Protein AF-A0A0F9YHE7-F1 (afdb_monomer)

Organism: NCBI:txid1618586

Solvent-accessible surface area (backbone atoms only — not comparable to full-atom values): 37163 Å² total; per-residue (Å²): 130,85,81,81,78,46,34,36,32,28,53,46,34,81,38,73,64,44,36,37,53,52,54,50,39,39,77,72,70,36,46,71,50,63,26,25,89,93,40,92,40,83,47,52,73,75,52,64,91,47,57,34,38,31,31,54,75,64,45,77,79,75,44,74,86,36,52,40,60,47,50,28,53,78,68,72,27,63,43,38,50,52,46,45,41,32,68,60,72,45,54,98,41,51,29,37,33,21,25,41,69,56,66,24,51,62,37,36,50,51,46,46,44,41,36,45,77,68,72,45,33,36,25,29,43,35,82,48,46,28,71,91,68,74,31,29,36,43,89,41,86,37,57,38,34,38,32,44,33,49,67,69,90,57,44,36,64,43,41,67,23,38,32,40,36,42,63,44,89,62,81,64,60,68,91,74,32,89,46,58,64,58,48,49,55,51,51,53,56,38,61,67,35,41,35,90,88,50,43,76,45,35,66,85,67,42,80,81,62,86,72,77,49,69,51,75,30,72,72,47,44,52,40,49,24,42,47,45,48,49,32,55,74,70,69,48,56,66,68,60,46,50,53,34,53,38,64,39,83,63,44,63,45,58,75,28,75,77,47,70,41,72,61,26,39,31,24,23,24,45,38,56,50,42,71,46,39,29,52,50,38,47,26,53,34,71,78,35,78,90,50,50,31,36,38,35,35,26,45,56,22,36,62,48,46,62,75,47,38,78,51,36,38,64,33,55,73,62,41,68,33,38,37,26,30,47,63,36,49,82,87,54,91,57,51,88,87,66,44,28,49,56,54,19,59,49,27,73,48,97,52,40,42,38,38,84,41,68,68,57,53,48,54,55,44,74,71,69,67,52,74,55,29,35,40,40,25,22,11,69,65,65,29,62,56,49,36,53,51,49,51,58,64,40,63,48,75,50,33,38,27,79,51,26,26,38,31,27,25,18,42,28,53,34,77,44,78,26,64,48,72,69,54,43,54,52,51,52,50,51,29,60,77,67,73,36,54,67,43,73,45,68,53,25,52,40,46,47,36,34,58,48,61,34,83,26,37,38,39,28,58,54,25,56,57,75,47,80,55,92,47,31,41,40,32,20,16,29,23,47,33,36,61,52,28,50,52,32,40,78,67,41,32,42,87,36,41,64,53,38,74,47,86,38,18,46,38,45,38,63,40,35,29,44,65,34,92,92,45,48,44,75,82,28,47,53,35,33,36,26,37,32,67,87,77,74,40,79,46,76,37,43,53,78,72,38,52,69,49,92,69,26,18,50,50,60,38,83,96,31,46,74,37,60,50,48,50,33,41,30,35,47,44,42,77,61,79,69,87,87,61,57,61,62,57,55,26,52,50,42,42,50,59,44,60,71,43,48,79,55,39,94,78,38,18,19,37,51,62,38,50,41,57,40,76,40,47,68,69,61,50,56,57,46,47,74,77,35,83,84,70,65,75,40,84,45,91,95,32,31,34,34,58,42,32,56,49,35,38,75,62,64,41,48,51,40,69,55,90,52,24,29,25,29,78,70,32,38,36,27,48,30,15,69,80,50,71,28,46,42,66,49,52,49,49,53,53,50,52,52,32,50,48,30,23,74,74,68,75,42,73,66,47,70,56,38,43,79,41,86,95

pLDDT: mean 92.62, std 6.16, range [44.0, 98.62]

Foldseek 3Di:
DPDDQAEEEEEQCVDLQNVQLQVQVVVVRHRYHYAYCVGPHADCVSCVVHQAYEYAPVCVPPPCPGHVNVNRVVVVRYDYSLLCCAPPVCPQAQEEEEEEDDDLLVLLLLLCLLCVLVPQFEWGADSFQAPVCNGRIGDGPGRYYGYYQYPPPLSLLSHQHQEYEYEYQDDDDVVGDVDSVSSVVSVVSNQVSYDDPSHYFYLVQFPQDDAQALAFFPSLVSSLRSSLVVCVVVVHDSVSSRVSRNPRNTTPQCQDFPDAFLQETFGGHADQQLVSLLRSLVRVCVVPVPAAEEEEEAHEALVRCVVCLLSLAPSCVSHPAYEQEHHHNHPDPDNVPDFQQSSQVSNVDPHGHYDYDLVVVLVVCLPDPHNNHYYYFYHNPCSVVSSVVSNVSSQQSDFLLNQALQSAGATERAEDEDQDDVSVLVVLVVQVVVVFDEAEGWSNFLAAEANDYGRHYYYYYQHFDWDDDPQKIKGWFNHFLQVVLVVCLVQQWDQCLQVHPDGITPQCCLAQQDDGDPGTQLVFFAKWWKQFSVVRDIDIGGSVNQVDDHRHTPCNPPVNPRGIRITMTMTGTDHHDDPPDRSVVSNVVSVVVCVQQWDDSVQWRWNTQFWDFFKAAPVLVVVVCVVDVPWDWDDDPRITTGPLQVLLVVLVQQQDDDPQKGQHVRTRRIITRRVSPDYSVSSVVSVVVSQVSSCVVRVTGIDTSRHYHYD

Mean predicted aligned error: 12.77 Å

InterPro domains:
  IPR000713 Mur ligase, N-terminal catalytic domain [PF01225] (7-87)
  IPR003170 UDP-N-acetylenolpyruvoylglucosamine reductase [MF_00037] (388-711)
  IPR003170 UDP-N-acetylenolpyruvoylglucosamine reductase [TIGR00179] (401-709)
  IPR004101 Mur ligase, C-terminal [PF02875] (253-381)
  IPR006094 FAD linked oxidase, N-terminal [PF01565] (415-530)
  IPR011601 UDP-N-acetylenolpyruvoylglucosamine reductase, C-terminal [PF02873] (586-709)
  IPR013221 Mur ligase, central [PF08245] (98-205)
  IPR016166 FAD-binding domain, PCMH-type [PS51387] (407-576)
  IPR016167 FAD-binding, type PCMH, subdomain 1 [G3DSA:3.30.43.10] (401-461)
  IPR016169 FAD-binding, type PCMH, subdomain 2 [G3DSA:3.30.465.10] (466-598)
  IPR036318 FAD-binding, type PCMH-like superfamily [SSF56176] (400-579)
  IPR036565 Mur-like, catalytic domain superfamily [G3DSA:3.40.1190.10] (82-205)
  IPR036565 Mur-like, catalytic domain superfamily [G3DSA:3.40.1190.10] (206-249)
  IPR036565 Mur-like, catalytic domain superfamily [SSF53623] (80-249)
  IPR036615 Mur ligase, C-terminal domain superfamily [G3DSA:3.90.190.20] (250-400)
  IPR036615 Mur ligase, C-terminal domain superfamily [SSF53244] (250-393)
  IPR036635 UDP-N-acetylenolpyruvoylglucosamine reductase, C-terminal domain superfamily [G3DSA:3.90.78.10] (600-711)
  IPR036635 UDP-N-acetylenolpyruvoylglucosamine reductase, C-terminal domain superfamily [SSF56194] (583-710)
  IPR050061 Peptidoglycan biosynthesis MurCDEF [PTHR43445] (5-206)

Secondary structure (DSSP, 8-state):
------EEEEETTTSHHHHHHHHHHHHTT-EEEEEBTTBB---GGGGTT-SEEEE-TTHHHH-TT-HHHHHHHHTT-EEEHHHHIIIIISTTSEEEEEESSSSHHHHHHHHHHHHHHTT---EEEEEEEETTTTEEEE--SSSEEEEE---GGGGGGG---SEEEE-------TTT-SSHHHHHHHHHHHHHT--TT-EEEEGGG--------SS-SHHHHHHHHHHHHHHHHTT--HHHHHHHHHH----TTSSEEEEEETTEEEEEE---SHHHHHHHHHHHHHH-TTS-EEEEEE-B-HHHHHHTGGGGTTTTTT-SEEEE---B-TT-S--TT--HHHHHHHTT-TTEEE-SSHHHHHHHHHHH--TT-EEEEEESSTHHHHHHHHHHHTTT-EEHHHHSTT----EEEEEEEE-SHHHHHHHHHHHHHTT--EEE-SSS-SEEE-SS-EEEEEEEE----EEEETTEEEEETTSBHHHHHHHHHHTTEESSGGGTT--SBTTTHHHHT-EETTEEGGGTEEEEEEEETTTTEEEEEETGGGT-BTTB-TTTSTTTTTTEEEEEEEEE-EE---SSS-HHHHHHHHHHHHHHHS--TTTS-EEEE-BPPPEE-HHHHHHHHHH-TT---EEETTEEE--HHHHHHHTT-TT-EETTEEE-SS-TTEEE-TTS---HHHHHHHHHHHHHHHHHHHS----BSSEEE--

Sequence (711 aa):
MKKIIKKIHFMGISGSGVSGVASLASKMGYKVTGCDLQKEGHSKDHLKDIDLLIVTPAVFYQSLNNPELIEGRKRGIVITWQEFLGKYLMKDKFVIAIAGTHGKSTTTAMVGKLLEDNGFDPIVILGANIPEWKANYRFGKGKYFVVEADEFNDNFLNYYPKIAIINNIEFDHPDYFKDVKQLRESFDKFINNLTGDKVLITQKDSFNKKFNLKVLGEHNQKNANMVFCLGKKLNISEENIINSLENFKGIKRRLELIGEENRIKVYDDYAHHPTAITATLEALKNANSKTKIWAIVEPHGFNRTNALFKLYNSCFEKADKVIIGPIFKARDNKTFGITPKIVAKETNHKDAIGVNSIDEIIGIIKKDIKPGDIILVMGAGNSNLWAKEILESLKGNISFKDLTTMKVGGKIKYYKEVNNKEELVKQIKFAKKNSLPIFIIGGGSDILVSDNDFNGLVIKYVGDSIKVDGSKIIAEAGVIWDKLVETSVSKNLQGLECLSGIPGTVGASPIQNIGAYGQELKDILFKLTAYDIKNDKFIVFKKDDCRFGYRESIFKKKDNSQKFIITNVTLKLQKYVDTDLKLQNIRNEILRVRSEKLENPDIIPNAGSFFKNPIVNLSKKNELVKMYKDIKFYSFENSFKIPAGYLIEKAGWKGKRLGNVKVSDKHALILTNPEGKGNFNDIKKLADEITNDVYNKFKIKLEPEVQYINI

Nearest PDB structures (foldseek):
  5jzx-assembly1_C  TM=9.005E-01  e=8.123E-29  Mycobacterium tuberculosis H37Rv
  5jzx-assembly1_A  TM=9.191E-01  e=8.344E-28  Mycobacterium tuberculosis H37Rv
  5jzx-assembly2_D  TM=8.890E-01  e=2.531E-28  Mycobacterium tuberculosis H37Rv
  5jzx-assembly2_B  TM=8.480E-01  e=1.016E-26  Mycobacterium tuberculosis H37Rv
  5jzx-assembly3_E  TM=8.686E-01  e=3.975E-26  Mycobacterium tuberculosis H37Rv

Structure (mmCIF, N/CA/C/O backbone):
data_AF-A0A0F9YHE7-F1
#
_entry.id   AF-A0A0F9YHE7-F1
#
loop_
_atom_site.group_PDB
_atom_site.id
_atom_site.type_symbol
_atom_site.label_atom_id
_atom_site.label_alt_id
_atom_site.label_comp_id
_atom_site.label_asym_id
_atom_site.label_entity_id
_atom_site.label_seq_id
_atom_site.pdbx_PDB_ins_code
_atom_site.Cartn_x
_atom_site.Cartn_y
_atom_site.Cartn_z
_atom_site.occupancy
_atom_site.B_iso_or_equiv
_atom_site.auth_seq_id
_atom_site.auth_comp_id
_atom_site.auth_asym_id
_atom_site.auth_atom_id
_atom_site.pdbx_PDB_model_num
ATOM 1 N N . MET A 1 1 ? 31.980 -12.023 -52.919 1.00 44.00 1 MET A N 1
ATOM 2 C CA . MET A 1 1 ? 30.765 -12.301 -52.115 1.00 44.00 1 MET A CA 1
ATOM 3 C C . MET A 1 1 ? 30.913 -11.622 -50.759 1.00 44.00 1 MET A C 1
ATOM 5 O O . MET A 1 1 ? 31.953 -11.805 -50.139 1.00 44.00 1 MET A O 1
ATOM 9 N N . LYS A 1 2 ? 29.945 -10.808 -50.305 1.00 53.88 2 LYS A N 1
ATOM 10 C CA . LYS A 1 2 ? 29.982 -10.255 -48.934 1.00 53.88 2 LYS A CA 1
ATOM 11 C C . LYS A 1 2 ? 29.908 -11.419 -47.936 1.00 53.88 2 LYS A C 1
ATOM 13 O O . LYS A 1 2 ? 29.043 -12.279 -48.084 1.00 53.88 2 LYS A O 1
ATOM 18 N N . LYS A 1 3 ? 30.823 -11.461 -46.961 1.00 70.44 3 LYS A N 1
ATOM 19 C CA . LYS A 1 3 ? 30.857 -12.485 -45.905 1.00 70.44 3 LYS A CA 1
ATOM 20 C C . LYS A 1 3 ? 29.510 -12.502 -45.171 1.00 70.44 3 LYS A C 1
ATOM 22 O O . LYS A 1 3 ? 29.038 -11.452 -44.741 1.00 70.44 3 LYS A O 1
ATOM 27 N N . ILE A 1 4 ? 28.890 -13.676 -45.042 1.00 80.56 4 ILE A N 1
ATOM 28 C CA . ILE A 1 4 ? 27.657 -13.837 -44.262 1.00 80.56 4 ILE A CA 1
ATOM 29 C C . ILE A 1 4 ? 28.034 -13.753 -42.783 1.00 80.56 4 ILE A C 1
ATOM 31 O O . ILE A 1 4 ? 28.727 -14.631 -42.274 1.00 80.56 4 ILE A O 1
ATOM 35 N N . ILE A 1 5 ? 27.585 -12.699 -42.105 1.00 88.00 5 ILE A N 1
ATOM 36 C CA . ILE A 1 5 ? 27.760 -12.536 -40.660 1.00 88.00 5 ILE A CA 1
ATOM 37 C C . ILE A 1 5 ? 26.859 -13.550 -39.952 1.00 88.00 5 ILE A C 1
ATOM 39 O O . ILE A 1 5 ? 25.640 -13.504 -40.113 1.00 88.00 5 ILE A O 1
ATOM 43 N N . LYS A 1 6 ? 27.442 -14.471 -39.177 1.00 90.06 6 LYS A N 1
ATOM 44 C CA . LYS A 1 6 ? 26.685 -15.520 -38.475 1.00 90.06 6 LYS A CA 1
ATOM 45 C C . LYS A 1 6 ? 27.114 -15.707 -37.023 1.00 90.06 6 LYS A C 1
ATOM 47 O O . LYS A 1 6 ? 26.269 -16.054 -36.202 1.00 90.06 6 LYS A O 1
ATOM 52 N N . LYS A 1 7 ? 28.391 -15.499 -36.697 1.00 95.75 7 LYS A N 1
ATOM 53 C CA . LYS A 1 7 ? 28.941 -15.628 -35.341 1.00 95.75 7 LYS A CA 1
ATOM 54 C C . LYS A 1 7 ? 29.230 -14.248 -34.761 1.00 95.75 7 LYS A C 1
ATOM 56 O O . LYS A 1 7 ? 30.063 -13.522 -35.292 1.00 95.75 7 LYS A O 1
ATOM 61 N N . ILE A 1 8 ? 28.560 -13.894 -33.673 1.00 96.44 8 ILE A N 1
ATOM 62 C CA . ILE A 1 8 ? 28.690 -12.582 -33.032 1.00 96.44 8 ILE A CA 1
ATOM 63 C C . ILE A 1 8 ? 29.082 -12.746 -31.564 1.00 96.44 8 ILE A C 1
ATOM 65 O O . ILE A 1 8 ? 28.674 -13.710 -30.907 1.00 96.44 8 ILE A O 1
ATOM 69 N N . HIS A 1 9 ? 29.878 -11.807 -31.060 1.00 95.06 9 HIS A N 1
ATOM 70 C CA . HIS A 1 9 ? 30.322 -11.777 -29.670 1.00 95.06 9 HIS A CA 1
ATOM 71 C C . HIS A 1 9 ? 29.901 -10.467 -29.010 1.00 95.06 9 HIS A C 1
ATOM 73 O O . HIS A 1 9 ? 30.147 -9.406 -29.574 1.00 95.06 9 HIS A O 1
ATOM 79 N N . PHE A 1 10 ? 29.279 -10.527 -27.834 1.00 93.38 10 PHE A N 1
ATOM 80 C CA . PHE A 1 10 ? 28.913 -9.349 -27.048 1.00 93.38 10 PHE A CA 1
ATOM 81 C C . PHE A 1 10 ? 29.892 -9.125 -25.897 1.00 93.38 10 PHE A C 1
ATOM 83 O O . PHE A 1 10 ? 30.000 -9.965 -25.008 1.00 93.38 10 PHE A O 1
ATOM 90 N N . MET A 1 11 ? 30.524 -7.956 -25.864 1.00 90.06 11 MET A N 1
ATOM 91 C CA . MET A 1 11 ? 31.325 -7.506 -24.728 1.00 90.06 11 MET A CA 1
ATOM 92 C C . MET A 1 11 ? 30.432 -6.742 -23.739 1.00 90.06 11 MET A C 1
ATOM 94 O O . MET A 1 11 ? 29.897 -5.679 -24.071 1.00 90.06 11 MET A O 1
ATOM 98 N N . GLY A 1 12 ? 30.264 -7.277 -22.526 1.00 84.81 12 GLY A N 1
ATOM 99 C CA . GLY A 1 12 ? 29.317 -6.763 -21.527 1.00 84.81 12 GLY A CA 1
ATOM 100 C C . GLY A 1 12 ? 27.894 -7.294 -21.734 1.00 84.81 12 GLY A C 1
ATOM 101 O O . GLY A 1 12 ? 26.922 -6.535 -21.682 1.00 84.81 12 GLY A O 1
ATOM 102 N N . ILE A 1 13 ? 27.768 -8.593 -22.033 1.00 86.25 13 ILE A N 1
ATOM 103 C CA . ILE A 1 13 ? 26.501 -9.234 -22.425 1.00 86.25 13 ILE A CA 1
ATOM 104 C C . ILE A 1 13 ? 25.405 -9.152 -21.346 1.00 86.25 13 ILE A C 1
ATOM 106 O O . ILE A 1 13 ? 24.222 -9.261 -21.672 1.00 86.25 13 ILE A O 1
ATOM 110 N N . SER A 1 14 ? 25.761 -8.925 -20.078 1.00 80.31 14 SER A N 1
ATOM 111 C CA . SER A 1 14 ? 24.804 -8.858 -18.962 1.00 80.31 14 SER A CA 1
ATOM 112 C C . SER A 1 14 ? 24.171 -7.474 -18.791 1.00 80.31 14 SER A C 1
ATOM 114 O O . SER A 1 14 ? 23.271 -7.309 -17.968 1.00 80.31 14 SER A O 1
ATOM 116 N N . GLY A 1 15 ? 24.602 -6.471 -19.565 1.00 77.62 15 GLY A N 1
ATOM 117 C CA . GLY A 1 15 ? 24.012 -5.133 -19.541 1.00 77.62 15 GLY A CA 1
ATOM 118 C C . GLY A 1 15 ? 22.522 -5.142 -19.907 1.00 77.62 15 GLY A C 1
ATOM 119 O O . GLY A 1 15 ? 22.078 -5.920 -20.755 1.00 77.62 15 GLY A O 1
ATOM 120 N N . SER A 1 16 ? 21.736 -4.247 -19.302 1.00 71.88 16 SER A N 1
ATOM 121 C CA . SER A 1 16 ? 20.275 -4.208 -19.476 1.00 71.88 16 SER A CA 1
ATOM 122 C C . SER A 1 16 ? 19.857 -4.078 -20.945 1.00 71.88 16 SER A C 1
ATOM 124 O O . SER A 1 16 ? 19.079 -4.895 -21.418 1.00 71.88 16 SER A O 1
ATOM 126 N N . GLY A 1 17 ? 20.422 -3.136 -21.706 1.00 77.06 17 GLY A N 1
ATOM 127 C CA . GLY A 1 17 ? 20.148 -3.020 -23.148 1.00 77.06 17 GLY A CA 1
ATOM 128 C C . GLY A 1 17 ? 20.713 -4.185 -23.972 1.00 77.06 17 GLY A C 1
ATOM 129 O O . GLY A 1 17 ? 20.032 -4.745 -24.827 1.00 77.06 17 GLY A O 1
ATOM 130 N N . VAL A 1 18 ? 21.947 -4.599 -23.673 1.00 87.06 18 VAL A N 1
ATOM 131 C CA . VAL A 1 18 ? 22.699 -5.587 -24.464 1.00 87.06 18 VAL A CA 1
ATOM 132 C C . VAL A 1 18 ? 22.089 -6.989 -24.378 1.00 87.06 18 VAL A C 1
ATOM 134 O O . VAL A 1 18 ? 21.954 -7.668 -25.395 1.00 87.06 18 VAL A O 1
ATOM 137 N N . SER A 1 19 ? 21.671 -7.412 -23.185 1.00 87.56 19 SER A N 1
ATOM 138 C CA . SER A 1 19 ? 21.113 -8.749 -22.937 1.00 87.56 19 SER A CA 1
ATOM 139 C C . SER A 1 19 ? 19.848 -9.033 -23.757 1.00 87.56 19 SER A C 1
ATOM 141 O O . SER A 1 19 ? 19.671 -10.146 -24.268 1.00 87.56 19 SER A O 1
ATOM 143 N N . GLY A 1 20 ? 18.996 -8.020 -23.948 1.00 89.88 20 GLY A N 1
ATOM 144 C CA . GLY A 1 20 ? 17.807 -8.106 -24.797 1.00 89.88 20 GLY A CA 1
ATOM 145 C C . GLY A 1 20 ? 18.166 -8.298 -26.272 1.00 89.88 20 GLY A C 1
ATOM 146 O O . GLY A 1 20 ? 17.635 -9.195 -26.928 1.00 89.88 20 GLY A O 1
ATOM 147 N N . VAL A 1 21 ? 19.134 -7.524 -26.774 1.00 93.12 21 VAL A N 1
ATOM 148 C CA . VAL A 1 21 ? 19.632 -7.630 -28.159 1.00 93.12 21 VAL A CA 1
ATOM 149 C C . VAL A 1 21 ? 20.288 -8.986 -28.409 1.00 93.12 21 VAL A C 1
ATOM 151 O O . VAL A 1 21 ? 20.008 -9.624 -29.421 1.00 93.12 21 VAL A O 1
ATOM 154 N N . ALA A 1 22 ? 21.128 -9.456 -27.484 1.00 92.94 22 ALA A N 1
ATOM 155 C CA . ALA A 1 22 ? 21.803 -10.746 -27.585 1.00 92.94 22 ALA A CA 1
ATOM 156 C C . ALA A 1 22 ? 20.801 -11.909 -27.625 1.00 92.94 22 ALA A C 1
ATOM 158 O O . ALA A 1 22 ? 20.897 -12.803 -28.471 1.00 92.94 22 ALA A O 1
ATOM 159 N N . SER A 1 23 ? 19.787 -11.861 -26.757 1.00 92.56 23 SER A N 1
ATOM 160 C CA . SER A 1 23 ? 18.715 -12.858 -26.730 1.00 92.56 23 SER A CA 1
ATOM 161 C C . SER A 1 23 ? 17.897 -12.854 -28.023 1.00 92.56 23 SER A C 1
ATOM 163 O O . SER A 1 23 ? 17.583 -13.915 -28.568 1.00 92.56 23 SER A O 1
ATOM 165 N N . LEU A 1 24 ? 17.582 -11.665 -28.544 1.00 93.62 24 LEU A N 1
ATOM 166 C CA . LEU A 1 24 ? 16.861 -11.507 -29.801 1.00 93.62 24 LEU A CA 1
ATOM 167 C C . LEU A 1 24 ? 17.673 -12.037 -30.990 1.00 93.62 24 LEU A C 1
ATOM 169 O O . LEU A 1 24 ? 17.144 -12.797 -31.798 1.00 93.62 24 LEU A O 1
ATOM 173 N N . ALA A 1 25 ? 18.962 -11.703 -31.066 1.00 94.94 25 ALA A N 1
ATOM 174 C CA . ALA A 1 25 ? 19.853 -12.175 -32.121 1.00 94.94 25 ALA A CA 1
ATOM 175 C C . ALA A 1 25 ? 19.948 -13.709 -32.142 1.00 94.94 25 ALA A C 1
ATOM 177 O O . ALA A 1 25 ? 19.850 -14.318 -33.206 1.00 94.94 25 ALA A O 1
ATOM 178 N N . SER A 1 26 ? 20.047 -14.343 -30.970 1.00 94.69 26 SER A N 1
ATOM 179 C CA . SER A 1 26 ? 20.021 -15.806 -30.853 1.00 94.69 26 SER A CA 1
ATOM 180 C C . SER A 1 26 ? 18.728 -16.398 -31.432 1.00 94.69 26 SER A C 1
ATOM 182 O O . SER A 1 26 ? 18.772 -17.290 -32.280 1.00 94.69 26 SER A O 1
ATOM 184 N N . LYS A 1 27 ? 17.562 -15.827 -31.085 1.00 94.19 27 LYS A N 1
ATOM 185 C CA . LYS A 1 27 ? 16.261 -16.245 -31.648 1.00 94.19 27 LYS A CA 1
ATOM 186 C C . LYS A 1 27 ? 16.121 -15.978 -33.151 1.00 94.19 27 LYS A C 1
ATOM 188 O O . LYS A 1 27 ? 15.365 -16.676 -33.820 1.00 94.19 27 LYS A O 1
ATOM 193 N N . MET A 1 28 ? 16.856 -15.004 -33.685 1.00 93.38 28 MET A N 1
ATOM 194 C CA . MET A 1 28 ? 16.925 -14.689 -35.117 1.00 93.38 28 MET A CA 1
ATOM 195 C C . MET A 1 28 ? 17.983 -15.513 -35.876 1.00 93.38 28 MET A C 1
ATOM 197 O O . MET A 1 28 ? 18.195 -15.283 -37.064 1.00 93.38 28 MET A O 1
ATOM 201 N N . GLY A 1 29 ? 18.626 -16.491 -35.223 1.00 93.38 29 GLY A N 1
ATOM 202 C CA . GLY A 1 29 ? 19.511 -17.468 -35.866 1.00 93.38 29 GLY A CA 1
ATOM 203 C C . GLY A 1 29 ? 21.003 -17.119 -35.860 1.00 93.38 29 GLY A C 1
ATOM 204 O O . GLY A 1 29 ? 21.794 -17.837 -36.481 1.00 93.38 29 GLY A O 1
ATOM 205 N N . TYR A 1 30 ? 21.415 -16.058 -35.159 1.00 96.12 30 TYR A N 1
ATOM 206 C CA . TYR A 1 30 ? 22.832 -15.760 -34.945 1.00 96.12 30 TYR A CA 1
ATOM 207 C C . TYR A 1 30 ? 23.439 -16.720 -33.912 1.00 96.12 30 TYR A C 1
ATOM 209 O O . TYR A 1 30 ? 22.809 -17.075 -32.916 1.00 96.12 30 TYR A O 1
ATOM 217 N N . LYS A 1 31 ? 24.700 -17.113 -34.112 1.00 95.94 31 LYS A N 1
ATOM 218 C CA . LYS A 1 31 ? 25.495 -17.806 -33.091 1.00 95.94 31 LYS A CA 1
ATOM 219 C C . LYS A 1 31 ? 26.062 -16.758 -32.138 1.00 95.94 31 LYS A C 1
ATOM 221 O O . LYS A 1 31 ? 26.997 -16.048 -32.502 1.00 95.94 31 LYS A O 1
ATOM 226 N N . VAL A 1 32 ? 25.465 -16.654 -30.955 1.00 95.62 32 VAL A N 1
ATOM 227 C CA . VAL A 1 32 ? 25.777 -15.616 -29.967 1.00 95.62 32 VAL A CA 1
ATOM 228 C C . VAL A 1 32 ? 26.723 -16.153 -28.901 1.00 95.62 32 VAL A C 1
ATOM 230 O O . VAL A 1 32 ? 26.452 -17.175 -28.277 1.00 95.62 32 VAL A O 1
ATOM 233 N N . THR A 1 33 ? 27.809 -15.427 -28.677 1.00 93.94 33 THR A N 1
ATOM 234 C CA . THR A 1 33 ? 28.706 -15.578 -27.524 1.00 93.94 33 THR A CA 1
ATOM 235 C C . THR A 1 33 ? 28.813 -14.231 -26.814 1.00 93.94 33 THR A C 1
ATOM 237 O O . THR A 1 33 ? 28.399 -13.208 -27.364 1.00 93.94 33 THR A O 1
ATOM 240 N N . GLY A 1 34 ? 29.329 -14.197 -25.591 1.00 90.50 34 GLY A N 1
ATOM 241 C CA . GLY A 1 34 ? 29.584 -12.926 -24.930 1.00 90.50 34 GLY A CA 1
ATOM 242 C C . GLY A 1 34 ? 30.149 -13.074 -23.533 1.00 90.50 34 GLY A C 1
ATOM 243 O O . GLY A 1 34 ? 29.880 -14.063 -22.852 1.00 90.50 34 GLY A O 1
ATOM 244 N N . CYS A 1 35 ? 30.890 -12.056 -23.131 1.00 86.12 35 CYS A N 1
ATOM 245 C CA . CYS A 1 35 ? 31.615 -11.985 -21.877 1.00 86.12 35 CYS A CA 1
ATOM 246 C C . CYS A 1 35 ? 31.105 -10.832 -21.001 1.00 86.12 35 CYS A C 1
ATOM 248 O O . CYS A 1 35 ? 30.399 -9.924 -21.457 1.00 86.12 35 CYS A O 1
ATOM 250 N N . ASP A 1 36 ? 31.462 -10.869 -19.723 1.00 83.62 36 ASP A N 1
ATOM 251 C CA . ASP A 1 36 ? 31.243 -9.795 -18.759 1.00 83.62 36 ASP A CA 1
ATOM 252 C C . ASP A 1 36 ? 32.316 -9.844 -17.659 1.00 83.62 36 ASP A C 1
ATOM 254 O O . ASP A 1 36 ? 32.995 -10.856 -17.491 1.00 83.62 36 ASP A O 1
ATOM 258 N N . LEU A 1 37 ? 32.447 -8.795 -16.844 1.00 74.62 37 LEU A N 1
ATOM 259 C CA . LEU A 1 37 ? 33.442 -8.766 -15.760 1.00 74.62 37 LEU A CA 1
ATOM 260 C C . LEU A 1 37 ? 33.272 -9.932 -14.776 1.00 74.62 37 LEU A C 1
ATOM 262 O O . LEU A 1 37 ? 34.250 -10.471 -14.270 1.00 74.62 37 LEU A O 1
ATOM 266 N N . GLN A 1 38 ? 32.025 -10.333 -14.528 1.00 67.19 38 GLN A N 1
ATOM 267 C CA . GLN A 1 38 ? 31.685 -11.467 -13.663 1.00 67.19 38 GLN A CA 1
ATOM 268 C C . GLN A 1 38 ? 31.534 -12.789 -14.432 1.00 67.19 38 GLN A C 1
ATOM 270 O O . GLN A 1 38 ? 31.283 -13.826 -13.822 1.00 67.19 38 GLN A O 1
ATOM 275 N N . LYS A 1 39 ? 31.652 -12.769 -15.767 1.00 65.69 39 LYS A N 1
ATOM 276 C CA . LYS A 1 39 ? 31.394 -13.918 -16.638 1.00 65.69 39 LYS A CA 1
ATOM 277 C C . LYS A 1 39 ? 32.478 -14.048 -17.706 1.00 65.69 39 LYS A C 1
ATOM 279 O O . LYS A 1 39 ? 32.456 -13.335 -18.701 1.00 65.69 39 LYS A O 1
ATOM 284 N N . GLU A 1 40 ? 33.387 -14.999 -17.501 1.00 71.06 40 GLU A N 1
ATOM 285 C CA . GLU A 1 40 ? 34.489 -15.358 -18.419 1.00 71.06 40 GLU A CA 1
ATOM 286 C C . GLU A 1 40 ? 35.586 -14.284 -18.594 1.00 71.06 40 GLU A C 1
ATOM 288 O O . GLU A 1 40 ? 36.627 -14.572 -19.179 1.00 71.06 40 GLU A O 1
ATOM 293 N N . GLY A 1 41 ? 35.433 -13.085 -18.011 1.00 76.75 41 GLY A N 1
ATOM 294 C CA . GLY A 1 41 ? 36.434 -12.017 -18.095 1.00 76.75 41 GLY A CA 1
ATOM 295 C C . GLY A 1 41 ? 36.608 -11.500 -19.526 1.00 76.75 41 GLY A C 1
ATOM 296 O O . GLY A 1 41 ? 35.774 -11.754 -20.385 1.00 76.75 41 GLY A O 1
ATOM 297 N N . HIS A 1 42 ? 37.684 -10.760 -19.805 1.00 82.62 42 HIS A N 1
ATOM 298 C CA . HIS A 1 42 ? 37.952 -10.247 -21.154 1.00 82.62 42 HIS A CA 1
ATOM 299 C C . HIS A 1 42 ? 39.224 -10.855 -21.739 1.00 82.62 42 HIS A C 1
ATOM 301 O O . HIS A 1 42 ? 40.301 -10.704 -21.162 1.00 82.62 42 HIS A O 1
ATOM 307 N N . SER A 1 43 ? 39.114 -11.498 -22.904 1.00 86.38 43 SER A N 1
ATOM 308 C CA . SER A 1 43 ? 40.243 -12.128 -23.596 1.00 86.38 43 SER A CA 1
ATOM 309 C C . SER A 1 43 ? 40.132 -11.973 -25.107 1.00 86.38 43 SER A C 1
ATOM 311 O O . SER A 1 43 ? 39.081 -12.206 -25.697 1.00 86.38 43 SER A O 1
ATOM 313 N N . LYS A 1 44 ? 41.255 -11.668 -25.768 1.00 88.00 44 LYS A N 1
ATOM 314 C CA . LYS A 1 44 ? 41.332 -11.627 -27.239 1.00 88.00 44 LYS A CA 1
ATOM 315 C C . LYS A 1 44 ? 40.908 -12.951 -27.892 1.00 88.00 44 LYS A C 1
ATOM 317 O O . LYS A 1 44 ? 40.397 -12.944 -29.012 1.00 88.00 44 LYS A O 1
ATOM 322 N N . ASP A 1 45 ? 41.086 -14.07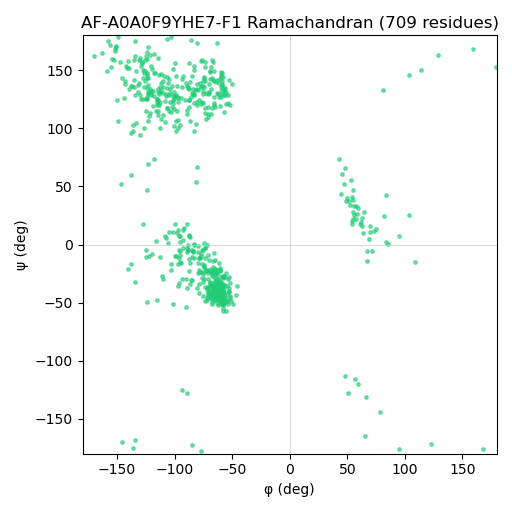2 -27.190 1.00 90.44 45 ASP A N 1
ATOM 323 C CA . ASP A 1 45 ? 40.781 -15.410 -27.703 1.00 90.44 45 ASP A CA 1
ATOM 324 C C . ASP A 1 45 ? 39.272 -15.628 -27.879 1.00 90.44 45 ASP A C 1
ATOM 326 O O . ASP A 1 45 ? 38.863 -16.426 -28.725 1.00 90.44 45 ASP A O 1
ATOM 330 N N . HIS A 1 46 ? 38.436 -14.846 -27.182 1.00 90.62 46 HIS A N 1
ATOM 331 C CA . HIS A 1 46 ? 36.984 -14.833 -27.377 1.00 90.62 46 HIS A CA 1
ATOM 332 C C . HIS A 1 46 ? 36.580 -14.432 -28.799 1.00 90.62 46 HIS A C 1
ATOM 334 O O . HIS A 1 46 ? 35.492 -14.776 -29.258 1.00 90.62 46 HIS A O 1
ATOM 340 N N . LEU A 1 47 ? 37.457 -13.729 -29.525 1.00 90.94 47 LEU A N 1
ATOM 341 C CA . LEU A 1 47 ? 37.184 -13.274 -30.884 1.00 90.94 47 LEU A CA 1
ATOM 342 C C . LEU A 1 47 ? 37.583 -14.297 -31.955 1.00 90.94 47 LEU A C 1
ATOM 344 O O . LEU A 1 47 ? 37.394 -14.028 -33.148 1.00 90.94 47 LEU A O 1
ATOM 348 N N . LYS A 1 48 ? 38.125 -15.463 -31.584 1.00 90.81 48 LYS A N 1
ATOM 349 C CA . LYS A 1 48 ? 38.463 -16.519 -32.546 1.00 90.81 48 LYS A CA 1
ATOM 350 C C . LYS A 1 48 ? 37.203 -16.957 -33.304 1.00 90.81 48 LYS A C 1
ATOM 352 O O . LYS A 1 48 ? 36.177 -17.267 -32.711 1.00 90.81 48 LYS A O 1
ATOM 357 N N . ASP A 1 49 ? 37.271 -16.940 -34.634 1.00 90.19 49 ASP A N 1
ATOM 358 C CA . ASP A 1 49 ? 36.149 -17.249 -35.535 1.00 90.19 49 ASP A CA 1
ATOM 359 C C . ASP A 1 49 ? 34.884 -16.381 -35.357 1.00 90.19 49 ASP A C 1
ATOM 361 O O . ASP A 1 49 ? 33.797 -16.796 -35.762 1.00 90.19 49 ASP A O 1
ATOM 365 N N . ILE A 1 50 ? 35.003 -15.180 -34.780 1.00 95.44 50 ILE A N 1
ATOM 366 C CA . ILE A 1 50 ? 33.899 -14.216 -34.641 1.00 95.44 50 ILE A CA 1
ATOM 367 C C . ILE A 1 50 ? 33.832 -13.271 -35.845 1.00 95.44 50 ILE A C 1
ATOM 369 O O . ILE A 1 50 ? 34.858 -12.793 -36.331 1.00 95.44 50 ILE A O 1
ATOM 373 N N . ASP A 1 51 ? 32.620 -12.982 -36.321 1.00 95.06 51 ASP A N 1
ATOM 374 C CA . ASP A 1 51 ? 32.368 -12.075 -37.443 1.00 95.06 51 ASP A CA 1
ATOM 375 C C . ASP A 1 51 ? 32.187 -10.618 -37.003 1.00 95.06 51 ASP A C 1
ATOM 377 O O . ASP A 1 51 ? 32.654 -9.725 -37.703 1.00 95.06 51 ASP A O 1
ATOM 381 N N . LEU A 1 52 ? 31.530 -10.381 -35.860 1.00 96.19 52 LEU A N 1
ATOM 382 C CA . LEU A 1 52 ? 31.343 -9.053 -35.262 1.00 96.19 52 LEU A CA 1
ATOM 383 C C . LEU A 1 52 ? 31.544 -9.085 -33.748 1.00 96.19 52 LEU A C 1
ATOM 385 O O . LEU A 1 52 ? 31.009 -9.961 -33.064 1.00 96.19 52 LEU A O 1
ATOM 389 N N . LEU A 1 53 ? 32.254 -8.079 -33.242 1.00 94.81 53 LEU A N 1
ATOM 390 C CA . LEU A 1 53 ? 32.328 -7.743 -31.827 1.00 94.81 53 LEU A CA 1
ATOM 391 C C . LEU A 1 53 ? 31.342 -6.609 -31.535 1.00 94.81 53 LEU A C 1
ATOM 393 O O . LEU A 1 53 ? 31.504 -5.491 -32.018 1.00 94.81 53 LEU A O 1
ATOM 397 N N . ILE A 1 54 ? 30.330 -6.903 -30.731 1.00 94.75 54 ILE A N 1
ATOM 398 C CA . ILE A 1 54 ? 29.274 -5.976 -30.351 1.00 94.75 54 ILE A CA 1
ATOM 399 C C . ILE A 1 54 ? 29.561 -5.459 -28.946 1.00 94.75 54 ILE A C 1
ATOM 401 O O . ILE A 1 54 ? 29.700 -6.240 -28.007 1.00 94.75 54 ILE A O 1
ATOM 405 N N . VAL A 1 55 ? 29.634 -4.141 -28.789 1.00 91.19 55 VAL A N 1
ATOM 406 C CA . VAL A 1 55 ? 30.021 -3.504 -27.523 1.00 91.19 55 VAL A CA 1
ATOM 407 C C . VAL A 1 55 ? 28.962 -2.519 -27.031 1.00 91.19 55 VAL A C 1
ATOM 409 O O . VAL A 1 55 ? 28.134 -2.012 -27.793 1.00 91.19 55 VAL A O 1
ATOM 412 N N . THR A 1 56 ? 28.996 -2.209 -25.736 1.00 83.12 56 THR A N 1
ATOM 413 C CA . THR A 1 56 ? 28.275 -1.050 -25.190 1.00 83.12 56 THR A CA 1
ATOM 414 C C . THR A 1 56 ? 29.006 0.253 -25.532 1.00 83.12 56 THR A C 1
ATOM 416 O O . THR A 1 56 ? 30.235 0.286 -25.433 1.00 83.12 56 THR A O 1
ATOM 419 N N . PRO A 1 57 ? 28.304 1.357 -25.867 1.00 77.62 57 PRO A N 1
ATOM 420 C CA . PRO A 1 57 ? 28.951 2.645 -26.134 1.00 77.62 57 PRO A CA 1
ATOM 421 C C . PRO A 1 57 ? 29.882 3.121 -25.010 1.00 77.62 57 PRO A C 1
ATOM 423 O O . PRO A 1 57 ? 30.878 3.789 -25.267 1.00 77.62 57 PRO A O 1
ATOM 426 N N . ALA A 1 58 ? 29.599 2.742 -23.757 1.00 69.94 58 ALA A N 1
ATOM 427 C CA . ALA A 1 58 ? 30.419 3.111 -22.602 1.00 69.94 58 ALA A CA 1
ATOM 428 C C . ALA A 1 58 ? 31.871 2.595 -22.690 1.00 69.94 58 ALA A C 1
ATOM 430 O O . ALA A 1 58 ? 32.789 3.258 -22.202 1.00 69.94 58 ALA A O 1
ATOM 431 N N . VAL A 1 59 ? 32.100 1.454 -23.352 1.00 74.25 59 VAL A N 1
ATOM 432 C CA . VAL A 1 59 ? 33.430 0.830 -23.471 1.00 74.25 59 VAL A CA 1
ATOM 433 C C . VAL A 1 59 ? 34.407 1.715 -24.252 1.00 74.25 59 VAL A C 1
ATOM 435 O O . VAL A 1 59 ? 35.598 1.722 -23.936 1.00 74.25 59 VAL A O 1
ATOM 438 N N . PHE A 1 60 ? 33.922 2.531 -25.194 1.00 71.12 60 PHE A N 1
ATOM 439 C CA . PHE A 1 60 ? 34.774 3.447 -25.961 1.00 71.12 60 PHE A CA 1
ATOM 440 C C . PHE A 1 60 ? 35.390 4.569 -25.126 1.00 71.12 60 PHE A C 1
ATOM 442 O O . PHE A 1 60 ? 36.391 5.139 -25.547 1.00 71.12 60 PHE A O 1
ATOM 449 N N . TYR A 1 61 ? 34.828 4.861 -23.954 1.00 67.00 61 TYR A N 1
ATOM 450 C CA . TYR A 1 61 ? 35.292 5.946 -23.089 1.00 67.00 61 TYR A CA 1
ATOM 451 C C . TYR A 1 61 ? 35.937 5.431 -21.799 1.00 67.00 61 TYR A C 1
ATOM 453 O O . TYR A 1 61 ? 36.794 6.100 -21.234 1.00 67.00 61 TYR A O 1
ATOM 461 N N . GLN A 1 62 ? 35.545 4.243 -21.332 1.00 67.56 62 GLN A N 1
ATOM 462 C CA . GLN A 1 62 ? 35.945 3.726 -20.019 1.00 67.56 62 GLN A CA 1
ATOM 463 C C . GLN A 1 62 ? 37.045 2.661 -20.072 1.00 67.56 62 GLN A C 1
ATOM 465 O O . GLN A 1 62 ? 37.703 2.415 -19.064 1.00 67.56 62 GLN A O 1
ATOM 470 N N . SER A 1 63 ? 37.241 1.976 -21.202 1.00 68.88 63 SER A N 1
ATOM 471 C CA . SER A 1 63 ? 38.105 0.785 -21.249 1.00 68.88 63 SER A CA 1
ATOM 472 C C . SER A 1 63 ? 38.826 0.636 -22.588 1.00 68.88 63 SER A C 1
ATOM 474 O O . SER A 1 63 ? 38.802 -0.422 -23.214 1.00 68.88 63 SER A O 1
ATOM 476 N N . LEU A 1 64 ? 39.509 1.704 -23.014 1.00 71.19 64 LEU A N 1
ATOM 477 C CA . LEU A 1 64 ? 40.256 1.750 -24.279 1.00 71.19 64 LEU A CA 1
ATOM 478 C C . LEU A 1 64 ? 41.343 0.666 -24.399 1.00 71.19 64 LEU A C 1
ATOM 480 O O . LEU A 1 64 ? 41.624 0.226 -25.511 1.00 71.19 64 LEU A O 1
ATOM 484 N N . ASN A 1 65 ? 41.894 0.210 -23.269 1.00 78.81 65 ASN A N 1
ATOM 485 C CA . ASN A 1 65 ? 42.953 -0.804 -23.207 1.00 78.81 65 ASN A CA 1
ATOM 486 C C . ASN A 1 65 ? 42.428 -2.247 -23.071 1.00 78.81 65 ASN A C 1
ATOM 488 O O . ASN A 1 65 ? 43.186 -3.149 -22.719 1.00 78.81 65 ASN A O 1
ATOM 492 N N . ASN A 1 66 ? 41.134 -2.488 -23.303 1.00 84.69 66 ASN A N 1
ATOM 493 C CA . ASN A 1 66 ? 40.574 -3.832 -23.201 1.00 84.69 66 ASN A CA 1
ATOM 494 C C . ASN A 1 66 ? 41.081 -4.740 -24.349 1.00 84.69 66 ASN A C 1
ATOM 496 O O . ASN A 1 66 ? 40.999 -4.335 -25.514 1.00 84.69 66 ASN A O 1
ATOM 500 N N . PRO A 1 67 ? 41.564 -5.966 -24.060 1.00 87.00 67 PRO A N 1
ATOM 501 C CA . PRO A 1 67 ? 42.166 -6.846 -25.064 1.00 87.00 67 PRO A CA 1
ATOM 502 C C . PRO A 1 67 ? 41.206 -7.246 -26.198 1.00 87.00 67 PRO A C 1
ATOM 504 O O . PRO A 1 67 ? 41.643 -7.345 -27.344 1.00 87.00 67 PRO A O 1
ATOM 507 N N . GLU A 1 68 ? 39.909 -7.422 -25.922 1.00 89.38 68 GLU A N 1
ATOM 508 C CA . GLU A 1 68 ? 38.905 -7.695 -26.963 1.00 89.38 68 GLU A CA 1
ATOM 509 C C . GLU A 1 68 ? 38.667 -6.469 -27.840 1.00 89.38 68 GLU A C 1
ATOM 511 O O . GLU A 1 68 ? 38.617 -6.573 -29.064 1.00 89.38 68 GLU A O 1
ATOM 516 N N . LEU A 1 69 ? 38.562 -5.285 -27.231 1.00 89.56 69 LEU A N 1
ATOM 517 C CA . LEU A 1 69 ? 38.330 -4.050 -27.975 1.00 89.56 69 LEU A CA 1
ATOM 518 C C . LEU A 1 69 ? 39.501 -3.733 -28.915 1.00 89.56 69 LEU A C 1
ATOM 520 O O . LEU A 1 69 ? 39.276 -3.334 -30.059 1.00 89.56 69 LEU A O 1
ATOM 524 N N . ILE A 1 70 ? 40.740 -3.922 -28.450 1.00 90.19 70 ILE A N 1
ATOM 525 C CA . ILE A 1 70 ? 41.953 -3.713 -29.252 1.00 90.19 70 ILE A CA 1
ATOM 526 C C . ILE A 1 70 ? 41.972 -4.669 -30.449 1.00 90.19 70 ILE A C 1
ATOM 528 O O . ILE A 1 70 ? 42.119 -4.226 -31.590 1.00 90.19 70 ILE A O 1
ATOM 532 N N . GLU A 1 71 ? 41.784 -5.969 -30.212 1.00 93.25 71 GLU A N 1
ATOM 533 C CA . GLU A 1 71 ? 41.819 -6.977 -31.275 1.00 93.25 71 GLU A CA 1
ATOM 534 C C . GLU A 1 71 ? 40.649 -6.809 -32.258 1.00 93.25 71 GLU A C 1
ATOM 536 O O . GLU A 1 71 ? 40.830 -6.858 -33.476 1.00 93.25 71 GLU A O 1
ATOM 541 N N . GLY A 1 72 ? 39.448 -6.522 -31.753 1.00 92.25 72 GLY A N 1
ATOM 542 C CA . GLY A 1 72 ? 38.287 -6.226 -32.584 1.00 92.25 72 GLY A CA 1
ATOM 543 C C . GLY A 1 72 ? 38.512 -5.010 -33.485 1.00 92.25 72 GLY A C 1
ATOM 544 O O . GLY A 1 72 ? 38.152 -5.052 -34.665 1.00 92.25 72 GLY A O 1
ATOM 545 N N . ARG A 1 73 ? 39.131 -3.937 -32.960 1.00 91.56 73 ARG A N 1
ATOM 546 C CA . ARG A 1 73 ? 39.472 -2.728 -33.734 1.00 91.56 73 ARG A CA 1
ATOM 547 C C . ARG A 1 73 ? 40.505 -3.030 -34.809 1.00 91.56 73 ARG A C 1
ATOM 549 O O . ARG A 1 73 ? 40.299 -2.640 -35.954 1.00 91.56 73 ARG A O 1
ATOM 556 N N . LYS A 1 74 ? 41.561 -3.777 -34.468 1.00 93.00 74 LYS A N 1
ATOM 557 C CA . LYS A 1 74 ? 42.584 -4.237 -35.423 1.00 93.00 74 LYS A CA 1
ATOM 558 C C . LYS A 1 74 ? 41.963 -5.002 -36.598 1.00 93.00 74 LYS A C 1
ATOM 560 O O . LYS A 1 74 ? 42.427 -4.883 -37.727 1.00 93.00 74 LYS A O 1
ATOM 565 N N . ARG A 1 75 ? 40.898 -5.762 -36.335 1.00 93.56 75 ARG A N 1
ATOM 566 C CA . ARG A 1 75 ? 40.163 -6.551 -37.333 1.00 93.56 75 ARG A CA 1
ATOM 567 C C . ARG A 1 75 ? 39.024 -5.802 -38.031 1.00 93.56 75 ARG A C 1
ATOM 569 O O . ARG A 1 75 ? 38.425 -6.365 -38.942 1.00 93.56 75 ARG A O 1
ATOM 576 N N . GLY A 1 76 ? 38.697 -4.579 -37.611 1.00 93.50 76 GLY A N 1
ATOM 577 C CA . GLY A 1 76 ? 37.595 -3.795 -38.177 1.00 93.50 76 GLY A CA 1
ATOM 578 C C . GLY A 1 76 ? 36.205 -4.404 -37.953 1.00 93.50 76 GLY A C 1
ATOM 579 O O . GLY A 1 76 ? 35.316 -4.201 -38.774 1.00 93.50 76 GLY A O 1
ATOM 580 N N . ILE A 1 77 ? 36.014 -5.172 -36.872 1.00 94.31 77 ILE A N 1
ATOM 581 C CA . ILE A 1 77 ? 34.761 -5.905 -36.593 1.00 94.31 77 ILE A CA 1
ATOM 582 C C . ILE A 1 77 ? 33.944 -5.324 -35.429 1.00 94.31 77 ILE A C 1
ATOM 584 O O . ILE A 1 77 ? 32.984 -5.957 -34.992 1.00 94.31 77 ILE A O 1
ATOM 588 N N . VAL A 1 78 ? 34.334 -4.166 -34.886 1.00 93.69 78 VAL A N 1
ATOM 589 C CA . VAL A 1 78 ? 33.673 -3.557 -33.717 1.00 93.69 78 VAL A CA 1
ATOM 590 C C . VAL A 1 78 ? 32.472 -2.730 -34.139 1.00 93.69 78 VAL A C 1
ATOM 592 O O . VAL A 1 78 ? 32.589 -1.858 -34.995 1.00 93.69 78 VAL A O 1
ATOM 595 N N . ILE A 1 79 ? 31.344 -2.969 -33.483 1.00 94.12 79 ILE A N 1
ATOM 596 C CA . ILE A 1 79 ? 30.090 -2.249 -33.680 1.00 94.12 79 ILE A CA 1
ATOM 597 C C . ILE A 1 79 ? 29.387 -2.044 -32.332 1.00 94.12 79 ILE A C 1
ATOM 599 O O . ILE A 1 79 ? 29.568 -2.838 -31.406 1.00 94.12 79 ILE A O 1
ATOM 603 N N . THR A 1 80 ? 28.581 -0.991 -32.182 1.00 92.56 80 THR A N 1
ATOM 604 C CA . THR A 1 80 ? 27.751 -0.836 -30.972 1.00 92.56 80 THR A CA 1
ATOM 605 C C . THR A 1 80 ? 26.537 -1.759 -31.033 1.00 92.56 80 THR A C 1
ATOM 607 O O . THR A 1 80 ? 26.104 -2.168 -32.113 1.00 92.56 80 THR A O 1
ATOM 610 N N . TRP A 1 81 ? 25.940 -2.097 -29.889 1.00 92.06 81 TRP A N 1
ATOM 611 C CA . TRP A 1 81 ? 24.710 -2.896 -29.912 1.00 92.06 81 TRP A CA 1
ATOM 612 C C . TRP A 1 81 ? 23.550 -2.172 -30.608 1.00 92.06 81 TRP A C 1
ATOM 614 O O . TRP A 1 81 ? 22.738 -2.839 -31.244 1.00 92.06 81 TRP A O 1
ATOM 624 N N . GLN A 1 82 ? 23.488 -0.837 -30.548 1.00 93.12 82 GLN A N 1
ATOM 625 C CA . GLN A 1 82 ? 22.482 -0.028 -31.243 1.00 93.12 82 GLN A CA 1
ATOM 626 C C . GLN A 1 82 ? 22.680 -0.079 -32.756 1.00 93.12 82 GLN A C 1
ATOM 628 O O . GLN A 1 82 ? 21.733 -0.294 -33.510 1.00 93.12 82 GLN A O 1
ATOM 633 N N . GLU A 1 83 ? 23.923 0.054 -33.211 1.00 94.12 83 GLU A N 1
ATOM 634 C CA . GLU A 1 83 ? 24.254 -0.037 -34.627 1.00 94.12 83 GLU A CA 1
ATOM 635 C C . GLU A 1 83 ? 24.015 -1.463 -35.153 1.00 94.12 83 GLU A C 1
ATOM 637 O O . GLU A 1 83 ? 23.469 -1.635 -36.243 1.00 94.12 83 GLU A O 1
ATOM 642 N N . PHE A 1 84 ? 24.317 -2.498 -34.360 1.00 95.56 84 PHE A N 1
ATOM 643 C CA . PHE A 1 84 ? 23.977 -3.881 -34.698 1.00 95.56 84 PHE A CA 1
ATOM 644 C C . PHE A 1 84 ? 22.457 -4.095 -34.798 1.00 95.56 84 PHE A C 1
ATOM 646 O O . PHE A 1 84 ? 21.968 -4.663 -35.778 1.00 95.56 84 PHE A O 1
ATOM 653 N N . LEU A 1 85 ? 21.702 -3.604 -33.813 1.00 95.06 85 LEU A N 1
ATOM 654 C CA . LEU A 1 85 ? 20.243 -3.668 -33.785 1.00 95.06 85 LEU A CA 1
ATOM 655 C C . LEU A 1 85 ? 19.638 -3.025 -35.045 1.00 95.06 85 LEU A C 1
ATOM 657 O O . LEU A 1 85 ? 18.836 -3.666 -35.726 1.00 95.06 85 LEU A O 1
ATOM 661 N N . GLY A 1 86 ? 20.078 -1.812 -35.394 1.00 95.31 86 GLY A N 1
ATOM 662 C CA . GLY A 1 86 ? 19.612 -1.071 -36.568 1.00 95.31 86 GLY A CA 1
ATOM 663 C C . GLY A 1 86 ? 20.016 -1.703 -37.902 1.00 95.31 86 GLY A C 1
ATOM 664 O O . GLY A 1 86 ? 19.171 -1.911 -38.771 1.00 95.31 86 GLY A O 1
ATOM 665 N N . LYS A 1 87 ? 21.297 -2.056 -38.076 1.00 94.25 87 LYS A N 1
ATOM 666 C CA . LYS A 1 87 ? 21.812 -2.571 -39.359 1.00 94.25 87 LYS A CA 1
ATOM 667 C C . LYS A 1 87 ? 21.413 -4.018 -39.649 1.00 94.25 87 LYS A C 1
ATOM 669 O O . LYS A 1 87 ? 21.272 -4.375 -40.818 1.00 94.25 87 LYS A O 1
ATOM 674 N N . TYR A 1 88 ? 21.268 -4.855 -38.619 1.00 95.19 88 TYR A N 1
ATOM 675 C CA . TYR A 1 88 ? 21.119 -6.304 -38.791 1.00 95.19 88 TYR A CA 1
ATOM 676 C C . TYR A 1 88 ? 19.765 -6.840 -38.329 1.00 95.19 88 TYR A C 1
ATOM 678 O O . TYR A 1 88 ? 19.146 -7.601 -39.069 1.00 95.19 88 TYR A O 1
ATOM 686 N N . LEU A 1 89 ? 19.286 -6.473 -37.136 1.00 95.25 89 LEU A N 1
ATOM 687 C CA . LEU A 1 89 ? 18.054 -7.062 -36.586 1.00 95.25 89 LEU A CA 1
ATOM 688 C C . LEU A 1 89 ? 16.779 -6.367 -37.085 1.00 95.25 89 LEU A C 1
ATOM 690 O O . LEU A 1 89 ? 15.742 -7.010 -37.233 1.00 95.25 89 LEU A O 1
ATOM 694 N N . MET A 1 90 ? 16.855 -5.069 -37.372 1.00 96.06 90 MET A N 1
ATOM 695 C CA . MET A 1 90 ? 15.755 -4.295 -37.959 1.00 96.06 90 MET A CA 1
ATOM 696 C C . MET A 1 90 ? 15.681 -4.404 -39.484 1.00 96.06 90 MET A C 1
ATOM 698 O O . MET A 1 90 ? 14.738 -3.895 -40.094 1.00 96.06 90 MET A O 1
ATOM 702 N N . LYS A 1 91 ? 16.663 -5.059 -40.113 1.00 92.19 91 LYS A N 1
ATOM 703 C CA . LYS A 1 91 ? 16.711 -5.204 -41.564 1.00 92.19 91 LYS A CA 1
ATOM 704 C C . LYS A 1 91 ? 15.428 -5.876 -42.071 1.00 92.19 91 LYS A C 1
ATOM 706 O O . LYS A 1 91 ? 14.983 -6.878 -41.516 1.00 92.19 91 LYS A O 1
ATOM 711 N N . ASP A 1 92 ? 14.838 -5.294 -43.113 1.00 91.12 92 ASP A N 1
ATOM 712 C CA . ASP A 1 92 ? 13.600 -5.754 -43.760 1.00 91.12 92 ASP A CA 1
ATOM 713 C C . ASP A 1 92 ? 12.349 -5.741 -42.848 1.00 91.12 92 ASP A C 1
ATOM 715 O O . ASP A 1 92 ? 11.317 -6.330 -43.178 1.00 91.12 92 ASP A O 1
ATOM 719 N N . LYS A 1 93 ? 12.400 -5.042 -41.704 1.00 96.38 93 LYS A N 1
ATOM 720 C CA . LYS A 1 93 ? 11.264 -4.874 -40.787 1.00 96.38 93 LYS A CA 1
ATOM 721 C C . LYS A 1 93 ? 10.563 -3.528 -40.959 1.00 96.38 93 LYS A C 1
ATOM 723 O O . LYS A 1 93 ? 11.135 -2.533 -41.399 1.00 96.38 93 LYS A O 1
ATOM 728 N N . PHE A 1 94 ? 9.293 -3.485 -40.564 1.00 97.56 94 PHE A N 1
ATOM 729 C CA . PHE A 1 94 ? 8.548 -2.245 -40.378 1.00 97.56 94 PHE A CA 1
ATOM 730 C C . PHE A 1 94 ? 8.867 -1.695 -38.985 1.00 97.56 94 PHE A C 1
ATOM 732 O O . PHE A 1 94 ? 8.300 -2.149 -37.989 1.00 97.56 94 PHE A O 1
ATOM 739 N N . VAL A 1 95 ? 9.804 -0.751 -38.912 1.00 98.19 95 VAL A N 1
ATOM 740 C CA . VAL A 1 95 ? 10.302 -0.224 -37.637 1.00 98.19 95 VAL A CA 1
ATOM 741 C C . VAL A 1 95 ? 9.408 0.909 -37.120 1.00 98.19 95 VAL A C 1
ATOM 743 O O . VAL A 1 95 ? 9.155 1.885 -37.832 1.00 98.19 95 VAL A O 1
ATOM 746 N N . ILE A 1 96 ? 8.963 0.772 -35.870 1.00 98.62 96 ILE A N 1
ATOM 747 C CA . ILE A 1 96 ? 8.263 1.787 -35.077 1.00 98.62 96 ILE A CA 1
ATOM 748 C C . ILE A 1 96 ? 9.175 2.151 -33.906 1.00 98.62 96 ILE A C 1
ATOM 750 O O . ILE A 1 96 ? 9.461 1.306 -33.057 1.00 98.62 96 ILE A O 1
ATOM 754 N N . ALA A 1 97 ? 9.647 3.392 -33.868 1.00 98.38 97 ALA A N 1
ATOM 755 C CA . ALA A 1 97 ? 10.583 3.859 -32.852 1.00 98.38 97 ALA A CA 1
ATOM 756 C C . ALA A 1 97 ? 9.915 4.856 -31.901 1.00 98.38 97 ALA A C 1
ATOM 758 O O . ALA A 1 97 ? 9.192 5.748 -32.339 1.00 98.38 97 ALA A O 1
ATOM 759 N N . ILE A 1 98 ? 10.155 4.702 -30.602 1.00 98.50 98 ILE A N 1
ATOM 760 C CA . ILE A 1 98 ? 9.594 5.551 -29.550 1.00 98.50 98 ILE A CA 1
ATOM 761 C C . ILE A 1 98 ? 10.745 6.285 -28.862 1.00 98.50 98 ILE A C 1
ATOM 763 O O . ILE A 1 98 ? 11.566 5.647 -28.208 1.00 98.50 98 ILE A O 1
ATOM 767 N N . ALA A 1 99 ? 10.788 7.608 -28.988 1.00 97.44 99 ALA A N 1
ATOM 768 C CA . ALA A 1 99 ? 11.831 8.474 -28.444 1.00 97.44 99 ALA A CA 1
ATOM 769 C C . ALA A 1 99 ? 11.249 9.562 -27.521 1.00 97.44 99 ALA A C 1
ATOM 771 O O . ALA A 1 99 ? 10.037 9.780 -27.460 1.00 97.44 99 ALA A O 1
ATOM 772 N N . GLY A 1 100 ? 12.125 10.274 -26.814 1.00 94.25 100 GLY A N 1
ATOM 773 C CA . GLY A 1 100 ? 11.771 11.404 -25.948 1.00 94.25 100 GLY A CA 1
ATOM 774 C C . GLY A 1 100 ? 12.358 11.280 -24.547 1.00 94.25 100 GLY A C 1
ATOM 775 O O . GLY A 1 100 ? 12.744 10.195 -24.139 1.00 94.25 100 GLY A O 1
ATOM 776 N N . THR A 1 101 ? 12.411 12.358 -23.773 1.00 91.12 101 THR A N 1
ATOM 777 C CA . THR A 1 101 ? 13.103 12.338 -22.469 1.00 91.12 101 THR A CA 1
ATOM 778 C C . THR A 1 101 ? 12.417 11.385 -21.478 1.00 91.12 101 THR A C 1
ATOM 780 O O . THR A 1 101 ? 13.051 10.493 -20.914 1.00 91.12 101 THR A O 1
ATOM 783 N N . HIS A 1 102 ? 11.087 11.468 -21.355 1.00 90.75 102 HIS A N 1
ATOM 784 C CA . HIS A 1 102 ? 10.282 10.672 -20.416 1.00 90.75 102 HIS A CA 1
ATOM 785 C C . HIS A 1 102 ? 9.237 9.798 -21.122 1.00 90.75 102 HIS A C 1
ATOM 787 O O . HIS A 1 102 ? 8.694 10.169 -22.159 1.00 90.75 102 HIS A O 1
ATOM 793 N N . GLY A 1 103 ? 8.877 8.658 -20.520 1.00 91.38 103 GLY A N 1
ATOM 794 C CA . GLY A 1 103 ? 7.738 7.831 -20.958 1.00 91.38 103 GLY A CA 1
ATOM 795 C C . GLY A 1 103 ? 8.012 6.854 -22.111 1.00 91.38 103 GLY A C 1
ATOM 796 O O . GLY A 1 103 ? 7.096 6.121 -22.499 1.00 91.38 103 GLY A O 1
ATOM 797 N N . LYS A 1 104 ? 9.256 6.786 -22.612 1.00 94.25 104 LYS A N 1
ATOM 798 C CA . LYS A 1 104 ? 9.660 5.907 -23.724 1.00 94.25 104 LYS A CA 1
ATOM 799 C C . LYS A 1 104 ? 9.328 4.437 -23.476 1.00 94.25 104 LYS A C 1
ATOM 801 O O . LYS A 1 104 ? 8.586 3.839 -24.253 1.00 94.25 104 LYS A O 1
ATOM 806 N N . SER A 1 105 ? 9.821 3.856 -22.379 1.00 93.25 105 SER A N 1
ATOM 807 C CA . SER A 1 105 ? 9.638 2.427 -22.086 1.00 93.25 105 SER A CA 1
ATOM 808 C C . SER A 1 105 ? 8.161 2.052 -21.943 1.00 93.25 105 SER A C 1
ATOM 810 O O . SER A 1 105 ? 7.721 1.051 -22.502 1.00 93.25 105 SER A O 1
ATOM 812 N N . THR A 1 106 ? 7.369 2.880 -21.249 1.00 94.69 106 THR A N 1
ATOM 813 C CA . THR A 1 106 ? 5.926 2.648 -21.074 1.00 94.69 106 THR A CA 1
ATOM 814 C C . THR A 1 106 ? 5.187 2.710 -22.407 1.00 94.69 106 THR A C 1
ATOM 816 O O . THR A 1 106 ? 4.376 1.838 -22.703 1.00 94.69 106 THR A O 1
ATOM 819 N N . THR A 1 107 ? 5.505 3.696 -23.246 1.00 97.50 107 THR A N 1
ATOM 820 C CA . THR A 1 107 ? 4.873 3.857 -24.564 1.00 97.50 107 THR A CA 1
ATOM 821 C C . THR A 1 107 ? 5.274 2.725 -25.508 1.00 97.50 107 THR A C 1
ATOM 823 O O . THR A 1 107 ? 4.417 2.139 -26.159 1.00 97.50 107 THR A O 1
ATOM 826 N N . THR A 1 108 ? 6.550 2.332 -25.510 1.00 97.81 108 THR A N 1
ATOM 827 C CA . THR A 1 108 ? 7.067 1.179 -26.270 1.00 97.81 108 THR A CA 1
ATOM 828 C C . THR A 1 108 ? 6.342 -0.110 -25.882 1.00 97.81 108 THR A C 1
ATOM 830 O O . THR A 1 108 ? 5.923 -0.879 -26.747 1.00 97.81 108 THR A O 1
ATOM 833 N N . ALA A 1 109 ? 6.136 -0.325 -24.580 1.00 97.00 109 ALA A N 1
ATOM 834 C CA . ALA A 1 109 ? 5.394 -1.463 -24.052 1.00 97.00 109 ALA A CA 1
ATOM 835 C C . ALA A 1 109 ? 3.914 -1.450 -24.475 1.00 97.00 109 ALA A C 1
ATOM 837 O O . ALA A 1 109 ? 3.402 -2.478 -24.914 1.00 97.00 109 ALA A O 1
ATOM 838 N N . MET A 1 110 ? 3.244 -0.294 -24.404 1.00 98.06 110 MET A N 1
ATOM 839 C CA . MET A 1 110 ? 1.859 -0.137 -24.865 1.00 98.06 110 MET A CA 1
ATOM 840 C C . MET A 1 110 ? 1.720 -0.396 -26.372 1.00 98.06 110 MET A C 1
ATOM 842 O O . MET A 1 110 ? 0.795 -1.093 -26.779 1.00 98.06 110 MET A O 1
ATOM 846 N N . VAL A 1 111 ? 2.655 0.092 -27.201 1.00 98.62 111 VAL A N 1
ATOM 847 C CA . VAL A 1 111 ? 2.693 -0.219 -28.643 1.00 98.62 111 VAL A CA 1
ATOM 848 C C . VAL A 1 111 ? 2.883 -1.719 -28.870 1.00 98.62 111 VAL A C 1
ATOM 850 O O . VAL A 1 111 ? 2.173 -2.318 -29.676 1.00 98.62 111 VAL A O 1
ATOM 853 N N . GLY A 1 112 ? 3.819 -2.342 -28.149 1.00 97.81 112 GLY A N 1
ATOM 854 C CA . GLY A 1 112 ? 4.048 -3.782 -28.223 1.00 97.81 112 GLY A CA 1
ATOM 855 C C . GLY A 1 112 ? 2.794 -4.590 -27.889 1.00 97.81 112 GLY A C 1
ATOM 856 O O . GLY A 1 112 ? 2.440 -5.489 -28.648 1.00 97.81 112 GLY A O 1
ATOM 857 N N . LYS A 1 113 ? 2.092 -4.222 -26.807 1.00 97.12 113 LYS A N 1
ATOM 858 C CA . LYS A 1 113 ? 0.841 -4.862 -26.375 1.00 97.12 113 LYS A CA 1
ATOM 859 C C . LYS A 1 113 ? -0.285 -4.672 -27.389 1.00 97.12 113 LYS A C 1
ATOM 861 O O . LYS A 1 113 ? -0.932 -5.646 -27.747 1.00 97.12 113 LYS A O 1
ATOM 866 N N . LEU A 1 114 ? -0.466 -3.452 -27.903 1.00 98.56 114 LEU A N 1
ATOM 867 C CA . LEU A 1 114 ? -1.445 -3.152 -28.952 1.00 98.56 114 LEU A CA 1
ATOM 868 C C . LEU A 1 114 ? -1.254 -4.059 -30.171 1.00 98.56 114 LEU A C 1
ATOM 870 O O . LEU A 1 114 ? -2.212 -4.622 -30.693 1.00 98.56 114 LEU A O 1
ATOM 874 N N . LEU A 1 115 ? -0.013 -4.198 -30.635 1.00 98.56 115 LEU A N 1
ATOM 875 C CA . LEU A 1 115 ? 0.291 -5.017 -31.802 1.00 98.56 115 LEU A CA 1
ATOM 876 C C . LEU A 1 115 ? 0.154 -6.519 -31.515 1.00 98.56 115 LEU A C 1
ATOM 878 O O . LEU A 1 115 ? -0.317 -7.263 -32.373 1.00 98.56 115 LEU A O 1
ATOM 882 N N . GLU A 1 116 ? 0.556 -6.963 -30.325 1.00 97.38 116 GLU A N 1
ATOM 883 C CA . GLU A 1 116 ? 0.390 -8.344 -29.864 1.00 97.38 116 GLU A CA 1
ATOM 884 C C . GLU A 1 116 ? -1.088 -8.751 -29.800 1.00 97.38 116 GLU A C 1
ATOM 886 O O . GLU A 1 116 ? -1.462 -9.754 -30.407 1.00 97.38 116 GLU A O 1
ATOM 891 N N . ASP A 1 117 ? -1.931 -7.941 -29.157 1.00 97.50 117 ASP A N 1
ATOM 892 C CA . ASP A 1 117 ? -3.366 -8.211 -2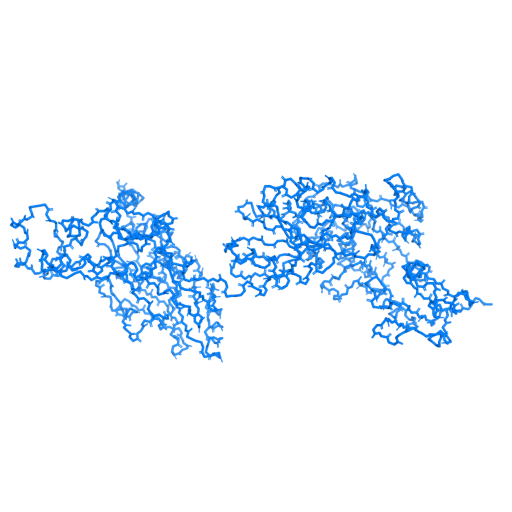8.979 1.00 97.50 117 ASP A CA 1
ATOM 893 C C . ASP A 1 117 ? -4.136 -8.244 -30.300 1.00 97.50 117 ASP A C 1
ATOM 895 O O . ASP A 1 117 ? -5.169 -8.899 -30.410 1.00 97.50 117 ASP A O 1
ATOM 899 N N . ASN A 1 118 ? -3.612 -7.565 -31.321 1.00 98.00 118 ASN A N 1
ATOM 900 C CA . ASN A 1 118 ? -4.202 -7.500 -32.654 1.00 98.00 118 ASN A CA 1
ATOM 901 C C . ASN A 1 118 ? -3.533 -8.455 -33.657 1.00 98.00 118 ASN A C 1
ATOM 903 O O . ASN A 1 118 ? -3.681 -8.290 -34.866 1.00 98.00 118 ASN A O 1
ATOM 907 N N . GLY A 1 119 ? -2.789 -9.457 -33.174 1.00 97.19 119 GLY A N 1
ATOM 908 C CA . GLY A 1 119 ? -2.282 -10.557 -33.998 1.00 97.19 119 GLY A CA 1
ATOM 909 C C . GLY A 1 119 ? -1.125 -10.193 -34.933 1.00 97.19 119 GLY A C 1
ATOM 910 O O . GLY A 1 119 ? -0.761 -10.989 -35.796 1.00 97.19 119 GLY A O 1
ATOM 911 N N . PHE A 1 120 ? -0.508 -9.019 -34.771 1.00 97.94 120 PHE A N 1
ATOM 912 C CA . PHE A 1 120 ? 0.614 -8.596 -35.615 1.00 97.94 120 PHE A CA 1
ATOM 913 C C . PHE A 1 120 ? 1.953 -9.246 -35.243 1.00 97.94 120 PHE A C 1
ATOM 915 O O . PHE A 1 120 ? 2.916 -9.119 -36.002 1.00 97.94 120 PHE A O 1
ATOM 922 N N . ASP A 1 121 ? 2.013 -9.905 -34.082 1.00 97.31 121 ASP A N 1
ATOM 923 C CA . ASP A 1 121 ? 3.163 -10.644 -33.550 1.00 97.31 121 ASP A CA 1
ATOM 924 C C . ASP A 1 121 ? 4.510 -9.888 -33.674 1.00 97.31 121 ASP A C 1
ATOM 926 O O . ASP A 1 121 ? 5.432 -10.345 -34.361 1.00 97.31 121 ASP A O 1
ATOM 930 N N . PRO A 1 122 ? 4.642 -8.702 -33.047 1.00 98.06 122 PRO A N 1
ATOM 931 C CA . PRO A 1 122 ? 5.795 -7.822 -33.229 1.00 98.06 122 PRO A CA 1
ATOM 932 C C . PRO A 1 122 ? 7.058 -8.345 -32.534 1.00 98.06 122 PRO A C 1
ATOM 934 O O . PRO A 1 122 ? 7.004 -8.977 -31.475 1.00 98.06 122 PRO A O 1
ATOM 937 N N . ILE A 1 123 ? 8.222 -7.973 -33.061 1.00 98.25 123 ILE A N 1
ATOM 938 C CA . ILE A 1 123 ? 9.446 -7.935 -32.255 1.00 98.25 123 ILE A CA 1
ATOM 939 C C . ILE A 1 123 ? 9.427 -6.634 -31.452 1.00 98.25 123 ILE A C 1
ATOM 941 O O . ILE A 1 123 ? 9.134 -5.582 -32.015 1.00 98.25 123 ILE A O 1
ATOM 945 N N . VAL A 1 124 ? 9.732 -6.688 -30.156 1.00 97.38 124 VAL A N 1
ATOM 946 C CA . VAL A 1 124 ? 9.781 -5.502 -29.286 1.00 97.38 124 VAL A CA 1
ATOM 947 C C . VAL A 1 124 ? 11.077 -5.504 -28.491 1.00 97.38 124 VAL A C 1
ATOM 949 O O . VAL A 1 124 ? 11.479 -6.552 -27.990 1.00 97.38 124 VAL A O 1
ATOM 952 N N . ILE A 1 125 ? 11.718 -4.348 -28.337 1.00 95.00 125 ILE A N 1
ATOM 953 C CA . ILE A 1 125 ? 12.883 -4.177 -27.463 1.00 95.00 125 ILE A CA 1
ATOM 954 C C . ILE A 1 125 ? 12.808 -2.847 -26.708 1.00 95.00 125 ILE A C 1
ATOM 956 O O . ILE A 1 125 ? 12.499 -1.810 -27.295 1.00 95.00 125 ILE A O 1
ATOM 960 N N . LEU A 1 126 ? 13.064 -2.886 -25.399 1.00 92.25 126 LEU A N 1
ATOM 961 C CA . LEU A 1 126 ? 13.003 -1.717 -24.524 1.00 92.25 126 LEU A CA 1
ATOM 962 C C . LEU A 1 126 ? 13.957 -1.824 -23.323 1.00 92.25 126 LEU A C 1
ATOM 964 O O . LEU A 1 126 ? 14.534 -2.876 -23.053 1.00 92.25 126 LEU A O 1
ATOM 968 N N . GLY A 1 127 ? 14.117 -0.726 -22.583 1.00 84.62 127 GLY A N 1
ATOM 969 C CA . GLY A 1 127 ? 15.032 -0.626 -21.441 1.00 84.62 127 GLY A CA 1
ATOM 970 C C . GLY A 1 127 ? 14.516 -1.235 -20.131 1.00 84.62 127 GLY A C 1
ATOM 971 O O . GLY A 1 127 ? 15.269 -1.321 -19.162 1.00 84.62 127 GLY A O 1
ATOM 972 N N . ALA A 1 128 ? 13.254 -1.674 -20.080 1.00 85.12 128 ALA A N 1
ATOM 973 C CA . ALA A 1 128 ? 12.603 -2.170 -18.867 1.00 85.12 128 ALA A CA 1
ATOM 974 C C . ALA A 1 128 ? 12.048 -3.591 -19.037 1.00 85.12 128 ALA A C 1
ATOM 976 O O . ALA A 1 128 ? 11.601 -3.981 -20.113 1.00 85.12 128 ALA A O 1
ATOM 977 N N . ASN A 1 129 ? 12.047 -4.369 -17.953 1.00 86.00 129 ASN A N 1
ATOM 978 C CA . ASN A 1 129 ? 11.464 -5.709 -17.944 1.00 86.00 129 ASN A CA 1
ATOM 979 C C . ASN A 1 129 ? 9.932 -5.627 -17.896 1.00 86.00 129 ASN A C 1
ATOM 981 O O . ASN A 1 129 ? 9.363 -4.959 -17.026 1.00 86.00 129 ASN A O 1
ATOM 985 N N . ILE A 1 130 ? 9.274 -6.345 -18.803 1.00 88.81 130 ILE A N 1
ATOM 986 C CA . ILE A 1 130 ? 7.819 -6.464 -18.835 1.00 88.81 130 ILE A CA 1
ATOM 987 C C . ILE A 1 130 ? 7.419 -7.765 -18.133 1.00 88.81 130 ILE A C 1
ATOM 989 O O . ILE A 1 130 ? 7.852 -8.834 -18.571 1.00 88.81 130 ILE A O 1
ATOM 993 N N . PRO A 1 131 ? 6.580 -7.718 -17.079 1.00 85.81 131 PRO A N 1
ATOM 994 C CA . PRO A 1 131 ? 6.172 -8.914 -16.342 1.00 85.81 131 PRO A CA 1
ATOM 995 C C . PRO A 1 131 ? 5.575 -10.021 -17.222 1.00 85.81 131 PRO A C 1
ATOM 997 O O . PRO A 1 131 ? 5.900 -11.191 -17.028 1.00 85.81 131 PRO A O 1
ATOM 1000 N N . GLU A 1 132 ? 4.749 -9.658 -18.208 1.00 86.81 132 GLU A N 1
ATOM 1001 C CA . GLU A 1 132 ? 4.091 -10.612 -19.115 1.00 86.81 132 GLU A CA 1
ATOM 1002 C C . GLU A 1 132 ? 5.090 -11.344 -20.019 1.00 86.81 132 GLU A C 1
ATOM 1004 O O . GLU A 1 132 ? 4.980 -12.553 -20.214 1.00 86.81 132 GLU A O 1
ATOM 1009 N N . TRP A 1 133 ? 6.118 -10.644 -20.505 1.00 89.94 133 TRP A N 1
ATOM 1010 C CA . TRP A 1 133 ? 7.156 -11.233 -21.358 1.00 89.94 133 TRP A CA 1
ATOM 1011 C C . TRP A 1 133 ? 8.305 -11.855 -20.558 1.00 89.94 133 TRP A C 1
ATOM 1013 O O . TRP A 1 133 ? 9.132 -12.573 -21.118 1.00 89.94 133 TRP A O 1
ATOM 1023 N N . LYS A 1 134 ? 8.376 -11.571 -19.248 1.00 89.38 134 LYS A N 1
ATOM 1024 C CA . LYS A 1 134 ? 9.477 -11.935 -18.336 1.00 89.38 134 LYS A CA 1
ATOM 1025 C C . LYS A 1 134 ? 10.852 -11.466 -18.827 1.00 89.38 134 LYS A C 1
ATOM 1027 O O . LYS A 1 134 ? 11.882 -11.964 -18.379 1.00 89.38 134 LYS A O 1
ATOM 1032 N N . ALA A 1 135 ? 10.877 -10.483 -19.717 1.00 89.44 135 ALA A N 1
ATOM 1033 C CA . ALA A 1 135 ? 12.062 -9.984 -20.392 1.00 89.44 135 ALA A CA 1
ATOM 1034 C C . ALA A 1 135 ? 11.876 -8.507 -20.754 1.00 89.44 135 ALA A C 1
ATOM 1036 O O . ALA A 1 135 ? 10.779 -7.959 -20.666 1.00 89.44 135 ALA A O 1
ATOM 1037 N N . ASN A 1 136 ? 12.961 -7.861 -21.163 1.00 89.12 136 ASN A N 1
ATOM 1038 C CA . ASN A 1 136 ? 12.954 -6.518 -21.746 1.00 89.12 136 ASN A CA 1
ATOM 1039 C C . ASN A 1 136 ? 12.856 -6.532 -23.284 1.00 89.12 136 ASN A C 1
ATOM 1041 O O . ASN A 1 136 ? 13.072 -5.522 -23.951 1.00 89.12 136 ASN A O 1
ATOM 1045 N N . TYR A 1 137 ? 12.535 -7.694 -23.849 1.00 93.81 137 TYR A N 1
ATOM 1046 C CA . TYR A 1 137 ? 12.273 -7.878 -25.265 1.00 93.81 137 TYR A CA 1
ATOM 1047 C C . TYR A 1 137 ? 11.109 -8.854 -25.458 1.00 93.81 137 TYR A C 1
ATOM 1049 O O . TYR A 1 137 ? 10.833 -9.698 -24.601 1.00 93.81 137 TYR A O 1
ATOM 1057 N N . ARG A 1 138 ? 10.470 -8.774 -26.622 1.00 95.50 138 ARG A N 1
ATOM 1058 C CA . ARG A 1 138 ? 9.517 -9.752 -27.143 1.00 95.50 138 ARG A CA 1
ATOM 1059 C C . ARG A 1 138 ? 10.026 -10.227 -28.493 1.00 95.50 138 ARG A C 1
ATOM 1061 O O . ARG A 1 138 ? 10.368 -9.414 -29.348 1.00 95.50 138 ARG A O 1
ATOM 1068 N N . PHE A 1 139 ? 10.068 -11.538 -28.697 1.00 96.00 139 PHE A N 1
ATOM 1069 C CA . PHE A 1 139 ? 10.322 -12.097 -30.020 1.00 96.00 139 PHE A CA 1
ATOM 1070 C C . PHE A 1 139 ? 8.996 -12.448 -30.681 1.00 96.00 139 PHE A C 1
ATOM 1072 O O . PHE A 1 139 ? 8.206 -13.183 -30.095 1.00 96.00 139 PHE A O 1
ATOM 1079 N N . GLY A 1 140 ? 8.801 -11.948 -31.895 1.00 95.81 140 GLY A N 1
ATOM 1080 C CA . GLY A 1 140 ? 7.684 -12.281 -32.766 1.00 95.81 140 GLY A CA 1
ATOM 1081 C C . GLY A 1 140 ? 8.177 -12.547 -34.186 1.00 95.81 140 GLY A C 1
ATOM 1082 O O . GLY A 1 140 ? 9.302 -12.195 -34.551 1.00 95.81 140 GLY A O 1
ATOM 1083 N N . LYS A 1 141 ? 7.345 -13.201 -34.990 1.00 95.44 141 LYS A N 1
ATOM 1084 C CA . LYS A 1 141 ? 7.621 -13.531 -36.395 1.00 95.44 141 LYS A CA 1
ATOM 1085 C C . LYS A 1 141 ? 7.048 -12.498 -37.365 1.00 95.44 141 LYS A C 1
ATOM 1087 O O . LYS A 1 141 ? 7.366 -12.545 -38.553 1.00 95.44 141 LYS A O 1
ATOM 1092 N N . GLY A 1 142 ? 6.241 -11.561 -36.873 1.00 96.50 142 GLY A N 1
ATOM 1093 C CA . GLY A 1 142 ? 5.612 -10.517 -37.664 1.00 96.50 142 GLY A CA 1
ATOM 1094 C C . GLY A 1 142 ? 6.593 -9.546 -38.326 1.00 96.50 142 GLY A C 1
ATOM 1095 O O . GLY A 1 142 ? 7.815 -9.557 -38.118 1.00 96.50 142 GLY A O 1
ATOM 1096 N N . LYS A 1 143 ? 6.031 -8.665 -39.160 1.00 96.94 143 LYS A N 1
ATOM 1097 C CA . LYS A 1 143 ? 6.800 -7.645 -39.890 1.00 96.94 143 LYS A CA 1
ATOM 1098 C C . LYS A 1 143 ? 7.216 -6.460 -39.017 1.00 96.94 143 LYS A C 1
ATOM 1100 O O . LYS A 1 143 ? 8.169 -5.774 -39.372 1.00 96.94 143 LYS A O 1
ATOM 1105 N N . TYR A 1 144 ? 6.505 -6.199 -37.919 1.00 98.38 144 TYR A N 1
ATOM 1106 C CA . TYR A 1 144 ? 6.739 -5.027 -37.078 1.00 98.38 144 TYR A CA 1
ATOM 1107 C C . TYR A 1 144 ? 7.907 -5.235 -36.119 1.00 98.38 144 TYR A C 1
ATOM 1109 O O . TYR A 1 144 ? 8.039 -6.291 -35.496 1.00 98.38 144 TYR A O 1
ATOM 1117 N N . PHE A 1 145 ? 8.718 -4.192 -35.982 1.00 98.44 145 PHE A N 1
ATOM 1118 C CA . PHE A 1 145 ? 9.785 -4.093 -35.000 1.00 98.44 145 PHE A CA 1
ATOM 1119 C C . PHE A 1 145 ? 9.580 -2.814 -34.192 1.00 98.44 145 PHE A C 1
ATOM 1121 O O . PHE A 1 145 ? 9.648 -1.718 -34.739 1.00 98.44 145 PHE A O 1
ATOM 1128 N N . VAL A 1 146 ? 9.314 -2.948 -32.900 1.00 98.50 146 VAL A N 1
ATOM 1129 C CA . VAL A 1 146 ? 9.055 -1.837 -31.984 1.00 98.50 146 VAL A CA 1
ATOM 1130 C C . VAL A 1 146 ? 10.283 -1.631 -31.104 1.00 98.50 146 VAL A C 1
ATOM 1132 O O . VAL A 1 146 ? 10.776 -2.584 -30.500 1.00 98.50 146 VAL A O 1
ATOM 1135 N N . VAL A 1 147 ? 10.790 -0.403 -31.028 1.00 97.56 147 VAL A N 1
ATOM 1136 C CA . VAL A 1 147 ? 12.022 -0.095 -30.289 1.00 97.56 147 VAL A CA 1
ATOM 1137 C C . VAL A 1 147 ? 11.886 1.155 -29.429 1.00 97.56 147 VAL A C 1
ATOM 1139 O O . VAL A 1 147 ? 11.401 2.189 -29.887 1.00 97.56 147 VAL A O 1
ATOM 1142 N N . GLU A 1 148 ? 12.376 1.065 -28.194 1.00 96.50 148 GLU A N 1
ATOM 1143 C CA . GLU A 1 148 ? 12.730 2.236 -27.393 1.00 96.50 148 GLU A CA 1
ATOM 1144 C C . GLU A 1 148 ? 13.999 2.881 -27.971 1.00 96.50 148 GLU A C 1
ATOM 1146 O O . GLU A 1 148 ? 15.084 2.294 -27.950 1.00 96.50 148 GLU A O 1
ATOM 1151 N N . ALA A 1 149 ? 13.852 4.083 -28.517 1.00 95.25 149 ALA A N 1
ATOM 1152 C CA . ALA A 1 149 ? 14.913 4.854 -29.140 1.00 95.25 149 ALA A CA 1
ATOM 1153 C C . ALA A 1 149 ? 15.516 5.836 -28.126 1.00 95.25 149 ALA A C 1
ATOM 1155 O O . ALA A 1 149 ? 14.924 6.863 -27.803 1.00 95.25 149 ALA A O 1
ATOM 1156 N N . ASP A 1 150 ? 16.694 5.474 -27.621 1.00 91.12 150 ASP A N 1
ATOM 1157 C CA . ASP A 1 150 ? 17.470 6.247 -26.651 1.00 91.12 150 ASP A CA 1
ATOM 1158 C C . ASP A 1 150 ? 18.252 7.379 -27.336 1.00 91.12 150 ASP A C 1
ATOM 1160 O O . ASP A 1 150 ? 19.047 7.137 -28.246 1.00 91.12 150 ASP A O 1
ATOM 1164 N N . GLU A 1 151 ? 18.016 8.610 -26.896 1.00 90.81 151 GLU A N 1
ATOM 1165 C CA . GLU A 1 151 ? 18.674 9.825 -27.376 1.00 90.81 151 GLU A CA 1
ATOM 1166 C C . GLU A 1 151 ? 20.115 9.968 -26.873 1.00 90.81 151 GLU A C 1
ATOM 1168 O O . GLU A 1 151 ? 20.925 10.653 -27.498 1.00 90.81 151 GLU A O 1
ATOM 1173 N N . PHE A 1 152 ? 20.467 9.328 -25.754 1.00 86.38 152 PHE A N 1
ATOM 1174 C CA . PHE A 1 152 ? 21.796 9.459 -25.169 1.00 86.38 152 PHE A CA 1
ATOM 1175 C C . PHE A 1 152 ? 22.887 9.005 -26.153 1.00 86.38 152 PHE A C 1
ATOM 1177 O O . PHE A 1 152 ? 22.761 7.955 -26.781 1.00 86.38 152 PHE A O 1
ATOM 1184 N N . ASN A 1 153 ? 23.982 9.767 -26.278 1.00 87.38 153 ASN A N 1
ATOM 1185 C CA . ASN A 1 153 ? 25.064 9.518 -27.245 1.00 87.38 153 ASN A CA 1
ATOM 1186 C C . ASN A 1 153 ? 24.606 9.409 -28.713 1.00 87.38 153 ASN A C 1
ATOM 1188 O O . ASN A 1 153 ? 25.239 8.698 -29.495 1.00 87.38 153 ASN A O 1
ATOM 1192 N N . ASP A 1 154 ? 23.500 10.062 -29.088 1.00 91.50 154 ASP A N 1
ATOM 1193 C CA . ASP A 1 154 ? 22.919 9.980 -30.434 1.00 91.50 154 ASP A CA 1
ATOM 1194 C C . ASP A 1 154 ? 22.604 8.523 -30.859 1.00 91.50 154 ASP A C 1
ATOM 1196 O O . ASP A 1 154 ? 22.541 8.185 -32.044 1.00 91.50 154 ASP A O 1
ATOM 1200 N N . ASN A 1 155 ? 22.380 7.627 -29.889 1.00 90.88 155 ASN A N 1
ATOM 1201 C CA . ASN A 1 155 ? 22.217 6.187 -30.106 1.00 90.88 155 ASN A CA 1
ATOM 1202 C C . ASN A 1 155 ? 21.083 5.854 -31.086 1.00 90.88 155 ASN A C 1
ATOM 1204 O O . ASN A 1 155 ? 21.236 4.987 -31.951 1.00 90.88 155 ASN A O 1
ATOM 1208 N N . PHE A 1 156 ? 19.958 6.555 -30.975 1.00 94.69 156 PHE A N 1
ATOM 1209 C CA . PHE A 1 156 ? 18.813 6.431 -31.872 1.00 94.69 156 PHE A CA 1
ATOM 1210 C C . PHE A 1 156 ? 19.081 6.785 -33.350 1.00 94.69 156 PHE A C 1
ATOM 1212 O O . PHE A 1 156 ? 18.308 6.360 -34.208 1.00 94.69 156 PHE A O 1
ATOM 1219 N N . LEU A 1 157 ? 20.185 7.470 -33.693 1.00 95.94 157 LEU A N 1
ATOM 1220 C CA . LEU A 1 157 ? 20.531 7.817 -35.079 1.00 95.94 157 LEU A CA 1
ATOM 1221 C C . LEU A 1 157 ? 20.965 6.586 -35.884 1.00 95.94 157 LEU A C 1
ATOM 1223 O O . LEU A 1 157 ? 21.083 6.646 -37.105 1.00 95.94 157 LEU A O 1
ATOM 1227 N N . ASN A 1 158 ? 21.154 5.450 -35.212 1.00 95.19 158 ASN A N 1
ATOM 1228 C CA . ASN A 1 158 ? 21.375 4.154 -35.842 1.00 95.19 158 ASN A CA 1
ATOM 1229 C C . ASN A 1 158 ? 20.090 3.517 -36.396 1.00 95.19 158 ASN A C 1
ATOM 1231 O O . ASN A 1 158 ? 20.162 2.481 -37.062 1.00 95.19 158 ASN A O 1
ATOM 1235 N N . TYR A 1 159 ? 18.918 4.091 -36.109 1.00 96.38 159 TYR A N 1
ATOM 1236 C CA . TYR A 1 159 ? 17.624 3.543 -36.500 1.00 96.38 159 TYR A CA 1
ATOM 1237 C C . TYR A 1 159 ? 17.003 4.343 -37.648 1.00 96.38 159 TYR A C 1
ATOM 1239 O O . TYR A 1 159 ? 17.092 5.568 -37.690 1.00 96.38 159 TYR A O 1
ATOM 1247 N N . TYR A 1 160 ? 16.318 3.628 -38.546 1.00 96.69 160 TYR A N 1
ATOM 1248 C CA . TYR A 1 160 ? 15.646 4.179 -39.730 1.00 96.69 160 TYR A CA 1
ATOM 1249 C C . TYR A 1 160 ? 14.151 3.814 -39.716 1.00 96.69 160 TYR A C 1
ATOM 1251 O O . TYR A 1 160 ? 13.708 2.951 -40.481 1.00 96.69 160 TYR A O 1
ATOM 1259 N N . PRO A 1 161 ? 13.364 4.383 -38.783 1.00 97.62 161 PRO A N 1
ATOM 1260 C CA . PRO A 1 161 ? 11.964 4.020 -38.599 1.00 97.62 161 PRO A CA 1
ATOM 1261 C C . PRO A 1 161 ? 11.073 4.406 -39.784 1.00 97.62 161 PRO A C 1
ATOM 1263 O O . PRO A 1 161 ? 11.376 5.330 -40.532 1.00 97.62 161 PRO A O 1
ATOM 1266 N N . LYS A 1 162 ? 9.927 3.732 -39.929 1.00 97.75 162 LYS A N 1
ATOM 1267 C CA . LYS A 1 162 ? 8.817 4.214 -40.778 1.00 97.75 162 LYS A CA 1
ATOM 1268 C C . LYS A 1 162 ? 7.843 5.096 -39.997 1.00 97.75 162 LYS A C 1
ATOM 1270 O O . LYS A 1 162 ? 7.206 5.979 -40.568 1.00 97.75 162 LYS A O 1
ATOM 1275 N N . ILE A 1 163 ? 7.731 4.834 -38.693 1.00 98.38 163 ILE A N 1
ATOM 1276 C CA . ILE A 1 163 ? 6.931 5.613 -37.749 1.00 98.38 163 ILE A CA 1
ATOM 1277 C C . ILE A 1 163 ? 7.796 5.959 -36.538 1.00 98.38 163 ILE A C 1
ATOM 1279 O O . ILE A 1 163 ? 8.389 5.062 -35.935 1.00 98.38 163 ILE A O 1
ATOM 1283 N N . ALA A 1 164 ? 7.832 7.234 -36.163 1.00 98.31 164 ALA A N 1
ATOM 1284 C CA . ALA A 1 164 ? 8.406 7.697 -34.905 1.00 98.31 164 ALA A CA 1
ATOM 1285 C C . ALA A 1 164 ? 7.307 8.244 -33.987 1.00 98.31 164 ALA A C 1
ATOM 1287 O O . ALA A 1 164 ? 6.447 9.006 -34.427 1.00 98.31 164 ALA A O 1
ATOM 1288 N N . ILE A 1 165 ? 7.354 7.876 -32.708 1.00 98.56 165 ILE A N 1
ATOM 1289 C CA . ILE A 1 165 ? 6.586 8.514 -31.635 1.00 98.56 165 ILE A CA 1
ATOM 1290 C C . ILE A 1 165 ? 7.570 9.315 -30.786 1.00 98.56 165 ILE A C 1
ATOM 1292 O O . ILE A 1 165 ? 8.530 8.741 -30.276 1.00 98.56 165 ILE A O 1
ATOM 1296 N N . ILE A 1 166 ? 7.342 10.619 -30.631 1.00 97.81 166 ILE A N 1
ATOM 1297 C CA . ILE A 1 166 ? 8.149 11.477 -29.754 1.00 97.81 166 ILE A CA 1
ATOM 1298 C C . ILE A 1 166 ? 7.293 11.924 -28.574 1.00 97.81 166 ILE A C 1
ATOM 1300 O O . ILE A 1 166 ? 6.396 12.759 -28.713 1.00 97.81 166 ILE A O 1
ATOM 1304 N N . ASN A 1 167 ? 7.592 11.376 -27.396 1.00 95.75 167 ASN A N 1
ATOM 1305 C CA . ASN A 1 167 ? 6.826 11.634 -26.183 1.00 95.75 167 ASN A CA 1
ATOM 1306 C C . ASN A 1 167 ? 6.967 13.078 -25.696 1.00 95.75 167 ASN A C 1
ATOM 1308 O O . ASN A 1 167 ? 5.970 13.717 -25.374 1.00 95.75 167 ASN A O 1
ATOM 1312 N N . ASN A 1 168 ? 8.196 13.569 -25.560 1.00 94.00 168 ASN A N 1
ATOM 1313 C CA . ASN A 1 168 ? 8.550 14.907 -25.074 1.00 94.00 168 ASN A CA 1
ATOM 1314 C C . ASN A 1 168 ? 10.050 15.146 -25.309 1.00 94.00 168 ASN A C 1
ATOM 1316 O O . ASN A 1 168 ? 10.795 14.193 -25.529 1.00 94.00 168 ASN A O 1
ATOM 1320 N N . ILE A 1 169 ? 10.481 16.409 -25.267 1.00 93.69 169 ILE A N 1
ATOM 1321 C CA . ILE A 1 169 ? 11.892 16.802 -25.379 1.00 93.69 169 ILE A CA 1
ATOM 1322 C C . ILE A 1 169 ? 12.184 17.823 -24.277 1.00 93.69 169 ILE A C 1
ATOM 1324 O O . ILE A 1 169 ? 11.792 18.987 -24.371 1.00 93.69 169 ILE A O 1
ATOM 1328 N N . GLU A 1 170 ? 12.870 17.366 -23.239 1.00 91.00 170 GLU A N 1
ATOM 1329 C CA . GLU A 1 170 ? 13.331 18.137 -22.084 1.00 91.00 170 GLU A CA 1
ATOM 1330 C C . GLU A 1 170 ? 14.829 17.911 -21.877 1.00 91.00 170 GLU A C 1
ATOM 1332 O O . GLU A 1 170 ? 15.348 16.845 -22.210 1.00 91.00 170 GLU A O 1
ATOM 1337 N N . PHE A 1 171 ? 15.523 18.914 -21.335 1.00 88.62 171 PHE A N 1
ATOM 1338 C CA . PHE A 1 171 ? 16.960 18.828 -21.100 1.00 88.62 171 PHE A CA 1
ATOM 1339 C C . PHE A 1 171 ? 17.290 17.750 -20.060 1.00 88.62 171 PHE A C 1
ATOM 1341 O O . PHE A 1 171 ? 16.897 17.856 -18.903 1.00 88.62 171 PHE A O 1
ATOM 1348 N N . ASP A 1 172 ? 18.043 16.741 -20.485 1.00 86.69 172 ASP A N 1
ATOM 1349 C CA . ASP A 1 172 ? 18.610 15.679 -19.657 1.00 86.69 172 ASP A CA 1
ATOM 1350 C C . ASP A 1 172 ? 19.942 15.238 -20.291 1.00 86.69 172 ASP A C 1
ATOM 1352 O O . ASP A 1 172 ? 20.347 15.751 -21.336 1.00 86.69 172 ASP A O 1
ATOM 1356 N N . HIS A 1 173 ? 20.631 14.296 -19.653 1.00 84.31 173 HIS A N 1
ATOM 1357 C CA . HIS A 1 173 ? 21.949 13.804 -20.035 1.00 84.31 173 HIS A CA 1
ATOM 1358 C C . HIS A 1 173 ? 22.980 14.935 -20.208 1.00 84.31 173 HIS A C 1
ATOM 1360 O O . HIS A 1 173 ? 23.614 15.037 -21.262 1.00 84.31 173 HIS A O 1
ATOM 1366 N N . PRO A 1 174 ? 23.185 15.786 -19.177 1.00 84.19 174 PRO A N 1
ATOM 1367 C CA . PRO A 1 174 ? 24.148 16.892 -19.227 1.00 84.19 174 PRO A CA 1
ATOM 1368 C C . PRO A 1 174 ? 25.609 16.420 -19.331 1.00 84.19 174 PRO A C 1
ATOM 1370 O O . PRO A 1 174 ? 26.529 17.220 -19.469 1.00 84.19 174 PRO A O 1
ATOM 1373 N N . ASP A 1 175 ? 25.841 15.114 -19.219 1.00 80.94 175 ASP A N 1
ATOM 1374 C CA . ASP A 1 175 ? 27.104 14.443 -19.499 1.00 80.94 175 ASP A CA 1
ATOM 1375 C C . ASP A 1 175 ? 27.393 14.285 -21.004 1.00 80.94 175 ASP A C 1
ATOM 1377 O O . ASP A 1 175 ? 28.545 14.059 -21.370 1.00 80.94 175 ASP A O 1
ATOM 1381 N N . TYR A 1 176 ? 26.383 14.442 -21.866 1.00 85.81 176 TYR A N 1
ATOM 1382 C CA . TYR A 1 176 ? 26.520 14.395 -23.324 1.00 85.81 176 TYR A CA 1
ATOM 1383 C C . TYR A 1 176 ? 25.987 15.657 -24.015 1.00 85.81 176 TYR A C 1
ATOM 1385 O O . TYR A 1 176 ? 26.694 16.259 -24.826 1.00 85.81 176 TYR A O 1
ATOM 1393 N N . PHE A 1 177 ? 24.765 16.083 -23.684 1.00 89.75 177 PHE A N 1
ATOM 1394 C CA . PHE A 1 177 ? 24.167 17.288 -24.250 1.00 89.75 177 PHE A CA 1
ATOM 1395 C C . PHE A 1 177 ? 24.560 18.515 -23.432 1.00 89.75 177 PHE A C 1
ATOM 1397 O O . PHE A 1 177 ? 24.304 18.599 -22.233 1.00 89.75 177 PHE A O 1
ATOM 1404 N N . LYS A 1 178 ? 25.143 19.508 -24.099 1.00 88.69 178 LYS A N 1
ATOM 1405 C CA . LYS A 1 178 ? 25.517 20.792 -23.504 1.00 88.69 178 LYS A CA 1
ATOM 1406 C C . LYS A 1 178 ? 24.294 21.583 -23.042 1.00 88.69 178 LYS A C 1
ATOM 1408 O O . LYS A 1 178 ? 24.325 22.217 -21.992 1.00 88.69 178 LYS A O 1
ATOM 1413 N N . ASP A 1 179 ? 23.248 21.585 -23.860 1.00 88.94 179 ASP A N 1
ATOM 1414 C CA . ASP A 1 179 ? 22.020 22.338 -23.642 1.00 88.94 179 ASP A CA 1
ATOM 1415 C C . ASP A 1 179 ? 20.847 21.722 -24.428 1.00 88.94 179 ASP A C 1
ATOM 1417 O O . ASP A 1 179 ? 20.996 20.781 -25.214 1.00 88.94 179 ASP A O 1
ATOM 1421 N N . VAL A 1 180 ? 19.648 22.271 -24.220 1.00 89.88 180 VAL A N 1
ATOM 1422 C CA . VAL A 1 180 ? 18.425 21.828 -24.908 1.00 89.88 180 VAL A CA 1
ATOM 1423 C C . VAL A 1 180 ? 18.476 22.040 -26.428 1.00 89.88 180 VAL A C 1
ATOM 1425 O O . VAL A 1 180 ? 17.735 21.381 -27.155 1.00 89.88 180 VAL A O 1
ATOM 1428 N N . LYS A 1 181 ? 19.322 22.950 -26.934 1.00 93.31 181 LYS A N 1
ATOM 1429 C CA . LYS A 1 181 ? 19.447 23.198 -28.374 1.00 93.31 181 LYS A CA 1
ATOM 1430 C C . LYS A 1 181 ? 20.164 22.025 -29.037 1.00 93.31 181 LYS A C 1
ATOM 1432 O O . LYS A 1 181 ? 19.631 21.484 -29.999 1.00 93.31 181 LYS A O 1
ATOM 1437 N N . GLN A 1 182 ? 21.286 21.574 -28.473 1.00 94.06 182 GLN A N 1
ATOM 1438 C CA . GLN A 1 182 ? 21.992 20.390 -28.976 1.00 94.06 182 GLN A CA 1
ATOM 1439 C C . GLN A 1 182 ? 21.113 19.131 -28.911 1.00 94.06 182 GLN A C 1
ATOM 1441 O O . GLN A 1 182 ? 21.106 18.333 -29.848 1.00 94.06 182 GLN A O 1
ATOM 1446 N N . LEU A 1 183 ? 20.329 18.971 -27.836 1.00 94.19 183 LEU A N 1
ATOM 1447 C CA . LEU A 1 183 ? 19.359 17.879 -27.734 1.00 94.19 183 LEU A CA 1
ATOM 1448 C C . LEU A 1 183 ? 18.347 17.924 -28.891 1.00 94.19 183 LEU A C 1
ATOM 1450 O O . LEU A 1 183 ? 18.128 16.917 -29.558 1.00 94.19 183 LEU A O 1
ATOM 1454 N N . ARG A 1 184 ? 17.759 19.093 -29.173 1.00 94.81 184 ARG A N 1
ATOM 1455 C CA . ARG A 1 184 ? 16.810 19.267 -30.288 1.00 94.81 184 ARG A CA 1
ATOM 1456 C C . ARG A 1 184 ? 17.434 18.966 -31.647 1.00 94.81 184 ARG A C 1
ATOM 1458 O O . ARG A 1 184 ? 16.828 18.235 -32.418 1.00 94.81 184 ARG A O 1
ATOM 1465 N N . GLU A 1 185 ? 18.651 19.442 -31.902 1.00 95.75 185 GLU A N 1
ATOM 1466 C CA . GLU A 1 185 ? 19.380 19.145 -33.144 1.00 95.75 185 GLU A CA 1
ATOM 1467 C C . GLU A 1 185 ? 19.581 17.632 -33.347 1.00 95.75 185 GLU A C 1
ATOM 1469 O O . GLU A 1 185 ? 19.539 17.135 -34.473 1.00 95.75 185 GLU A O 1
ATOM 1474 N N . SER A 1 186 ? 19.774 16.877 -32.262 1.00 96.69 186 SER A N 1
ATOM 1475 C CA . SER A 1 186 ? 19.846 15.415 -32.308 1.00 96.69 186 SER A CA 1
ATOM 1476 C C . SER A 1 186 ? 18.497 14.780 -32.684 1.00 96.69 186 SER A C 1
ATOM 1478 O O . SER A 1 186 ? 18.434 13.925 -33.572 1.00 96.69 186 SER A O 1
ATOM 1480 N N . PHE A 1 187 ? 17.390 15.256 -32.101 1.00 97.31 187 PHE A N 1
ATOM 1481 C CA . PHE A 1 187 ? 16.041 14.825 -32.493 1.00 97.31 187 PHE A CA 1
ATOM 1482 C C . PHE A 1 187 ? 15.706 15.176 -33.951 1.00 97.31 187 PHE A C 1
ATOM 1484 O O . PHE A 1 187 ? 15.092 14.357 -34.634 1.00 97.31 187 PHE A O 1
ATOM 1491 N N . ASP A 1 188 ? 16.142 16.332 -34.456 1.00 97.00 188 ASP A N 1
ATOM 1492 C CA . ASP A 1 188 ? 15.947 16.717 -35.860 1.00 97.00 188 ASP A CA 1
ATOM 1493 C C . ASP A 1 188 ? 16.642 15.725 -36.806 1.00 97.00 188 ASP A C 1
ATOM 1495 O O . ASP A 1 188 ? 16.052 15.267 -37.788 1.00 97.00 188 ASP A O 1
ATOM 1499 N N . LYS A 1 189 ? 17.877 15.314 -36.485 1.00 97.56 189 LYS A N 1
ATOM 1500 C CA . LYS A 1 189 ? 18.588 14.260 -37.231 1.00 97.56 189 LYS A CA 1
ATOM 1501 C C . LYS A 1 189 ? 17.832 12.932 -37.187 1.00 97.56 189 LYS A C 1
ATOM 1503 O O . LYS A 1 189 ? 17.698 12.278 -38.218 1.00 97.56 189 LYS A O 1
ATOM 1508 N N . PHE A 1 190 ? 17.302 12.548 -36.027 1.00 97.81 190 PHE A N 1
ATOM 1509 C CA . PHE A 1 190 ? 16.522 11.319 -35.882 1.00 97.81 190 PHE A CA 1
ATOM 1510 C C . PHE A 1 190 ? 15.228 11.347 -36.711 1.00 97.81 190 PHE A C 1
ATOM 1512 O O . PHE A 1 190 ? 14.911 10.373 -37.391 1.00 97.81 190 PHE A O 1
ATOM 1519 N N . ILE A 1 191 ? 14.502 12.467 -36.718 1.00 96.88 191 ILE A N 1
ATOM 1520 C CA . ILE A 1 191 ? 13.302 12.644 -37.550 1.00 96.88 191 ILE A CA 1
ATOM 1521 C C . ILE A 1 191 ? 13.661 12.535 -39.038 1.00 96.88 191 ILE A C 1
ATOM 1523 O O . ILE A 1 191 ? 12.941 11.893 -39.803 1.00 96.88 191 ILE A O 1
ATOM 1527 N N . ASN A 1 192 ? 14.804 13.089 -39.449 1.00 96.75 192 ASN A N 1
ATOM 1528 C CA . ASN A 1 192 ? 15.285 12.984 -40.827 1.00 96.75 192 ASN A CA 1
ATOM 1529 C C . ASN A 1 192 ? 15.640 11.545 -41.250 1.00 96.75 192 ASN A C 1
ATOM 1531 O O . ASN A 1 192 ? 15.603 11.251 -42.446 1.00 96.75 192 ASN A O 1
ATOM 1535 N N . ASN A 1 193 ? 15.898 10.634 -40.301 1.00 95.94 193 ASN A N 1
ATOM 1536 C CA . ASN A 1 193 ? 16.097 9.206 -40.574 1.00 95.94 193 ASN A CA 1
ATOM 1537 C C . ASN A 1 193 ? 14.793 8.440 -40.861 1.00 95.94 193 ASN A C 1
ATOM 1539 O O . ASN A 1 193 ? 14.853 7.249 -41.182 1.00 95.94 193 ASN A O 1
ATOM 1543 N N . LEU A 1 194 ? 13.616 9.072 -40.752 1.00 97.06 194 LEU A N 1
ATOM 1544 C CA . LEU A 1 194 ? 12.358 8.435 -41.137 1.00 97.06 194 LEU A CA 1
ATOM 1545 C C . LEU A 1 194 ? 12.386 8.015 -42.614 1.00 97.06 194 LEU A C 1
ATOM 1547 O O . LEU A 1 194 ? 12.796 8.769 -43.499 1.00 97.06 194 LEU A O 1
ATOM 1551 N N . THR A 1 195 ? 11.883 6.815 -42.893 1.00 94.81 195 THR A N 1
ATOM 1552 C CA . THR A 1 195 ? 11.833 6.219 -44.235 1.00 94.81 195 THR A CA 1
ATOM 1553 C C . THR A 1 195 ? 10.401 5.884 -44.658 1.00 94.81 195 THR A C 1
ATOM 1555 O O . THR A 1 195 ? 9.485 5.811 -43.837 1.00 94.81 195 THR A O 1
ATOM 1558 N N . GLY A 1 196 ? 10.184 5.669 -45.960 1.00 91.00 196 GLY A N 1
ATOM 1559 C CA . GLY A 1 196 ? 8.854 5.375 -46.508 1.00 91.00 196 GLY A CA 1
ATOM 1560 C C . GLY A 1 196 ? 7.895 6.560 -46.364 1.00 91.00 196 GLY A C 1
ATOM 1561 O O . GLY A 1 196 ? 8.272 7.681 -46.683 1.00 91.00 196 GLY A O 1
ATOM 1562 N N . ASP A 1 197 ? 6.688 6.313 -45.849 1.00 87.38 197 ASP A N 1
ATOM 1563 C CA . ASP A 1 197 ? 5.625 7.324 -45.692 1.00 87.38 197 ASP A CA 1
ATOM 1564 C C . ASP A 1 197 ? 5.888 8.351 -44.572 1.00 87.38 197 ASP A C 1
ATOM 1566 O O . ASP A 1 197 ? 5.058 9.228 -44.347 1.00 87.38 197 ASP A O 1
ATOM 1570 N N . LYS A 1 198 ? 7.018 8.230 -43.854 1.00 92.88 198 LYS A N 1
ATOM 1571 C CA . LYS A 1 198 ? 7.513 9.158 -42.819 1.00 92.88 198 LYS A CA 1
ATOM 1572 C C . LYS A 1 198 ? 6.428 9.665 -41.861 1.00 92.88 198 LYS A C 1
ATOM 1574 O O . LYS A 1 198 ? 6.035 10.828 -41.896 1.00 92.88 198 LYS A O 1
ATOM 1579 N N . VAL A 1 199 ? 5.968 8.801 -40.960 1.00 96.88 199 VAL A N 1
ATOM 1580 C CA . VAL A 1 199 ? 4.951 9.185 -39.969 1.00 96.88 199 VAL A CA 1
ATOM 1581 C C . VAL A 1 199 ? 5.618 9.624 -38.668 1.00 96.88 199 VAL A C 1
ATOM 1583 O O . VAL A 1 199 ? 6.375 8.863 -38.067 1.00 96.88 199 VAL A O 1
ATOM 1586 N N . LEU A 1 200 ? 5.280 10.823 -38.200 1.00 97.75 200 LEU A N 1
ATOM 1587 C CA . LEU A 1 200 ? 5.641 11.323 -36.878 1.00 97.75 200 LEU A CA 1
ATOM 1588 C C . LEU A 1 200 ? 4.371 11.477 -36.033 1.00 97.75 200 LEU A C 1
ATOM 1590 O O . LEU A 1 200 ? 3.406 12.081 -36.490 1.00 97.75 200 LEU A O 1
ATOM 1594 N N . ILE A 1 201 ? 4.378 10.924 -34.821 1.00 98.38 201 ILE A N 1
ATOM 1595 C CA . ILE A 1 201 ? 3.305 11.060 -33.829 1.00 98.38 201 ILE A CA 1
ATOM 1596 C C . ILE A 1 201 ? 3.878 11.750 -32.594 1.00 98.38 201 ILE A C 1
ATOM 1598 O O . ILE A 1 201 ? 4.919 11.362 -32.063 1.00 98.38 201 ILE A O 1
ATOM 1602 N N . THR A 1 202 ? 3.174 12.760 -32.110 1.00 97.31 202 THR A N 1
ATOM 1603 C CA . THR A 1 202 ? 3.522 13.553 -30.934 1.00 97.31 202 THR A CA 1
ATOM 1604 C C . THR A 1 202 ? 2.298 13.733 -30.039 1.00 97.31 202 THR A C 1
ATOM 1606 O O . THR A 1 202 ? 1.175 13.382 -30.403 1.00 97.31 202 THR A O 1
ATOM 1609 N N . GLN A 1 203 ? 2.473 14.353 -28.870 1.00 93.19 203 GLN A N 1
ATOM 1610 C CA . GLN A 1 203 ? 1.330 14.711 -28.021 1.00 93.19 203 GLN A CA 1
ATOM 1611 C C . GLN A 1 203 ? 0.333 15.669 -28.701 1.00 93.19 203 GLN A C 1
ATOM 1613 O O . GLN A 1 203 ? -0.824 15.709 -28.290 1.00 93.19 203 GLN A O 1
ATOM 1618 N N . LYS A 1 204 ? 0.743 16.430 -29.729 1.00 95.00 204 LYS A N 1
ATOM 1619 C CA . LYS A 1 204 ? -0.160 17.342 -30.456 1.00 95.00 204 LYS A CA 1
ATOM 1620 C C . LYS A 1 204 ? -1.201 16.600 -31.292 1.00 95.00 204 LYS A C 1
ATOM 1622 O O . LYS A 1 204 ? -2.259 17.156 -31.557 1.00 95.00 204 LYS A O 1
ATOM 1627 N N . ASP A 1 205 ? -0.920 15.352 -31.651 1.00 95.50 205 ASP A N 1
ATOM 1628 C CA . ASP A 1 205 ? -1.816 14.501 -32.436 1.00 95.50 205 ASP A CA 1
ATOM 1629 C C . ASP A 1 205 ? -2.884 13.817 -31.565 1.00 95.50 205 ASP A C 1
ATOM 1631 O O . ASP A 1 205 ? -3.699 13.048 -32.068 1.00 95.50 205 ASP A O 1
ATOM 1635 N N . SER A 1 206 ? -2.860 14.059 -30.249 1.00 92.81 206 SER A N 1
ATOM 1636 C CA . SER A 1 206 ? -3.761 13.460 -29.265 1.00 92.81 206 SER A CA 1
ATOM 1637 C C . SER A 1 206 ? -5.236 13.700 -29.598 1.00 92.81 206 SER A C 1
ATOM 1639 O O . SER A 1 206 ? -5.668 14.828 -29.828 1.00 92.81 206 SER A O 1
ATOM 1641 N N . PHE A 1 207 ? -6.043 12.644 -29.483 1.00 91.31 207 PHE A N 1
ATOM 1642 C CA . PHE A 1 207 ? -7.507 12.732 -29.525 1.00 91.31 207 PHE A CA 1
ATOM 1643 C C . PHE A 1 207 ? -8.122 13.188 -28.193 1.00 91.31 207 PHE A C 1
ATOM 1645 O O . PHE A 1 207 ? -9.342 13.289 -28.086 1.00 91.31 207 PHE A O 1
ATOM 1652 N N . ASN A 1 208 ? -7.298 13.422 -27.165 1.00 92.19 208 ASN A N 1
ATOM 1653 C CA . ASN A 1 208 ? -7.715 13.764 -25.803 1.00 92.19 208 ASN A CA 1
ATOM 1654 C C . ASN A 1 208 ? -8.743 12.777 -25.227 1.00 92.19 208 ASN A C 1
ATOM 1656 O O . ASN A 1 208 ? -9.624 13.149 -24.448 1.00 92.19 208 ASN A O 1
ATOM 1660 N N . LYS A 1 209 ? -8.622 11.499 -25.605 1.00 93.75 209 LYS A N 1
ATOM 1661 C CA . LYS A 1 209 ? -9.440 10.427 -25.047 1.00 93.75 209 LYS A CA 1
ATOM 1662 C C . LYS A 1 209 ? -8.982 10.099 -23.638 1.00 93.75 209 LYS A C 1
ATOM 1664 O O . LYS A 1 209 ? -7.788 10.120 -23.338 1.00 93.75 209 LYS A O 1
ATOM 1669 N N . LYS A 1 210 ? -9.953 9.774 -22.788 1.00 94.94 210 LYS A N 1
ATOM 1670 C CA . LYS A 1 210 ? -9.713 9.219 -21.459 1.00 94.94 210 LYS A CA 1
ATOM 1671 C C . LYS A 1 210 ? -9.905 7.713 -21.515 1.00 94.94 210 LYS A C 1
ATOM 1673 O O . LYS A 1 210 ? -10.945 7.252 -21.975 1.00 94.94 210 LYS A O 1
ATOM 1678 N N . PHE A 1 211 ? -8.912 6.984 -21.032 1.00 95.94 211 PHE A N 1
ATOM 1679 C CA . PHE A 1 211 ? -8.919 5.526 -20.959 1.00 95.94 211 PHE A CA 1
ATOM 1680 C C . PHE A 1 211 ? -8.985 5.078 -19.499 1.00 95.94 211 PHE A C 1
ATOM 1682 O O . PHE A 1 211 ? -8.384 5.712 -18.626 1.00 95.94 211 PHE A O 1
ATOM 1689 N N . ASN A 1 212 ? -9.648 3.959 -19.223 1.00 95.38 212 ASN A N 1
ATOM 1690 C CA . ASN A 1 212 ? -9.628 3.316 -17.911 1.00 95.38 212 ASN A CA 1
ATOM 1691 C C . ASN A 1 212 ? -8.343 2.483 -17.728 1.00 95.38 212 ASN A C 1
ATOM 1693 O O . ASN A 1 212 ? -8.359 1.252 -17.709 1.00 95.38 212 ASN A O 1
ATOM 1697 N N . LEU A 1 213 ? -7.194 3.163 -17.664 1.00 94.56 213 LEU A N 1
ATOM 1698 C CA . LEU A 1 213 ? -5.882 2.517 -17.564 1.00 94.56 213 LEU A CA 1
ATOM 1699 C C . LEU A 1 213 ? -5.648 1.924 -16.169 1.00 94.56 213 LEU A C 1
ATOM 1701 O O . LEU A 1 213 ? -5.921 2.561 -15.154 1.00 94.56 213 LEU A O 1
ATOM 1705 N N . LYS A 1 214 ? -5.023 0.741 -16.118 1.00 91.38 214 LYS A N 1
ATOM 1706 C CA . LYS A 1 214 ? -4.526 0.140 -14.862 1.00 91.38 214 LYS A CA 1
ATOM 1707 C C . LYS A 1 214 ? -3.276 0.843 -14.322 1.00 91.38 214 LYS A C 1
ATOM 1709 O O . LYS A 1 214 ? -2.978 0.735 -13.136 1.00 91.38 214 LYS A O 1
ATOM 1714 N N . VAL A 1 215 ? -2.540 1.544 -15.187 1.00 91.06 215 VAL A N 1
ATOM 1715 C CA . VAL A 1 215 ? -1.396 2.387 -14.813 1.00 91.06 215 VAL A CA 1
ATOM 1716 C C . VAL A 1 215 ? -1.864 3.807 -14.485 1.00 91.06 215 VAL A C 1
ATOM 1718 O O . VAL A 1 215 ? -2.675 4.384 -15.207 1.00 91.06 215 VAL A O 1
ATOM 1721 N N . LEU A 1 216 ? -1.350 4.377 -13.395 1.00 89.81 216 LEU A N 1
ATOM 1722 C CA . LEU A 1 216 ? -1.809 5.664 -12.863 1.00 89.81 216 LEU A CA 1
ATOM 1723 C C . LEU A 1 216 ? -1.158 6.866 -13.565 1.00 89.81 216 LEU A C 1
ATOM 1725 O O . LEU A 1 216 ? -0.021 6.788 -14.025 1.00 89.81 216 LEU A O 1
ATOM 1729 N N . GLY A 1 217 ? -1.854 8.005 -13.563 1.00 89.00 217 GLY A N 1
ATOM 1730 C CA . GLY A 1 217 ? -1.295 9.317 -13.905 1.00 89.00 217 GLY A CA 1
ATOM 1731 C C . GLY A 1 217 ? -1.658 9.859 -15.289 1.00 89.00 217 GLY A C 1
ATOM 1732 O O . GLY A 1 217 ? -1.736 9.131 -16.278 1.00 89.00 217 GLY A O 1
ATOM 1733 N N . GLU A 1 218 ? -1.808 11.182 -15.370 1.00 89.88 218 GLU A N 1
ATOM 1734 C CA . GLU A 1 218 ? -2.121 11.912 -16.611 1.00 89.88 218 GLU A CA 1
ATOM 1735 C C . GLU A 1 218 ? -1.049 11.729 -17.695 1.00 89.88 218 GLU A C 1
ATOM 1737 O O . GLU A 1 218 ? -1.344 11.668 -18.887 1.00 89.88 218 GLU A O 1
ATOM 1742 N N . HIS A 1 219 ? 0.215 11.567 -17.301 1.00 90.50 219 HIS A N 1
ATOM 1743 C CA . HIS A 1 219 ? 1.290 11.263 -18.245 1.00 90.50 219 HIS A CA 1
ATOM 1744 C C . HIS A 1 219 ? 1.058 9.925 -18.973 1.00 90.50 219 HIS A C 1
ATOM 1746 O O . HIS A 1 219 ? 1.376 9.811 -20.156 1.00 90.50 219 HIS A O 1
ATOM 1752 N N . ASN A 1 220 ? 0.441 8.933 -18.320 1.00 94.31 220 ASN A N 1
ATOM 1753 C CA . ASN A 1 220 ? 0.086 7.670 -18.964 1.00 94.31 220 ASN A CA 1
ATOM 1754 C C . ASN A 1 220 ? -1.143 7.797 -19.871 1.00 94.31 220 ASN A C 1
ATOM 1756 O O . ASN A 1 220 ? -1.186 7.123 -20.897 1.00 94.31 220 ASN A O 1
ATOM 1760 N N . GLN A 1 221 ? -2.074 8.714 -19.584 1.00 95.62 221 GLN A N 1
ATOM 1761 C CA . GLN A 1 221 ? -3.143 9.077 -20.527 1.00 95.62 221 GLN A CA 1
ATOM 1762 C C . GLN A 1 221 ? -2.569 9.706 -21.804 1.00 95.62 221 GLN A C 1
ATOM 1764 O O . GLN A 1 221 ? -2.983 9.358 -22.911 1.00 95.62 221 GLN A O 1
ATOM 1769 N N . LYS A 1 222 ? -1.566 10.585 -21.676 1.00 95.62 222 LYS A N 1
ATOM 1770 C CA . LYS A 1 222 ? -0.850 11.173 -22.824 1.00 95.62 222 LYS A CA 1
ATOM 1771 C C . LYS A 1 222 ? -0.126 10.105 -23.649 1.00 95.62 222 LYS A C 1
ATOM 1773 O O . LYS A 1 222 ? -0.260 10.086 -24.871 1.00 95.62 222 LYS A O 1
ATOM 1778 N N . ASN A 1 223 ? 0.578 9.183 -22.988 1.00 96.62 223 ASN A N 1
ATOM 1779 C CA . ASN A 1 223 ? 1.223 8.041 -23.645 1.00 96.62 223 ASN A CA 1
ATOM 1780 C C . ASN A 1 223 ? 0.196 7.183 -24.405 1.00 96.62 223 ASN A C 1
ATOM 1782 O O . ASN A 1 223 ? 0.383 6.903 -25.588 1.00 96.62 223 ASN A O 1
ATOM 1786 N N . ALA A 1 224 ? -0.921 6.837 -23.759 1.00 97.94 224 ALA A N 1
ATOM 1787 C CA . ALA A 1 224 ? -1.994 6.048 -24.357 1.00 97.94 224 ALA A CA 1
ATOM 1788 C C . ALA A 1 224 ? -2.637 6.741 -25.569 1.00 97.94 224 ALA A C 1
ATOM 1790 O O . ALA A 1 224 ? -2.926 6.077 -26.560 1.00 97.94 224 ALA A O 1
ATOM 1791 N N . ASN A 1 225 ? -2.797 8.069 -25.548 1.00 98.06 225 ASN A N 1
ATOM 1792 C CA . ASN A 1 225 ? -3.314 8.817 -26.699 1.00 98.06 225 ASN A CA 1
ATOM 1793 C C . ASN A 1 225 ? -2.376 8.739 -27.913 1.00 98.06 225 ASN A C 1
ATOM 1795 O O . ASN A 1 225 ? -2.853 8.523 -29.022 1.00 98.06 225 ASN A O 1
ATOM 1799 N N . MET A 1 226 ? -1.054 8.826 -27.733 1.00 98.44 226 MET A N 1
ATOM 1800 C CA . MET A 1 226 ? -0.114 8.644 -28.853 1.00 98.44 226 MET A CA 1
ATOM 1801 C C . MET A 1 226 ? -0.181 7.220 -29.431 1.00 98.44 226 MET A C 1
ATOM 1803 O O . MET A 1 226 ? -0.150 7.033 -30.648 1.00 98.44 226 MET A O 1
ATOM 1807 N N . VAL A 1 227 ? -0.337 6.208 -28.571 1.00 98.50 227 VAL A N 1
ATOM 1808 C CA . VAL A 1 227 ? -0.534 4.808 -28.992 1.00 98.50 227 VAL A CA 1
ATOM 1809 C C . VAL A 1 227 ? -1.882 4.630 -29.697 1.00 98.50 227 VAL A C 1
ATOM 1811 O O . VAL A 1 227 ? -1.981 3.877 -30.665 1.00 98.50 227 VAL A O 1
ATOM 1814 N N . PHE A 1 228 ? -2.908 5.367 -29.274 1.00 98.62 228 PHE A N 1
ATOM 1815 C CA . PHE A 1 228 ? -4.198 5.399 -29.950 1.00 98.62 228 PHE A CA 1
ATOM 1816 C C . PHE A 1 228 ? -4.072 5.958 -31.372 1.00 98.62 228 PHE A C 1
ATOM 1818 O O . PHE A 1 228 ? -4.573 5.345 -32.316 1.00 98.62 228 PHE A O 1
ATOM 1825 N N . CYS A 1 229 ? -3.340 7.063 -31.555 1.00 98.31 229 CYS A N 1
ATOM 1826 C CA . CYS A 1 229 ? -3.054 7.623 -32.879 1.00 98.31 229 CYS A CA 1
ATOM 1827 C C . CYS A 1 229 ? -2.327 6.615 -33.776 1.00 98.31 229 CYS A C 1
ATOM 1829 O O . CYS A 1 229 ? -2.692 6.454 -34.944 1.00 98.31 229 CYS A O 1
ATOM 1831 N N . LEU A 1 230 ? -1.356 5.879 -33.221 1.00 98.38 230 LEU A N 1
ATOM 1832 C CA . LEU A 1 230 ? -0.685 4.794 -33.936 1.00 98.38 230 LEU A CA 1
ATOM 1833 C C . LEU A 1 230 ? -1.685 3.715 -34.371 1.00 98.38 230 LEU A C 1
ATOM 1835 O O . LEU A 1 230 ? -1.687 3.326 -35.536 1.00 98.38 230 LEU A O 1
ATOM 1839 N N . GLY A 1 231 ? -2.546 3.249 -33.464 1.00 98.25 231 GLY A N 1
ATOM 1840 C CA . GLY A 1 231 ? -3.548 2.230 -33.772 1.00 98.25 231 GLY A CA 1
ATOM 1841 C C . GLY A 1 231 ? -4.479 2.644 -34.913 1.00 98.25 231 GLY A C 1
ATOM 1842 O O . GLY A 1 231 ? -4.692 1.863 -35.839 1.00 98.25 231 GLY A O 1
ATOM 1843 N N . LYS A 1 232 ? -4.952 3.900 -34.912 1.00 98.00 232 LYS A N 1
ATOM 1844 C CA . LYS A 1 232 ? -5.766 4.446 -36.013 1.00 98.00 232 LYS A CA 1
ATOM 1845 C C . LYS A 1 232 ? -4.976 4.492 -37.321 1.00 98.00 232 LYS A C 1
ATOM 1847 O O . LYS A 1 232 ? -5.506 4.096 -38.353 1.00 98.00 232 LYS A O 1
ATOM 1852 N N . LYS A 1 233 ? -3.701 4.901 -37.290 1.00 96.75 233 LYS A N 1
ATOM 1853 C CA . LYS A 1 233 ? -2.833 4.917 -38.481 1.00 96.75 233 LYS A CA 1
ATOM 1854 C C . LYS A 1 233 ? -2.586 3.518 -39.056 1.00 96.75 233 LYS A C 1
ATOM 1856 O O . LYS A 1 233 ? -2.408 3.382 -40.263 1.00 96.75 233 LYS A O 1
ATOM 1861 N N . LEU A 1 234 ? -2.587 2.491 -38.207 1.00 97.06 234 LEU A N 1
ATOM 1862 C CA . LEU A 1 234 ? -2.450 1.086 -38.596 1.00 97.06 234 LEU A CA 1
ATOM 1863 C C . LEU A 1 234 ? -3.789 0.412 -38.945 1.00 97.06 234 LEU A C 1
ATOM 1865 O O . LEU A 1 234 ? -3.807 -0.798 -39.165 1.00 97.06 234 LEU A O 1
ATOM 1869 N N . ASN A 1 235 ? -4.888 1.174 -39.023 1.00 97.50 235 ASN A N 1
ATOM 1870 C CA . ASN A 1 235 ? -6.244 0.686 -39.300 1.00 97.50 235 ASN A CA 1
ATOM 1871 C C . ASN A 1 235 ? -6.739 -0.382 -38.307 1.00 97.50 235 ASN A C 1
ATOM 1873 O O . ASN A 1 235 ? -7.502 -1.274 -38.672 1.00 97.50 235 ASN A O 1
ATOM 1877 N N . ILE A 1 236 ? -6.316 -0.296 -37.044 1.00 98.44 236 ILE A N 1
ATOM 1878 C CA . ILE A 1 236 ? -6.852 -1.130 -35.963 1.00 98.44 236 ILE A CA 1
ATOM 1879 C C . ILE A 1 236 ? -8.208 -0.556 -35.534 1.00 98.44 236 ILE A C 1
ATOM 1881 O O . ILE A 1 236 ? -8.371 0.667 -35.449 1.00 98.44 236 ILE A O 1
ATOM 1885 N N . SER A 1 237 ? -9.188 -1.426 -35.268 1.00 98.19 237 SER A N 1
ATOM 1886 C CA . SER A 1 237 ? -10.499 -0.991 -34.782 1.00 98.19 237 SER A CA 1
ATOM 1887 C C . SER A 1 237 ? -10.357 -0.242 -33.456 1.00 98.19 237 SER A C 1
ATOM 1889 O O . SER A 1 237 ? -9.522 -0.562 -32.611 1.00 98.19 237 SER A O 1
ATOM 1891 N N . GLU A 1 238 ? -11.186 0.779 -33.267 1.00 98.00 238 GLU A N 1
ATOM 1892 C CA . GLU A 1 238 ? -11.132 1.611 -32.067 1.00 98.00 238 GLU A CA 1
ATOM 1893 C C . GLU A 1 238 ? -11.340 0.806 -30.779 1.00 98.00 238 GLU A C 1
ATOM 1895 O O . GLU A 1 238 ? -10.610 0.998 -29.808 1.00 98.00 238 GLU A O 1
ATOM 1900 N N . GLU A 1 239 ? -12.281 -0.135 -30.817 1.00 97.88 239 GLU A N 1
ATOM 1901 C CA . GLU A 1 239 ? -12.558 -1.073 -29.732 1.00 97.88 239 GLU A CA 1
ATOM 1902 C C . GLU A 1 239 ? -11.306 -1.864 -29.334 1.00 97.88 239 GLU A C 1
ATOM 1904 O O . GLU A 1 239 ? -10.944 -1.900 -28.158 1.00 97.88 239 GLU A O 1
ATOM 1909 N N . ASN A 1 240 ? -10.582 -2.430 -30.303 1.00 98.12 240 ASN A N 1
ATOM 1910 C CA . ASN A 1 240 ? -9.386 -3.212 -30.008 1.00 98.12 240 ASN A CA 1
ATOM 1911 C C . ASN A 1 240 ? -8.247 -2.354 -29.452 1.00 98.12 240 ASN A C 1
ATOM 1913 O O . ASN A 1 240 ? -7.489 -2.822 -28.599 1.00 98.12 240 ASN A O 1
ATOM 1917 N N . ILE A 1 241 ? -8.114 -1.105 -29.913 1.00 98.50 241 ILE A N 1
ATOM 1918 C CA . ILE A 1 241 ? -7.114 -0.173 -29.381 1.00 98.50 241 ILE A CA 1
ATOM 1919 C C . ILE A 1 241 ? -7.402 0.110 -27.903 1.00 98.50 241 ILE A C 1
ATOM 1921 O O . ILE A 1 241 ? -6.505 -0.034 -27.071 1.00 98.50 241 ILE A O 1
ATOM 1925 N N . ILE A 1 242 ? -8.647 0.475 -27.577 1.00 98.06 242 ILE A N 1
ATOM 1926 C CA . ILE A 1 242 ? -9.079 0.756 -26.200 1.00 98.06 242 ILE A CA 1
ATOM 1927 C C . ILE A 1 242 ? -8.870 -0.485 -25.327 1.00 98.06 242 ILE A C 1
ATOM 1929 O O . ILE A 1 242 ? -8.197 -0.398 -24.302 1.00 98.06 242 ILE A O 1
ATOM 1933 N N . ASN A 1 243 ? -9.335 -1.653 -25.780 1.00 97.69 243 ASN A N 1
ATOM 1934 C CA . ASN A 1 243 ? -9.187 -2.912 -25.051 1.00 97.69 243 ASN A CA 1
ATOM 1935 C C . ASN A 1 243 ? -7.719 -3.259 -24.762 1.00 97.69 243 ASN A C 1
ATOM 1937 O O . ASN A 1 243 ? -7.408 -3.718 -23.661 1.00 97.69 243 ASN A O 1
ATOM 1941 N N . SER A 1 244 ? -6.807 -3.026 -25.712 1.00 97.69 244 SER A N 1
ATOM 1942 C CA . SER A 1 244 ? -5.371 -3.286 -25.520 1.00 97.69 244 SER A CA 1
ATOM 1943 C C . SER A 1 244 ? -4.758 -2.339 -24.480 1.00 97.69 244 SER A C 1
ATOM 1945 O O . SER A 1 244 ? -3.989 -2.764 -23.615 1.00 97.69 244 SER A O 1
ATOM 1947 N N . LEU A 1 245 ? -5.121 -1.051 -24.538 1.00 97.94 245 LEU A N 1
ATOM 1948 C CA . LEU A 1 245 ? -4.631 -0.016 -23.623 1.00 97.94 245 LEU A CA 1
ATOM 1949 C C . LEU A 1 245 ? -5.147 -0.210 -22.192 1.00 97.94 245 LEU A C 1
ATOM 1951 O O . LEU A 1 245 ? -4.363 -0.158 -21.246 1.00 97.94 245 LEU A O 1
ATOM 1955 N N . GLU A 1 246 ? -6.441 -0.474 -22.014 1.00 97.25 246 GLU A N 1
ATOM 1956 C CA . GLU A 1 246 ? -7.051 -0.658 -20.689 1.00 97.25 246 GLU A CA 1
ATOM 1957 C C . GLU A 1 246 ? -6.630 -1.979 -20.029 1.00 97.25 246 GLU A C 1
ATOM 1959 O O . GLU A 1 246 ? -6.575 -2.092 -18.800 1.00 97.25 246 GLU A O 1
ATOM 1964 N N . ASN A 1 247 ? -6.243 -2.982 -20.826 1.00 94.69 247 ASN A N 1
ATOM 1965 C CA . ASN A 1 247 ? -5.717 -4.236 -20.297 1.00 94.69 247 ASN A CA 1
ATOM 1966 C C . ASN A 1 247 ? -4.221 -4.227 -19.984 1.00 94.69 247 ASN A C 1
ATOM 1968 O O . ASN A 1 247 ? -3.766 -5.147 -19.295 1.00 94.69 247 ASN A O 1
ATOM 1972 N N . PHE A 1 248 ? -3.482 -3.202 -20.410 1.00 94.69 248 PHE A N 1
ATOM 1973 C CA . PHE A 1 248 ? -2.056 -3.062 -20.143 1.00 94.69 248 PHE A CA 1
ATOM 1974 C C . PHE A 1 248 ? -1.760 -3.000 -18.636 1.00 94.69 248 PHE A C 1
ATOM 1976 O O . PHE A 1 248 ? -2.209 -2.097 -17.932 1.00 94.69 248 PHE A O 1
ATOM 1983 N N . LYS A 1 249 ? -0.983 -3.966 -18.128 1.00 90.06 249 LYS A N 1
ATOM 1984 C CA . LYS A 1 249 ? -0.698 -4.119 -16.687 1.00 90.06 249 LYS A CA 1
ATOM 1985 C C . LYS A 1 249 ? 0.452 -3.251 -16.168 1.00 90.06 249 LYS A C 1
ATOM 1987 O O . LYS A 1 249 ? 0.694 -3.243 -14.966 1.00 90.06 249 LYS A O 1
ATOM 1992 N N . GLY A 1 250 ? 1.155 -2.543 -17.051 1.00 90.75 250 GLY A N 1
ATOM 1993 C CA . GLY A 1 250 ? 2.340 -1.762 -16.701 1.00 90.75 250 GLY A CA 1
ATOM 1994 C C . GLY A 1 250 ? 3.659 -2.505 -16.908 1.00 90.75 250 GLY A C 1
ATOM 1995 O O . GLY A 1 250 ? 3.714 -3.625 -17.419 1.00 90.75 250 GLY A O 1
ATOM 1996 N N . ILE A 1 251 ? 4.745 -1.842 -16.518 1.00 90.50 251 ILE A N 1
ATOM 1997 C CA . ILE A 1 251 ? 6.118 -2.356 -16.568 1.00 90.50 251 ILE A CA 1
ATOM 1998 C C . ILE A 1 251 ? 6.747 -2.249 -15.181 1.00 90.50 251 ILE A C 1
ATOM 2000 O O . ILE A 1 251 ? 6.298 -1.448 -14.361 1.00 90.50 251 ILE A O 1
ATOM 2004 N N . LYS A 1 252 ? 7.794 -3.037 -14.921 1.00 89.56 252 LYS A N 1
ATOM 2005 C CA . LYS A 1 252 ? 8.504 -2.955 -13.640 1.00 89.56 252 LYS A CA 1
ATOM 2006 C C . LYS A 1 252 ? 9.084 -1.560 -13.412 1.00 89.56 252 LYS A C 1
ATOM 2008 O O . LYS A 1 252 ? 9.499 -0.899 -14.367 1.00 89.56 252 LYS A O 1
ATOM 2013 N N . ARG A 1 253 ? 9.156 -1.155 -12.143 1.00 90.50 253 ARG A N 1
ATOM 2014 C CA . ARG A 1 253 ? 9.676 0.141 -11.684 1.00 90.50 253 ARG A CA 1
ATOM 2015 C C . ARG A 1 253 ? 8.934 1.362 -12.250 1.00 90.50 253 ARG A C 1
ATOM 2017 O O . ARG A 1 253 ? 9.550 2.395 -12.493 1.00 90.50 253 ARG A O 1
ATOM 2024 N N . ARG A 1 254 ? 7.630 1.265 -12.522 1.00 91.94 254 ARG A N 1
ATOM 2025 C CA . ARG A 1 254 ? 6.770 2.412 -12.883 1.00 91.94 254 ARG A CA 1
ATOM 2026 C C . ARG A 1 254 ? 5.519 2.377 -12.017 1.00 91.94 254 ARG A C 1
ATOM 2028 O O . ARG A 1 254 ? 4.579 1.656 -12.345 1.00 91.94 254 ARG A O 1
ATOM 2035 N N . LEU A 1 255 ? 5.550 3.099 -10.899 1.00 91.88 255 LEU A N 1
ATOM 2036 C CA . LEU A 1 255 ? 4.590 3.024 -9.796 1.00 91.88 255 LEU A CA 1
ATOM 2037 C C . LEU A 1 255 ? 4.260 1.568 -9.430 1.00 91.88 255 LEU A C 1
ATOM 2039 O O . LEU A 1 255 ? 3.102 1.200 -9.232 1.00 91.88 255 LEU A O 1
ATOM 2043 N N . GLU A 1 256 ? 5.289 0.720 -9.369 1.00 91.50 256 GLU A N 1
ATOM 2044 C CA . GLU A 1 256 ? 5.137 -0.701 -9.071 1.00 91.50 256 GLU A CA 1
ATOM 2045 C C . GLU A 1 256 ? 4.870 -0.876 -7.576 1.00 91.50 256 GLU A C 1
ATOM 2047 O O . GLU A 1 256 ? 5.688 -0.481 -6.749 1.00 91.50 256 GLU A O 1
ATOM 2052 N N . LEU A 1 257 ? 3.739 -1.488 -7.214 1.00 92.88 257 LEU A N 1
ATOM 2053 C CA . LEU A 1 257 ? 3.470 -1.868 -5.829 1.00 92.88 257 LEU A CA 1
ATOM 2054 C C . LEU A 1 257 ? 4.355 -3.065 -5.460 1.00 92.88 257 LEU A C 1
ATOM 2056 O O . LEU A 1 257 ? 4.103 -4.187 -5.898 1.00 92.88 257 LEU A O 1
ATOM 2060 N N . ILE A 1 258 ? 5.370 -2.827 -4.630 1.00 94.56 258 ILE A N 1
ATOM 2061 C CA . ILE A 1 258 ? 6.275 -3.871 -4.131 1.00 94.56 258 ILE A CA 1
ATOM 2062 C C . ILE A 1 258 ? 5.572 -4.731 -3.080 1.00 94.56 258 ILE A C 1
ATOM 2064 O O . ILE A 1 258 ? 5.758 -5.947 -3.038 1.00 94.56 258 ILE A O 1
ATOM 2068 N N . GLY A 1 259 ? 4.731 -4.108 -2.255 1.00 92.50 259 GLY A N 1
ATOM 2069 C CA . GLY A 1 259 ? 3.896 -4.803 -1.289 1.00 92.50 259 GLY A CA 1
ATOM 2070 C C . GLY A 1 259 ? 3.259 -3.867 -0.275 1.00 92.50 259 GLY A C 1
ATOM 2071 O O . GLY A 1 259 ? 3.391 -2.644 -0.343 1.00 92.50 259 GLY A O 1
ATOM 2072 N N . GLU A 1 260 ? 2.552 -4.472 0.670 1.00 92.44 260 GLU A N 1
ATOM 2073 C CA . GLU A 1 260 ? 1.887 -3.782 1.765 1.00 92.44 260 GLU A CA 1
ATOM 2074 C C . GLU A 1 260 ? 2.167 -4.533 3.067 1.00 92.44 260 GLU A C 1
ATOM 2076 O O . GLU A 1 260 ? 1.958 -5.744 3.139 1.00 92.44 260 GLU A O 1
ATOM 2081 N N . GLU A 1 261 ? 2.635 -3.814 4.084 1.00 85.00 261 GLU A N 1
ATOM 2082 C CA . GLU A 1 261 ? 2.888 -4.349 5.423 1.00 85.00 261 GLU A CA 1
ATOM 2083 C C . GLU A 1 261 ? 2.380 -3.349 6.462 1.00 85.00 261 GLU A C 1
ATOM 2085 O O . GLU A 1 261 ? 2.560 -2.146 6.297 1.00 85.00 261 GLU A O 1
ATOM 2090 N N . ASN A 1 262 ? 1.698 -3.811 7.513 1.00 76.44 262 ASN A N 1
ATOM 2091 C CA . ASN A 1 262 ? 1.056 -2.935 8.507 1.00 76.44 262 ASN A CA 1
ATOM 2092 C C . ASN A 1 262 ? 0.184 -1.808 7.904 1.00 76.44 262 ASN A C 1
ATOM 2094 O O . ASN A 1 262 ? 0.143 -0.689 8.417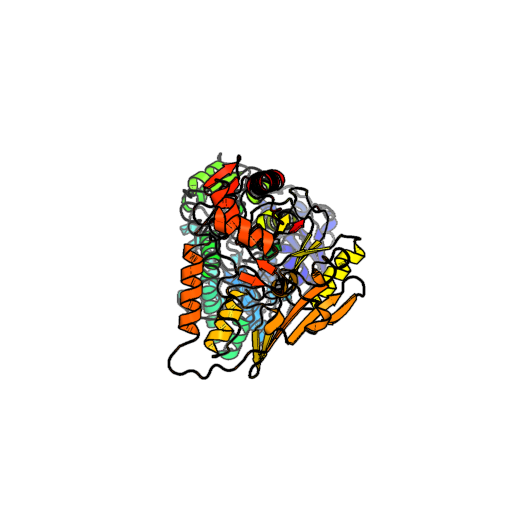 1.00 76.44 262 ASN A O 1
ATOM 2098 N N . ARG A 1 263 ? -0.534 -2.107 6.809 1.00 84.75 263 ARG A N 1
ATOM 2099 C CA . ARG A 1 263 ? -1.327 -1.152 6.004 1.00 84.75 263 ARG A CA 1
ATOM 2100 C C . ARG A 1 263 ? -0.512 -0.016 5.373 1.00 84.75 263 ARG A C 1
ATOM 2102 O O . ARG A 1 263 ? -1.076 1.016 5.019 1.00 84.75 263 ARG A O 1
ATOM 2109 N N . ILE A 1 264 ? 0.804 -0.161 5.282 1.00 91.75 264 ILE A N 1
ATOM 2110 C CA . ILE A 1 264 ? 1.699 0.788 4.626 1.00 91.75 264 ILE A CA 1
ATOM 2111 C C . ILE A 1 264 ? 2.056 0.198 3.271 1.00 91.75 264 ILE A C 1
ATOM 2113 O O . ILE A 1 264 ? 2.637 -0.886 3.193 1.00 91.75 264 ILE A O 1
ATOM 2117 N N . LYS A 1 265 ? 1.692 0.900 2.199 1.00 95.44 265 LYS A N 1
ATOM 2118 C CA . LYS A 1 265 ? 2.014 0.471 0.833 1.00 95.44 265 LYS A CA 1
ATOM 2119 C C . LYS A 1 265 ? 3.378 1.006 0.438 1.00 95.44 265 LYS A C 1
ATOM 2121 O O . LYS A 1 265 ? 3.637 2.194 0.622 1.00 95.44 265 LYS A O 1
ATOM 2126 N N . VAL A 1 266 ? 4.212 0.150 -0.141 1.00 97.81 266 VAL A N 1
ATOM 2127 C CA . VAL A 1 266 ? 5.537 0.523 -0.641 1.00 97.81 266 VAL A CA 1
ATOM 2128 C C . VAL A 1 266 ? 5.558 0.399 -2.161 1.00 97.81 266 VAL A C 1
ATOM 2130 O O . VAL A 1 266 ? 5.336 -0.687 -2.701 1.00 97.81 266 VAL A O 1
ATOM 2133 N N . TYR A 1 267 ? 5.824 1.511 -2.841 1.00 97.25 267 TYR A N 1
ATOM 2134 C CA . TYR A 1 267 ? 5.942 1.599 -4.296 1.00 97.25 267 TYR A CA 1
ATOM 2135 C C . TYR A 1 267 ? 7.396 1.841 -4.724 1.00 97.25 267 TYR A C 1
ATOM 2137 O O . TYR A 1 267 ? 8.120 2.570 -4.046 1.00 97.25 267 TYR A O 1
ATOM 2145 N N . ASP A 1 268 ? 7.794 1.271 -5.863 1.00 96.50 268 ASP A N 1
ATOM 2146 C CA . ASP A 1 268 ? 9.048 1.561 -6.581 1.00 96.50 268 ASP A CA 1
ATOM 2147 C C . ASP A 1 268 ? 8.739 2.272 -7.907 1.00 96.50 268 ASP A C 1
ATOM 2149 O O . ASP A 1 268 ? 7.893 1.824 -8.691 1.00 96.50 268 ASP A O 1
ATOM 2153 N N . ASP A 1 269 ? 9.450 3.364 -8.179 1.00 95.62 269 ASP A N 1
ATOM 2154 C CA . ASP A 1 269 ? 9.422 4.061 -9.461 1.00 95.62 269 ASP A CA 1
ATOM 2155 C C . ASP A 1 269 ? 10.836 4.439 -9.935 1.00 95.62 269 ASP A C 1
ATOM 2157 O O . ASP A 1 269 ? 11.707 4.848 -9.173 1.00 95.62 269 ASP A O 1
ATOM 2161 N N . TYR A 1 270 ? 11.066 4.331 -11.240 1.00 93.81 270 TYR A N 1
ATOM 2162 C CA . TYR A 1 270 ? 12.321 4.681 -11.896 1.00 93.81 270 TYR A CA 1
ATOM 2163 C C . TYR A 1 270 ? 12.543 6.201 -12.036 1.00 93.81 270 TYR A C 1
ATOM 2165 O O . TYR A 1 270 ? 13.577 6.638 -12.551 1.00 93.81 270 TYR A O 1
ATOM 2173 N N . ALA A 1 271 ? 11.567 7.029 -11.655 1.00 93.38 271 ALA A N 1
ATOM 2174 C CA . ALA A 1 271 ? 11.637 8.481 -11.703 1.00 93.38 271 ALA A CA 1
ATOM 2175 C C . ALA A 1 271 ? 12.878 9.003 -10.966 1.00 93.38 271 ALA A C 1
ATOM 2177 O O . ALA A 1 271 ? 13.088 8.759 -9.785 1.00 93.38 271 ALA A O 1
ATOM 2178 N N . HIS A 1 272 ? 13.712 9.739 -11.691 1.00 92.31 272 HIS A N 1
ATOM 2179 C CA . HIS A 1 272 ? 14.941 10.342 -11.168 1.00 92.31 272 HIS A CA 1
ATOM 2180 C C . HIS A 1 272 ? 15.149 11.775 -11.673 1.00 92.31 272 HIS A C 1
ATOM 2182 O O . HIS A 1 272 ? 15.938 12.519 -11.100 1.00 92.31 272 HIS A O 1
ATOM 2188 N N . HIS A 1 273 ? 14.441 12.165 -12.736 1.00 93.06 273 HIS A N 1
ATOM 2189 C CA . HIS A 1 273 ? 14.356 13.542 -13.206 1.00 93.06 273 HIS A CA 1
ATOM 2190 C C . HIS A 1 273 ? 13.228 14.279 -12.458 1.00 93.06 273 HIS A C 1
ATOM 2192 O O . HIS A 1 273 ? 12.159 13.680 -12.293 1.00 93.06 273 HIS A O 1
ATOM 2198 N N . PRO A 1 274 ? 13.389 15.558 -12.063 1.00 94.12 274 PRO A N 1
ATOM 2199 C CA . PRO A 1 274 ? 12.368 16.302 -11.318 1.00 94.12 274 PRO A CA 1
ATOM 2200 C C . PRO A 1 274 ? 10.968 16.281 -11.954 1.00 94.12 274 PRO A C 1
ATOM 2202 O O . PRO A 1 274 ? 10.003 15.964 -11.266 1.00 94.12 274 PRO A O 1
ATOM 2205 N N . THR A 1 275 ? 10.849 16.471 -13.277 1.00 91.56 275 THR A N 1
ATOM 2206 C CA . THR A 1 275 ? 9.564 16.345 -14.005 1.00 91.56 275 THR A CA 1
ATOM 2207 C C . THR A 1 275 ? 8.879 14.991 -13.772 1.00 91.56 275 THR A C 1
ATOM 2209 O O . THR A 1 275 ? 7.671 14.921 -13.545 1.00 91.56 275 THR A O 1
ATOM 2212 N N . ALA A 1 276 ? 9.647 13.897 -13.812 1.00 91.81 276 ALA A N 1
ATOM 2213 C CA . ALA A 1 276 ? 9.118 12.550 -13.618 1.00 91.81 276 ALA A CA 1
ATOM 2214 C C . ALA A 1 276 ? 8.725 12.305 -12.154 1.00 91.81 276 ALA A C 1
ATOM 2216 O O . ALA A 1 276 ? 7.701 11.671 -11.898 1.00 91.81 276 ALA A O 1
ATOM 2217 N N . ILE A 1 277 ? 9.499 12.837 -11.201 1.00 95.38 277 ILE A N 1
ATOM 2218 C CA . ILE A 1 277 ? 9.186 12.789 -9.765 1.00 95.38 277 ILE A CA 1
ATOM 2219 C C . ILE A 1 277 ? 7.842 13.478 -9.500 1.00 95.38 277 ILE A C 1
ATOM 2221 O O . ILE A 1 277 ? 6.952 12.872 -8.900 1.00 95.38 277 ILE A O 1
ATOM 2225 N N . THR A 1 278 ? 7.651 14.693 -10.021 1.00 95.50 278 THR A N 1
ATOM 2226 C CA . THR A 1 278 ? 6.392 15.441 -9.890 1.00 95.50 278 THR A CA 1
ATOM 2227 C C . THR A 1 278 ? 5.215 14.666 -10.467 1.00 95.50 278 THR A C 1
ATOM 2229 O O . THR A 1 278 ? 4.238 14.422 -9.761 1.00 95.50 278 THR A O 1
ATOM 2232 N N . ALA A 1 279 ? 5.332 14.191 -11.711 1.00 92.62 279 ALA A N 1
ATOM 2233 C CA . ALA A 1 279 ? 4.261 13.446 -12.372 1.00 92.62 279 ALA A CA 1
ATOM 2234 C C . ALA A 1 279 ? 3.874 12.156 -11.619 1.00 92.62 279 ALA A C 1
ATOM 2236 O O . ALA A 1 279 ? 2.704 11.764 -11.612 1.00 92.62 279 ALA A O 1
ATOM 2237 N N . THR A 1 280 ? 4.848 11.500 -10.983 1.00 93.81 280 THR A N 1
ATOM 2238 C CA . THR A 1 280 ? 4.655 10.274 -10.192 1.00 93.81 280 THR A CA 1
ATOM 2239 C C . THR A 1 280 ? 3.935 10.572 -8.876 1.00 93.81 280 THR A C 1
ATOM 2241 O O . THR A 1 280 ? 2.958 9.903 -8.532 1.00 93.81 280 THR A O 1
ATOM 2244 N N . LEU A 1 281 ? 4.365 11.614 -8.160 1.00 95.69 281 LEU A N 1
ATOM 2245 C CA . LEU A 1 281 ? 3.736 12.041 -6.911 1.00 95.69 281 LEU A CA 1
ATOM 2246 C C . LEU A 1 281 ? 2.309 12.554 -7.126 1.00 95.69 281 LEU A C 1
ATOM 2248 O O . LEU A 1 281 ? 1.415 12.218 -6.351 1.00 95.69 281 LEU A O 1
ATOM 2252 N N . GLU A 1 282 ? 2.067 13.316 -8.192 1.00 94.12 282 GLU A N 1
ATOM 2253 C CA . GLU A 1 282 ? 0.726 13.767 -8.572 1.00 94.12 282 GLU A CA 1
ATOM 2254 C C . GLU A 1 282 ? -0.202 12.595 -8.880 1.00 94.12 282 GLU A C 1
ATOM 2256 O O . GLU A 1 282 ? -1.321 12.547 -8.366 1.00 94.12 282 GLU A O 1
ATOM 2261 N N . ALA A 1 283 ? 0.264 11.620 -9.667 1.00 92.31 283 ALA A N 1
ATOM 2262 C CA . ALA A 1 283 ? -0.508 10.420 -9.973 1.00 92.31 283 ALA A CA 1
ATOM 2263 C C . ALA A 1 283 ? -0.921 9.676 -8.694 1.00 92.31 283 ALA A C 1
ATOM 2265 O O . ALA A 1 283 ? -2.085 9.297 -8.535 1.00 92.31 283 ALA A O 1
ATOM 2266 N N . LEU A 1 284 ? 0.018 9.517 -7.758 1.00 92.62 284 LEU A N 1
ATOM 2267 C CA . LEU A 1 284 ? -0.218 8.805 -6.508 1.00 92.62 284 LEU A CA 1
ATOM 2268 C C . LEU A 1 284 ? -1.139 9.582 -5.556 1.00 92.62 284 LEU A C 1
ATOM 2270 O O . LEU A 1 284 ? -2.034 8.981 -4.956 1.00 92.62 284 LEU A O 1
ATOM 2274 N N . LYS A 1 285 ? -0.971 10.908 -5.449 1.00 92.75 285 LYS A N 1
ATOM 2275 C CA . LYS A 1 285 ? -1.810 11.773 -4.604 1.00 92.75 285 LYS A CA 1
ATOM 2276 C C . LYS A 1 285 ? -3.232 11.892 -5.141 1.00 92.75 285 LYS A C 1
ATOM 2278 O O . LYS A 1 285 ? -4.172 11.810 -4.358 1.00 92.75 285 LYS A O 1
ATOM 2283 N N . ASN A 1 286 ? -3.407 12.006 -6.457 1.00 89.75 286 ASN A N 1
ATOM 2284 C CA . ASN A 1 286 ? -4.732 12.055 -7.082 1.00 89.75 286 ASN A CA 1
ATOM 2285 C C . ASN A 1 286 ? -5.507 10.748 -6.868 1.00 89.75 286 ASN A C 1
ATOM 2287 O O . ASN A 1 286 ? -6.705 10.783 -6.596 1.00 89.75 286 ASN A O 1
ATOM 2291 N N . ALA A 1 287 ? -4.820 9.603 -6.916 1.00 85.69 287 ALA A N 1
ATOM 2292 C CA . ALA A 1 287 ? -5.421 8.308 -6.605 1.00 85.69 287 ALA A CA 1
ATOM 2293 C C . ALA A 1 287 ? -5.712 8.113 -5.100 1.00 85.69 287 ALA A C 1
ATOM 2295 O O . ALA A 1 287 ? -6.572 7.310 -4.747 1.00 85.69 287 ALA A O 1
ATOM 2296 N N . ASN A 1 288 ? -5.019 8.833 -4.206 1.00 85.19 288 ASN A N 1
ATOM 2297 C CA . ASN A 1 288 ? -5.078 8.641 -2.750 1.00 85.19 288 ASN A CA 1
ATOM 2298 C C . ASN A 1 288 ? -5.126 9.982 -1.988 1.00 85.19 288 ASN A C 1
ATOM 2300 O O . ASN A 1 288 ? -4.258 10.284 -1.168 1.00 85.19 288 ASN A O 1
ATOM 2304 N N . SER A 1 289 ? -6.151 10.801 -2.240 1.00 78.81 289 SER A N 1
ATOM 2305 C CA . SER A 1 289 ? -6.194 12.211 -1.802 1.00 78.81 289 SER A CA 1
ATOM 2306 C C . SER A 1 289 ? -6.068 12.443 -0.290 1.00 78.81 289 SER A C 1
ATOM 2308 O O . SER A 1 289 ? -5.560 13.482 0.131 1.00 78.81 289 SER A O 1
ATOM 2310 N N . LYS A 1 290 ? -6.499 11.481 0.535 1.00 83.75 290 LYS A N 1
ATOM 2311 C CA . LYS A 1 290 ? -6.460 11.564 2.007 1.00 83.75 290 LYS A CA 1
ATOM 2312 C C . LYS A 1 290 ? -5.225 10.915 2.636 1.00 83.75 290 LYS A C 1
ATOM 2314 O O . LYS A 1 290 ? -5.053 10.997 3.849 1.00 83.75 290 LYS A O 1
ATOM 2319 N N . THR A 1 291 ? -4.386 10.261 1.839 1.00 89.62 291 THR A N 1
ATOM 2320 C CA . THR A 1 291 ? -3.261 9.472 2.339 1.00 89.62 291 THR A CA 1
ATOM 2321 C C . THR A 1 291 ? -1.984 10.302 2.383 1.00 89.62 291 THR A C 1
ATOM 2323 O O . THR A 1 291 ? -1.736 11.128 1.496 1.00 89.62 291 THR A O 1
ATOM 2326 N N . LYS A 1 292 ? -1.166 10.084 3.420 1.00 95.75 292 LYS A N 1
ATOM 2327 C CA . LYS A 1 292 ? 0.163 10.687 3.507 1.00 95.75 292 LYS A CA 1
ATOM 2328 C C . LYS A 1 292 ? 1.150 9.957 2.608 1.00 95.75 292 LYS A C 1
ATOM 2330 O O . LYS A 1 292 ? 1.188 8.728 2.619 1.00 95.75 292 LYS A O 1
ATOM 2335 N N . ILE A 1 293 ? 1.958 10.712 1.872 1.00 97.88 293 ILE A N 1
ATOM 2336 C CA . ILE A 1 293 ? 2.975 10.175 0.966 1.00 97.88 293 ILE A CA 1
ATOM 2337 C C . ILE A 1 293 ? 4.370 10.518 1.487 1.00 97.88 293 ILE A C 1
ATOM 2339 O O . ILE A 1 293 ? 4.721 11.684 1.651 1.00 97.88 293 ILE A O 1
ATOM 2343 N N . TRP A 1 294 ? 5.174 9.485 1.700 1.00 98.31 294 TRP A N 1
ATOM 2344 C CA . TRP A 1 294 ? 6.591 9.569 2.015 1.00 98.31 294 TRP A CA 1
ATOM 2345 C C . TRP A 1 294 ? 7.392 9.340 0.735 1.00 98.31 294 TRP A C 1
ATOM 2347 O O . TRP A 1 294 ? 7.467 8.217 0.239 1.00 98.31 294 TRP A O 1
ATOM 2357 N N . ALA A 1 295 ? 7.965 10.408 0.185 1.00 98.38 295 ALA A N 1
ATOM 2358 C CA . ALA A 1 295 ? 8.809 10.354 -1.001 1.00 98.38 295 ALA A CA 1
ATOM 2359 C C . ALA A 1 295 ? 10.260 10.081 -0.594 1.00 98.38 295 ALA A C 1
ATOM 2361 O O . ALA A 1 295 ? 10.871 10.883 0.108 1.00 98.38 295 ALA A O 1
ATOM 2362 N N . ILE A 1 296 ? 10.823 8.965 -1.043 1.00 98.50 296 ILE A N 1
ATOM 2363 C CA . ILE A 1 296 ? 12.212 8.581 -0.785 1.00 98.50 296 ILE A CA 1
ATOM 2364 C C . ILE A 1 296 ? 12.935 8.575 -2.121 1.00 98.50 296 ILE A C 1
ATOM 2366 O O . ILE A 1 296 ? 12.540 7.840 -3.020 1.00 98.50 296 ILE A O 1
ATOM 2370 N N . VAL A 1 297 ? 13.975 9.391 -2.273 1.00 98.00 297 VAL A N 1
ATOM 2371 C CA . VAL A 1 297 ? 14.654 9.569 -3.562 1.00 98.00 297 VAL A CA 1
ATOM 2372 C C . VAL A 1 297 ? 16.117 9.196 -3.466 1.00 98.00 297 VAL A C 1
ATOM 2374 O O . VAL A 1 297 ? 16.825 9.664 -2.579 1.00 98.00 297 VAL A O 1
ATOM 2377 N N . GLU A 1 298 ? 16.569 8.395 -4.423 1.00 97.50 298 GLU A N 1
ATOM 2378 C CA . GLU A 1 298 ? 17.973 8.171 -4.750 1.00 97.50 298 GLU A CA 1
ATOM 2379 C C . GLU A 1 298 ? 18.346 9.077 -5.938 1.00 97.50 298 GLU A C 1
ATOM 2381 O O . GLU A 1 298 ? 18.014 8.751 -7.086 1.00 97.50 298 GLU A O 1
ATOM 2386 N N . PRO A 1 299 ? 19.012 10.229 -5.724 1.00 95.94 299 PRO A N 1
ATOM 2387 C CA . PRO A 1 299 ? 19.480 11.044 -6.839 1.00 95.94 299 PRO A CA 1
ATOM 2388 C C . PRO A 1 299 ? 20.474 10.250 -7.694 1.00 95.94 299 PRO A C 1
ATOM 2390 O O . PRO A 1 299 ? 21.332 9.539 -7.168 1.00 95.94 299 PRO A O 1
ATOM 2393 N N . HIS A 1 300 ? 20.373 10.367 -9.019 1.00 91.94 300 HIS A N 1
ATOM 2394 C CA . HIS A 1 300 ? 21.166 9.568 -9.954 1.00 91.94 300 HIS A CA 1
ATOM 2395 C C . HIS A 1 300 ? 22.233 10.414 -10.657 1.00 91.94 300 HIS A C 1
ATOM 2397 O O . HIS A 1 300 ? 21.930 11.142 -11.603 1.00 91.94 300 HIS A O 1
ATOM 2403 N N . GLY A 1 301 ? 23.489 10.251 -10.245 1.00 91.12 301 GLY A N 1
ATOM 2404 C CA . GLY A 1 301 ? 24.648 10.993 -10.738 1.00 91.12 301 GLY A CA 1
ATOM 2405 C C . GLY A 1 301 ? 24.774 12.374 -10.091 1.00 91.12 301 GLY A C 1
ATOM 2406 O O . GLY A 1 301 ? 23.816 13.143 -10.025 1.00 91.12 301 GLY A O 1
ATOM 2407 N N . PHE A 1 302 ? 25.977 12.714 -9.643 1.00 91.38 302 PHE A N 1
ATOM 2408 C CA . PHE A 1 302 ? 26.337 14.036 -9.142 1.00 91.38 302 PHE A CA 1
ATOM 2409 C C . PHE A 1 302 ? 26.260 15.123 -10.220 1.00 91.38 302 PHE A C 1
ATOM 2411 O O . PHE A 1 302 ? 25.756 16.205 -9.932 1.00 91.38 302 PHE A O 1
ATOM 2418 N N . ASN A 1 303 ? 26.703 14.857 -11.455 1.00 89.44 303 ASN A N 1
ATOM 2419 C CA . ASN A 1 303 ? 26.664 15.847 -12.537 1.00 89.44 303 ASN A CA 1
ATOM 2420 C C . ASN A 1 303 ? 25.216 16.213 -12.892 1.00 89.44 303 ASN A C 1
ATOM 2422 O O . ASN A 1 303 ? 24.852 17.387 -12.924 1.00 89.44 303 ASN A O 1
ATOM 2426 N N . ARG A 1 304 ? 24.358 15.197 -13.063 1.00 90.31 304 ARG A N 1
ATOM 2427 C CA . ARG A 1 304 ? 22.922 15.392 -13.311 1.00 90.31 304 ARG A CA 1
ATOM 2428 C C . ARG A 1 304 ? 22.246 16.112 -12.149 1.00 90.31 304 ARG A C 1
ATOM 2430 O O . ARG A 1 304 ? 21.531 17.082 -12.378 1.00 90.31 304 ARG A O 1
ATOM 2437 N N . THR A 1 305 ? 22.490 15.667 -10.916 1.00 91.44 305 THR A N 1
ATOM 2438 C CA . THR A 1 305 ? 21.908 16.304 -9.724 1.00 91.44 305 THR A CA 1
ATOM 2439 C C . THR A 1 305 ? 22.311 17.778 -9.635 1.00 91.44 305 THR A C 1
ATOM 2441 O O . THR A 1 305 ? 21.468 18.616 -9.345 1.00 91.44 305 THR A O 1
ATOM 2444 N N . ASN A 1 306 ? 23.568 18.113 -9.946 1.00 90.31 306 ASN A N 1
ATOM 2445 C CA . ASN A 1 306 ? 24.054 19.492 -9.979 1.00 90.31 306 ASN A CA 1
ATOM 2446 C C . ASN A 1 306 ? 23.427 20.319 -11.119 1.00 90.31 306 ASN A C 1
ATOM 2448 O O . ASN A 1 306 ? 23.037 21.464 -10.911 1.00 90.31 306 ASN A O 1
ATOM 2452 N N . ALA A 1 307 ? 23.298 19.751 -12.320 1.00 88.75 307 ALA A N 1
ATOM 2453 C CA . ALA A 1 307 ? 22.714 20.445 -13.470 1.00 88.75 307 ALA A CA 1
ATOM 2454 C C . ALA A 1 307 ? 21.215 20.737 -13.288 1.00 88.75 307 ALA A C 1
ATOM 2456 O O . ALA A 1 307 ? 20.731 21.795 -13.683 1.00 88.75 307 ALA A O 1
ATOM 2457 N N . LEU A 1 308 ? 20.487 19.809 -12.661 1.00 89.56 308 LEU A N 1
ATOM 2458 C CA . LEU A 1 308 ? 19.046 19.909 -12.421 1.00 89.56 308 LEU A CA 1
ATOM 2459 C C . LEU A 1 308 ? 18.715 20.454 -11.029 1.00 89.56 308 LEU A C 1
ATOM 2461 O O . LEU A 1 308 ? 17.550 20.466 -10.646 1.00 89.56 308 LEU A O 1
ATOM 2465 N N . PHE A 1 309 ? 19.720 20.901 -10.273 1.00 87.50 309 PHE A N 1
ATOM 2466 C CA . PHE A 1 309 ? 19.611 21.211 -8.849 1.00 87.50 309 PHE A CA 1
ATOM 2467 C C . PHE A 1 309 ? 18.431 22.145 -8.545 1.00 87.50 309 PHE A C 1
ATOM 2469 O O . PHE A 1 309 ? 17.557 21.800 -7.760 1.00 87.50 309 PHE A O 1
ATOM 2476 N N . LYS A 1 310 ? 18.304 23.245 -9.297 1.00 88.38 310 LYS A N 1
ATOM 2477 C CA . LYS A 1 310 ? 17.206 24.219 -9.148 1.00 88.38 310 LYS A CA 1
ATOM 2478 C C . LYS A 1 310 ? 15.812 23.661 -9.451 1.00 88.38 310 LYS A C 1
ATOM 2480 O O . LYS A 1 310 ? 14.826 24.191 -8.952 1.00 88.38 310 LYS A O 1
ATOM 2485 N N . LEU A 1 311 ? 15.711 22.620 -10.279 1.00 89.88 311 LEU A N 1
ATOM 2486 C CA . LEU A 1 311 ? 14.436 21.987 -10.629 1.00 89.88 311 LEU A CA 1
ATOM 2487 C C . LEU A 1 311 ? 13.933 21.042 -9.530 1.00 89.88 311 LEU A C 1
ATOM 2489 O O . LEU A 1 311 ? 12.779 20.628 -9.577 1.00 89.88 311 LEU A O 1
ATOM 2493 N N . TYR A 1 312 ? 14.764 20.708 -8.534 1.00 92.31 312 TYR A N 1
ATOM 2494 C CA . TYR A 1 312 ? 14.298 19.981 -7.350 1.00 92.31 312 TYR A CA 1
ATOM 2495 C C . TYR A 1 312 ? 13.361 20.830 -6.486 1.00 92.31 312 TYR A C 1
ATOM 2497 O O . TYR A 1 312 ? 12.514 20.271 -5.782 1.00 92.31 312 TYR A O 1
ATOM 2505 N N . ASN A 1 313 ? 13.478 22.159 -6.555 1.00 90.31 313 ASN A N 1
ATOM 2506 C CA . ASN A 1 313 ? 12.525 23.062 -5.928 1.00 90.31 313 ASN A CA 1
ATOM 2507 C C . ASN A 1 313 ? 11.119 22.766 -6.473 1.00 90.31 313 ASN A C 1
ATOM 2509 O O . ASN A 1 313 ? 10.950 22.609 -7.680 1.00 90.31 313 ASN A O 1
ATOM 2513 N N . SER A 1 314 ? 10.118 22.673 -5.597 1.00 85.62 314 SER A N 1
ATOM 2514 C CA . SER A 1 314 ? 8.704 22.353 -5.892 1.00 85.62 314 SER A CA 1
ATOM 2515 C C . SER A 1 314 ? 8.378 20.941 -6.405 1.00 85.62 314 SER A C 1
ATOM 2517 O O . SER A 1 314 ? 7.221 20.527 -6.328 1.00 85.62 314 SER A O 1
ATOM 2519 N N . CYS A 1 315 ? 9.349 20.126 -6.841 1.00 93.38 315 CYS A N 1
ATOM 2520 C CA . CYS A 1 315 ? 9.012 18.829 -7.448 1.00 93.38 315 CYS A CA 1
ATOM 2521 C C . CYS A 1 315 ? 8.369 17.817 -6.469 1.00 93.38 315 CYS A C 1
ATOM 2523 O O . CYS A 1 315 ? 7.756 16.841 -6.908 1.00 93.38 315 CYS A O 1
ATOM 2525 N N . PHE A 1 316 ? 8.448 18.090 -5.159 1.00 96.12 316 PHE A N 1
ATOM 2526 C CA . PHE A 1 316 ? 7.898 17.283 -4.066 1.00 96.12 316 PHE A CA 1
ATOM 2527 C C . PHE A 1 316 ? 6.628 17.838 -3.407 1.00 96.12 316 PHE A C 1
ATOM 2529 O O . PHE A 1 316 ? 6.219 17.318 -2.377 1.00 96.12 316 PHE A O 1
ATOM 2536 N N . GLU A 1 317 ? 5.973 18.862 -3.958 1.00 94.06 317 GLU A N 1
ATOM 2537 C CA . GLU A 1 317 ? 4.805 19.511 -3.323 1.00 94.06 317 GLU A CA 1
ATOM 2538 C C . GLU A 1 317 ? 3.663 18.565 -2.914 1.00 94.06 317 GLU A C 1
ATOM 2540 O O . GLU A 1 317 ? 2.898 18.865 -1.998 1.00 94.06 317 GLU A O 1
ATOM 2545 N N . LYS A 1 318 ? 3.509 17.432 -3.608 1.00 95.38 318 LYS A N 1
ATOM 2546 C CA . LYS A 1 318 ? 2.466 16.435 -3.314 1.00 95.38 318 LYS A CA 1
ATOM 2547 C C . LYS A 1 318 ? 2.889 15.383 -2.284 1.00 95.38 318 LYS A C 1
ATOM 2549 O O . LYS A 1 318 ? 2.058 14.553 -1.911 1.00 95.38 318 LYS A O 1
ATOM 2554 N N . ALA A 1 319 ? 4.145 15.398 -1.843 1.00 97.06 319 ALA A N 1
ATOM 2555 C CA . ALA A 1 319 ? 4.625 14.573 -0.745 1.00 97.06 319 ALA A CA 1
ATOM 2556 C C . ALA A 1 319 ? 4.315 15.242 0.601 1.00 97.06 319 ALA A C 1
ATOM 2558 O O . ALA A 1 319 ? 4.253 16.460 0.717 1.00 97.06 319 ALA A O 1
ATOM 2559 N N . ASP A 1 320 ? 4.120 14.428 1.632 1.00 97.06 320 ASP A N 1
ATOM 2560 C CA . ASP A 1 320 ? 3.956 14.892 3.009 1.00 97.06 320 ASP A CA 1
ATOM 2561 C C . ASP A 1 320 ? 5.302 14.892 3.752 1.00 97.06 320 ASP A C 1
ATOM 2563 O O . ASP A 1 320 ? 5.519 15.723 4.633 1.00 97.06 320 ASP A O 1
ATOM 2567 N N . LYS A 1 321 ? 6.212 13.988 3.365 1.00 97.56 321 LYS A N 1
ATOM 2568 C CA . LYS A 1 321 ? 7.588 13.883 3.867 1.00 97.56 321 LYS A CA 1
ATOM 2569 C C . LYS A 1 321 ? 8.533 13.489 2.737 1.00 97.56 321 LYS A C 1
ATOM 2571 O O . LYS A 1 321 ? 8.177 12.654 1.906 1.00 97.56 321 LYS A O 1
ATOM 2576 N N . VAL A 1 322 ? 9.728 14.077 2.712 1.00 98.44 322 VAL A N 1
ATOM 2577 C CA . VAL A 1 322 ? 10.739 13.852 1.669 1.00 98.44 322 VAL A CA 1
ATOM 2578 C C . VAL A 1 322 ? 12.040 13.389 2.313 1.00 98.44 322 VAL A C 1
ATOM 2580 O O . VAL A 1 322 ? 12.575 14.040 3.207 1.00 98.44 322 VAL A O 1
ATOM 2583 N N . ILE A 1 323 ? 12.576 12.269 1.844 1.00 98.44 323 ILE A N 1
ATOM 2584 C CA . ILE A 1 323 ? 13.870 11.747 2.274 1.00 98.44 323 ILE A CA 1
ATOM 2585 C C . ILE A 1 323 ? 14.766 11.642 1.045 1.00 98.44 323 ILE A C 1
ATOM 2587 O O . ILE A 1 323 ? 14.521 10.834 0.151 1.00 98.44 323 ILE A O 1
ATOM 2591 N N . ILE A 1 324 ? 15.813 12.461 1.001 1.00 98.31 324 ILE A N 1
ATOM 2592 C CA . ILE A 1 324 ? 16.861 12.353 -0.008 1.00 98.31 324 ILE A CA 1
ATOM 2593 C C . ILE A 1 324 ? 17.933 11.411 0.532 1.00 98.31 324 ILE A C 1
ATOM 2595 O O . ILE A 1 324 ? 18.601 11.717 1.521 1.00 98.31 324 ILE A O 1
ATOM 2599 N N . GLY A 1 325 ? 18.060 10.248 -0.097 1.00 97.00 325 GLY A N 1
ATOM 2600 C CA . GLY A 1 325 ? 19.046 9.236 0.252 1.00 97.00 325 GLY A CA 1
ATOM 2601 C C . GLY A 1 325 ? 20.411 9.467 -0.404 1.00 97.00 325 GLY A C 1
ATOM 2602 O O . GLY A 1 325 ? 20.634 10.488 -1.066 1.00 97.00 325 GLY A O 1
ATOM 2603 N N . PRO A 1 326 ? 21.330 8.497 -0.251 1.00 95.25 326 PRO A N 1
ATOM 2604 C CA . PRO A 1 326 ? 22.627 8.499 -0.919 1.00 95.25 326 PRO A CA 1
ATOM 2605 C C . PRO A 1 326 ? 22.523 8.753 -2.425 1.00 95.25 326 PRO A C 1
ATOM 2607 O O . PRO A 1 326 ? 21.670 8.187 -3.105 1.00 95.25 326 PRO A O 1
ATOM 2610 N N . ILE A 1 327 ? 23.426 9.578 -2.958 1.00 94.75 327 ILE A N 1
ATOM 2611 C CA . ILE A 1 327 ? 23.493 9.851 -4.397 1.00 94.75 327 ILE A CA 1
ATOM 2612 C C . ILE A 1 327 ? 24.159 8.661 -5.084 1.00 94.75 327 ILE A C 1
ATOM 2614 O O . ILE A 1 327 ? 25.313 8.329 -4.800 1.00 94.75 327 ILE A O 1
ATOM 2618 N N . PHE A 1 328 ? 23.449 8.031 -6.017 1.00 92.62 328 PHE A N 1
ATOM 2619 C CA . PHE A 1 328 ? 24.007 6.965 -6.833 1.00 92.62 328 PHE A CA 1
ATOM 2620 C C . PHE A 1 328 ? 25.055 7.553 -7.781 1.00 92.62 328 PHE A C 1
ATOM 2622 O O . PHE A 1 328 ? 24.724 8.309 -8.692 1.00 92.62 328 PHE A O 1
ATOM 2629 N N . LYS A 1 329 ? 26.332 7.209 -7.578 1.00 86.56 329 LYS A N 1
ATOM 2630 C CA . LYS A 1 329 ? 27.474 7.799 -8.303 1.00 86.56 329 LYS A CA 1
ATOM 2631 C C . LYS A 1 329 ? 27.385 7.649 -9.830 1.00 86.56 329 LYS A C 1
ATOM 2633 O O . LYS A 1 329 ? 27.941 8.474 -10.551 1.00 86.56 329 LYS A O 1
ATOM 2638 N N . ALA A 1 330 ? 26.690 6.621 -10.325 1.00 83.38 330 ALA A N 1
ATOM 2639 C CA . ALA A 1 330 ? 26.603 6.291 -11.745 1.00 83.38 330 ALA A CA 1
ATOM 2640 C C . ALA A 1 330 ? 27.994 6.283 -12.416 1.00 83.38 330 ALA A C 1
ATOM 2642 O O . ALA A 1 330 ? 28.820 5.434 -12.090 1.00 83.38 330 ALA A O 1
ATOM 2643 N N . ARG A 1 331 ? 28.258 7.217 -13.341 1.00 76.31 331 ARG A N 1
ATOM 2644 C CA . ARG A 1 331 ? 29.523 7.338 -14.091 1.00 76.31 331 ARG A CA 1
ATOM 2645 C C . ARG A 1 331 ? 30.378 8.533 -13.653 1.00 76.31 331 ARG A C 1
ATOM 2647 O O . ARG A 1 331 ? 31.390 8.814 -14.288 1.00 76.31 331 ARG A O 1
ATOM 2654 N N . ASP A 1 332 ? 29.975 9.245 -12.603 1.00 80.00 332 ASP A N 1
ATOM 2655 C CA . ASP A 1 332 ? 30.610 10.503 -12.231 1.00 80.00 332 ASP A CA 1
ATOM 2656 C C . ASP A 1 332 ? 31.912 10.298 -11.460 1.00 80.00 332 ASP A C 1
ATOM 2658 O O . ASP A 1 332 ? 31.978 9.573 -10.467 1.00 80.00 332 ASP A O 1
ATOM 2662 N N . ASN A 1 333 ? 32.945 11.027 -11.878 1.00 79.56 333 ASN A N 1
ATOM 2663 C CA . ASN A 1 333 ? 34.245 11.054 -11.205 1.00 79.56 333 ASN A CA 1
ATOM 2664 C C . ASN A 1 333 ? 34.383 12.237 -10.232 1.00 79.56 333 ASN A C 1
ATOM 2666 O O . ASN A 1 333 ? 35.323 12.275 -9.441 1.00 79.56 333 ASN A O 1
ATOM 2670 N N . LYS A 1 334 ? 33.453 13.199 -10.282 1.00 84.38 334 LYS A N 1
ATOM 2671 C CA . LYS A 1 334 ? 33.406 14.396 -9.432 1.00 84.38 334 LYS A CA 1
ATOM 2672 C C . LYS A 1 334 ? 32.070 14.455 -8.699 1.00 84.38 334 LYS A C 1
ATOM 2674 O O . LYS A 1 334 ? 31.043 14.114 -9.273 1.00 84.38 334 LYS A O 1
ATOM 2679 N N . THR A 1 335 ? 32.084 14.926 -7.455 1.00 86.81 335 THR A N 1
ATOM 2680 C CA . THR A 1 335 ? 30.872 15.063 -6.628 1.00 86.81 335 THR A CA 1
ATOM 2681 C C . THR A 1 335 ? 30.254 16.459 -6.682 1.00 86.81 335 THR A C 1
ATOM 2683 O O . THR A 1 335 ? 29.122 16.643 -6.247 1.00 86.81 335 THR A O 1
ATOM 2686 N N . PHE A 1 336 ? 30.996 17.453 -7.186 1.00 87.50 336 PHE A N 1
ATOM 2687 C CA . PHE A 1 336 ? 30.590 18.866 -7.233 1.00 87.50 336 PHE A CA 1
ATOM 2688 C C . PHE A 1 336 ? 30.200 19.446 -5.858 1.00 87.50 336 PHE A C 1
ATOM 2690 O O . PHE A 1 336 ? 29.463 20.421 -5.779 1.00 87.50 336 PHE A O 1
ATOM 2697 N N . GLY A 1 337 ? 30.674 18.833 -4.764 1.00 89.25 337 GLY A N 1
ATOM 2698 C CA . GLY A 1 337 ? 30.293 19.208 -3.398 1.00 89.25 337 GLY A CA 1
ATOM 2699 C C . GLY A 1 337 ? 28.835 18.893 -3.038 1.00 89.25 337 GLY A C 1
ATOM 2700 O O . GLY A 1 337 ? 28.401 19.232 -1.940 1.00 89.25 337 GLY A O 1
ATOM 2701 N N . ILE A 1 338 ? 28.079 18.236 -3.923 1.00 92.06 338 ILE A N 1
ATOM 2702 C CA . ILE A 1 338 ? 26.672 17.911 -3.701 1.00 92.06 338 ILE A CA 1
ATOM 2703 C C . ILE A 1 338 ? 26.563 16.745 -2.717 1.00 92.06 338 ILE A C 1
ATOM 2705 O O . ILE A 1 338 ? 27.225 15.716 -2.849 1.00 92.06 338 ILE A O 1
ATOM 2709 N N . THR A 1 339 ? 25.688 16.907 -1.728 1.00 95.06 339 THR A N 1
ATOM 2710 C CA . THR A 1 339 ? 25.359 15.888 -0.725 1.00 95.06 339 THR A CA 1
ATOM 2711 C C . THR A 1 339 ? 23.840 15.737 -0.619 1.00 95.06 339 THR A C 1
ATOM 2713 O O . THR A 1 339 ? 23.120 16.679 -0.965 1.00 95.06 339 THR A O 1
ATOM 2716 N N . PRO A 1 340 ? 23.321 14.616 -0.083 1.00 96.56 340 PRO A N 1
ATOM 2717 C CA . PRO A 1 340 ? 21.883 14.446 0.138 1.00 96.56 340 PRO A CA 1
ATOM 2718 C C . PRO A 1 340 ? 21.254 15.590 0.944 1.00 96.56 340 PRO A C 1
ATOM 2720 O O . PRO A 1 340 ? 20.154 16.037 0.637 1.00 96.56 340 PRO A O 1
ATOM 2723 N N . LYS A 1 341 ? 21.975 16.128 1.940 1.00 96.81 341 LYS A N 1
ATOM 2724 C CA . LYS A 1 341 ? 21.531 17.278 2.751 1.00 96.81 341 LYS A CA 1
ATOM 2725 C C . LYS A 1 341 ? 21.397 18.561 1.935 1.00 96.81 341 LYS A C 1
ATOM 2727 O O . LYS A 1 341 ? 20.447 19.313 2.128 1.00 96.81 341 LYS A O 1
ATOM 2732 N N . ILE A 1 342 ? 22.341 18.802 1.028 1.00 95.88 342 ILE A N 1
ATOM 2733 C CA . ILE A 1 342 ? 22.319 19.959 0.129 1.00 95.88 342 ILE A CA 1
ATOM 2734 C C . ILE A 1 342 ? 21.130 19.847 -0.836 1.00 95.88 342 ILE A C 1
ATOM 2736 O O . ILE A 1 342 ? 20.372 20.803 -0.966 1.00 95.88 342 ILE A O 1
ATOM 2740 N N . VAL A 1 343 ? 20.897 18.665 -1.416 1.00 95.38 343 VAL A N 1
ATOM 2741 C CA . VAL A 1 343 ? 19.726 18.405 -2.274 1.00 95.38 343 VAL A CA 1
ATOM 2742 C C . VAL A 1 343 ? 18.418 18.567 -1.497 1.00 95.38 343 VAL A C 1
ATOM 274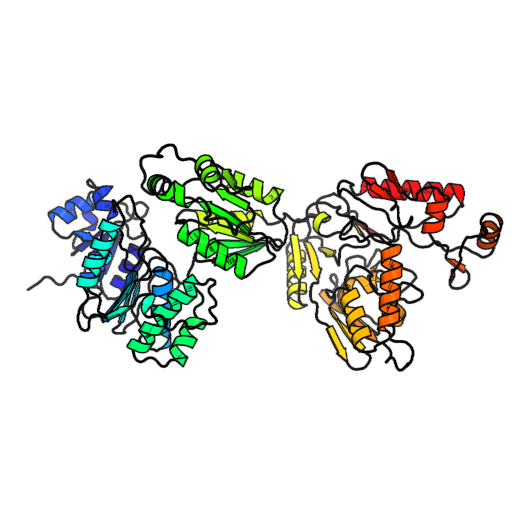4 O O . VAL A 1 343 ? 17.511 19.233 -1.980 1.00 95.38 343 VAL A O 1
ATOM 2747 N N . ALA A 1 344 ? 18.321 18.024 -0.277 1.00 96.25 344 ALA A N 1
ATOM 2748 C CA . ALA A 1 344 ? 17.132 18.164 0.566 1.00 96.25 344 ALA A CA 1
ATOM 2749 C C . ALA A 1 344 ? 16.793 19.635 0.844 1.00 96.25 344 ALA A C 1
ATOM 2751 O O . ALA A 1 344 ? 15.628 20.018 0.754 1.00 96.25 344 ALA A O 1
ATOM 2752 N N . LYS A 1 345 ? 17.804 20.474 1.107 1.00 94.88 345 LYS A N 1
ATOM 2753 C CA . LYS A 1 345 ? 17.619 21.919 1.295 1.00 94.88 345 LYS A CA 1
ATOM 2754 C C . LYS A 1 345 ? 17.088 22.605 0.030 1.00 94.88 345 LYS A C 1
ATOM 2756 O O . LYS A 1 345 ? 16.197 23.440 0.134 1.00 94.88 345 LYS A O 1
ATOM 2761 N N . GLU A 1 346 ? 17.593 22.229 -1.142 1.00 94.62 346 GLU A N 1
ATOM 2762 C CA . GLU A 1 346 ? 17.175 22.806 -2.430 1.00 94.62 346 GLU A CA 1
ATOM 2763 C C . GLU A 1 346 ? 15.721 22.482 -2.796 1.00 94.62 346 GLU A C 1
ATOM 2765 O O . GLU A 1 346 ? 15.074 23.250 -3.502 1.00 94.62 346 GLU A O 1
ATOM 2770 N N . THR A 1 347 ? 15.162 21.385 -2.270 1.00 93.44 347 THR A N 1
ATOM 2771 C CA . THR A 1 347 ? 13.738 21.067 -2.482 1.00 93.44 347 THR A CA 1
ATOM 2772 C C . THR A 1 347 ? 12.789 22.136 -1.934 1.00 93.44 347 THR A C 1
ATOM 2774 O O . THR A 1 347 ? 11.635 22.189 -2.359 1.00 93.44 347 THR A O 1
ATOM 2777 N N . ASN A 1 348 ? 13.252 22.942 -0.965 1.00 93.06 348 ASN A N 1
ATOM 2778 C CA . ASN A 1 348 ? 12.461 23.903 -0.190 1.00 93.06 348 ASN A CA 1
ATOM 2779 C C . ASN A 1 348 ? 11.217 23.289 0.496 1.00 93.06 348 ASN A C 1
ATOM 2781 O O . ASN A 1 348 ? 10.293 23.992 0.906 1.00 93.06 348 ASN A O 1
ATOM 2785 N N . HIS A 1 349 ? 11.174 21.962 0.629 1.00 95.81 349 HIS A N 1
ATOM 2786 C CA . HIS A 1 349 ? 10.073 21.257 1.263 1.00 95.81 349 HIS A CA 1
ATOM 2787 C C . HIS A 1 349 ? 10.263 21.249 2.788 1.00 95.81 349 HIS A C 1
ATOM 2789 O O . HIS A 1 349 ? 11.319 20.877 3.299 1.00 95.81 349 HIS A O 1
ATOM 2795 N N . LYS A 1 350 ? 9.219 21.638 3.531 1.00 93.94 350 LYS A N 1
ATOM 2796 C CA . LYS A 1 350 ? 9.268 21.848 4.995 1.00 93.94 350 LYS A CA 1
ATOM 2797 C C . LYS A 1 350 ? 9.700 20.623 5.811 1.00 93.94 350 LYS A C 1
ATOM 2799 O O . LYS A 1 350 ? 10.206 20.774 6.915 1.00 93.94 350 LYS A O 1
ATOM 2804 N N . ASP A 1 351 ? 9.457 19.431 5.276 1.00 96.06 351 ASP A N 1
ATOM 2805 C CA . ASP A 1 351 ? 9.778 18.140 5.898 1.00 96.06 351 ASP A CA 1
ATOM 2806 C C . ASP A 1 351 ? 10.665 17.313 4.951 1.00 96.06 351 ASP A C 1
ATOM 2808 O O . ASP A 1 351 ? 10.354 16.173 4.607 1.00 96.06 351 ASP A O 1
ATOM 2812 N N . ALA A 1 352 ? 11.704 17.957 4.402 1.00 97.44 352 ALA A N 1
ATOM 2813 C CA . ALA A 1 352 ? 12.751 17.307 3.619 1.00 97.44 352 ALA A CA 1
ATOM 2814 C C . ALA A 1 352 ? 14.013 17.078 4.449 1.00 97.44 352 ALA A C 1
ATOM 2816 O O . ALA A 1 352 ? 14.532 17.993 5.090 1.00 97.44 352 ALA A O 1
ATOM 2817 N N . ILE A 1 353 ? 14.540 15.856 4.397 1.00 97.88 353 ILE A N 1
ATOM 2818 C CA . ILE A 1 353 ? 15.749 15.464 5.122 1.00 97.88 353 ILE A CA 1
ATOM 2819 C C . ILE A 1 353 ? 16.698 14.743 4.170 1.00 97.88 353 ILE A C 1
ATOM 2821 O O . ILE A 1 353 ? 16.279 13.903 3.379 1.00 97.88 353 ILE A O 1
ATOM 2825 N N . GLY A 1 354 ? 17.988 15.067 4.256 1.00 97.88 354 GLY A N 1
ATOM 2826 C CA . GLY A 1 354 ? 19.049 14.356 3.547 1.00 97.88 354 GLY A CA 1
ATOM 2827 C C . GLY A 1 354 ? 19.797 13.401 4.471 1.00 97.88 354 GLY A C 1
ATOM 2828 O O . GLY A 1 354 ? 20.292 13.835 5.515 1.00 97.88 354 GLY A O 1
ATOM 2829 N N . VAL A 1 355 ? 19.912 12.135 4.072 1.00 97.56 355 VAL A N 1
ATOM 2830 C CA . VAL A 1 355 ? 20.561 11.059 4.842 1.00 97.56 355 VAL A CA 1
ATOM 2831 C C . VAL A 1 355 ? 21.606 10.320 4.011 1.00 97.56 355 VAL A C 1
ATOM 2833 O O . VAL A 1 355 ? 21.564 10.342 2.780 1.00 97.56 355 VAL A O 1
ATOM 2836 N N . ASN A 1 356 ? 22.563 9.674 4.681 1.00 94.50 356 ASN A N 1
ATOM 2837 C CA . ASN A 1 356 ? 23.731 9.077 4.024 1.00 94.50 356 ASN A CA 1
ATOM 2838 C C . ASN A 1 356 ? 23.684 7.545 3.934 1.00 94.50 356 ASN A C 1
ATOM 2840 O O . ASN A 1 356 ? 24.615 6.945 3.397 1.00 94.50 356 ASN A O 1
ATOM 2844 N N . SER A 1 357 ? 22.617 6.905 4.415 1.00 91.75 357 SER A N 1
ATOM 2845 C CA . SER A 1 357 ? 22.472 5.447 4.402 1.00 91.75 357 SER A CA 1
ATOM 2846 C C . SER A 1 357 ? 21.006 5.008 4.360 1.00 91.75 357 SER A C 1
ATOM 2848 O O . SER A 1 357 ? 20.112 5.760 4.745 1.00 91.75 357 SER A O 1
ATOM 2850 N N . ILE A 1 358 ? 20.761 3.774 3.906 1.00 92.12 358 ILE A N 1
ATOM 2851 C CA . ILE A 1 358 ? 19.437 3.132 3.965 1.00 92.12 358 ILE A CA 1
ATOM 2852 C C . ILE A 1 358 ? 19.001 2.853 5.412 1.00 92.12 358 ILE A C 1
ATOM 2854 O O . ILE A 1 358 ? 17.826 3.016 5.732 1.00 92.12 358 ILE A O 1
ATOM 2858 N N . ASP A 1 359 ? 19.940 2.550 6.311 1.00 88.44 359 ASP A N 1
ATOM 2859 C CA . ASP A 1 359 ? 19.659 2.354 7.738 1.00 88.44 359 ASP A CA 1
ATOM 2860 C C . ASP A 1 359 ? 19.061 3.610 8.386 1.00 88.44 359 ASP A C 1
ATOM 2862 O O . ASP A 1 359 ? 18.087 3.527 9.137 1.00 88.44 359 ASP A O 1
ATOM 2866 N N . GLU A 1 360 ? 19.585 4.795 8.051 1.00 96.25 360 GLU A N 1
ATOM 2867 C CA . GLU A 1 360 ? 19.006 6.070 8.489 1.00 96.25 360 GLU A CA 1
ATOM 2868 C C . GLU A 1 360 ? 17.587 6.269 7.935 1.00 96.25 360 GLU A C 1
ATOM 2870 O O . GLU A 1 360 ? 16.695 6.680 8.681 1.00 96.25 360 GLU A O 1
ATOM 2875 N N . ILE A 1 361 ? 17.349 5.940 6.656 1.00 97.12 361 ILE A N 1
ATOM 2876 C CA . ILE A 1 361 ? 16.009 5.997 6.043 1.00 97.12 361 ILE A CA 1
ATOM 2877 C C . ILE A 1 361 ? 15.036 5.107 6.834 1.00 97.12 361 ILE A C 1
ATOM 2879 O O . ILE A 1 361 ? 13.977 5.573 7.259 1.00 97.12 361 ILE A O 1
ATOM 2883 N N . ILE A 1 362 ? 15.405 3.845 7.081 1.00 94.00 362 ILE A N 1
ATOM 2884 C CA . ILE A 1 362 ? 14.589 2.873 7.823 1.00 94.00 362 ILE A CA 1
ATOM 2885 C C . ILE A 1 362 ? 14.344 3.342 9.262 1.00 94.00 362 ILE A C 1
ATOM 2887 O O . ILE A 1 362 ? 13.222 3.229 9.762 1.00 94.00 362 ILE A O 1
ATOM 2891 N N . GLY A 1 363 ? 15.356 3.903 9.927 1.00 88.56 363 GLY A N 1
ATOM 2892 C CA . GLY A 1 363 ? 15.228 4.463 11.272 1.00 88.56 363 GLY A CA 1
ATOM 2893 C C . GLY A 1 363 ? 14.196 5.592 11.348 1.00 88.56 363 GLY A C 1
ATOM 2894 O O . GLY A 1 363 ? 13.370 5.612 12.263 1.00 88.56 363 GLY A O 1
ATOM 2895 N N . ILE A 1 364 ? 14.188 6.495 10.361 1.00 94.19 364 ILE A N 1
ATOM 2896 C CA . ILE A 1 364 ? 13.204 7.585 10.272 1.00 94.19 364 ILE A CA 1
ATOM 2897 C C . ILE A 1 364 ? 11.801 7.029 9.996 1.00 94.19 364 ILE A C 1
ATOM 2899 O O . ILE A 1 364 ? 10.841 7.459 10.639 1.00 94.19 364 ILE A O 1
ATOM 2903 N N . ILE A 1 365 ? 11.673 6.064 9.078 1.00 94.31 365 ILE A N 1
ATOM 2904 C CA . ILE A 1 365 ? 10.392 5.411 8.768 1.00 94.31 365 ILE A CA 1
ATOM 2905 C C . ILE A 1 365 ? 9.813 4.785 10.035 1.00 94.31 365 ILE A C 1
ATOM 2907 O O . ILE A 1 365 ? 8.706 5.133 10.431 1.00 94.31 365 ILE A O 1
ATOM 2911 N N . LYS A 1 366 ? 10.570 3.926 10.729 1.00 86.44 366 LYS A N 1
ATOM 2912 C CA . LYS A 1 366 ? 10.087 3.208 11.921 1.00 86.44 366 LYS A CA 1
ATOM 2913 C C . LYS A 1 366 ? 9.606 4.126 13.043 1.00 86.44 366 LYS A C 1
ATOM 2915 O O . LYS A 1 366 ? 8.754 3.712 13.823 1.00 86.44 366 LYS A O 1
ATOM 2920 N N . LYS A 1 367 ? 10.148 5.342 13.128 1.00 84.75 367 LYS A N 1
ATOM 2921 C CA . LYS A 1 367 ? 9.819 6.306 14.177 1.00 84.75 367 LYS A CA 1
ATOM 2922 C C . LYS A 1 367 ? 8.452 6.968 13.981 1.00 84.75 367 LYS A C 1
ATOM 2924 O O . LYS A 1 367 ? 7.715 7.095 14.955 1.00 84.75 367 LYS A O 1
ATOM 2929 N N . ASP A 1 368 ? 8.123 7.388 12.755 1.00 87.44 368 ASP A N 1
ATOM 2930 C CA . ASP A 1 368 ? 6.960 8.262 12.523 1.00 87.44 368 ASP A CA 1
ATOM 2931 C C . ASP A 1 368 ? 5.931 7.724 11.507 1.00 87.44 368 ASP A C 1
ATOM 2933 O O . ASP A 1 368 ? 4.854 8.319 11.390 1.00 87.44 368 ASP A O 1
ATOM 2937 N N . ILE A 1 369 ? 6.230 6.650 10.758 1.00 91.81 369 ILE A N 1
ATOM 2938 C CA . ILE A 1 369 ? 5.301 6.086 9.761 1.00 91.81 369 ILE A CA 1
ATOM 2939 C C . ILE A 1 369 ? 4.035 5.562 10.445 1.00 91.81 369 ILE A C 1
ATOM 2941 O O . ILE A 1 369 ? 4.103 4.944 11.510 1.00 91.81 369 ILE A O 1
ATOM 2945 N N . LYS A 1 370 ? 2.866 5.787 9.837 1.00 86.50 370 LYS A N 1
ATOM 2946 C CA . LYS A 1 370 ? 1.586 5.334 10.396 1.00 86.50 370 LYS A CA 1
ATOM 2947 C C . LYS A 1 370 ? 0.894 4.316 9.492 1.00 86.50 370 LYS A C 1
ATOM 2949 O O . LYS A 1 370 ? 0.978 4.425 8.270 1.00 86.50 370 LYS A O 1
ATOM 2954 N N . PRO A 1 371 ? 0.138 3.359 10.064 1.00 82.69 371 PRO A N 1
ATOM 2955 C CA . PRO A 1 371 ? -0.692 2.458 9.275 1.00 82.69 371 PRO A CA 1
ATOM 2956 C C . PRO A 1 371 ? -1.667 3.226 8.375 1.00 82.69 371 PRO A C 1
ATOM 2958 O O . PRO A 1 371 ? -2.540 3.938 8.876 1.00 82.69 371 PRO A O 1
ATOM 2961 N N . GLY A 1 372 ? -1.580 3.014 7.064 1.00 86.25 372 GLY A N 1
ATOM 2962 C CA . GLY A 1 372 ? -2.344 3.728 6.040 1.00 86.25 372 GLY A CA 1
ATOM 2963 C C . GLY A 1 372 ? -1.506 4.699 5.203 1.00 86.25 372 GLY A C 1
ATOM 2964 O O . GLY A 1 372 ? -1.980 5.103 4.145 1.00 86.25 372 GLY A O 1
ATOM 2965 N N . ASP A 1 373 ? -0.292 5.055 5.639 1.00 94.69 373 ASP A N 1
ATOM 2966 C CA . ASP A 1 373 ? 0.641 5.883 4.867 1.00 94.69 373 ASP A CA 1
ATOM 2967 C C . ASP A 1 373 ? 1.158 5.134 3.621 1.00 94.69 373 ASP A C 1
ATOM 2969 O O . ASP A 1 373 ? 1.148 3.902 3.546 1.00 94.69 373 ASP A O 1
ATOM 2973 N N . ILE A 1 374 ? 1.637 5.885 2.629 1.00 97.62 374 ILE A N 1
ATOM 2974 C CA . ILE A 1 374 ? 2.281 5.341 1.432 1.00 97.62 374 ILE A CA 1
ATOM 2975 C C . ILE A 1 374 ? 3.749 5.752 1.416 1.00 97.62 374 ILE A C 1
ATOM 2977 O O . ILE A 1 374 ? 4.070 6.924 1.592 1.00 97.62 374 ILE A O 1
ATOM 2981 N N . ILE A 1 375 ? 4.628 4.793 1.137 1.00 98.38 375 ILE A N 1
ATOM 2982 C CA . ILE A 1 375 ? 6.039 5.021 0.847 1.00 98.38 375 ILE A CA 1
ATOM 2983 C C . ILE A 1 375 ? 6.240 4.880 -0.661 1.00 98.38 375 ILE A C 1
ATOM 2985 O O . ILE A 1 375 ? 5.926 3.843 -1.241 1.00 98.38 375 ILE A O 1
ATOM 2989 N N . LEU A 1 376 ? 6.768 5.923 -1.292 1.00 98.38 376 LEU A N 1
ATOM 2990 C CA . LEU A 1 376 ? 7.146 5.933 -2.698 1.00 98.38 376 LEU A CA 1
ATOM 2991 C C . LEU A 1 376 ? 8.663 6.079 -2.794 1.00 98.38 376 LEU A C 1
ATOM 2993 O O . LEU A 1 376 ? 9.205 7.138 -2.480 1.00 98.38 376 LEU A O 1
ATOM 2997 N N . VAL A 1 377 ? 9.335 5.021 -3.238 1.00 98.56 377 VAL A N 1
ATOM 2998 C CA . VAL A 1 377 ? 10.781 5.005 -3.458 1.00 98.56 377 VAL A CA 1
ATOM 2999 C C . VAL A 1 377 ? 11.062 5.265 -4.933 1.00 98.56 377 VAL A C 1
ATOM 3001 O O . VAL A 1 377 ? 10.516 4.587 -5.798 1.00 98.56 377 VAL A O 1
ATOM 3004 N N . MET A 1 378 ? 11.891 6.266 -5.217 1.00 98.12 378 MET A N 1
ATOM 3005 C CA . MET A 1 378 ? 12.166 6.767 -6.560 1.00 98.12 378 MET A CA 1
ATOM 3006 C C . MET A 1 378 ? 13.665 6.782 -6.851 1.00 98.12 378 MET A C 1
ATOM 3008 O O . MET A 1 378 ? 14.462 7.233 -6.026 1.00 98.12 378 MET A O 1
ATOM 3012 N N . GLY A 1 379 ? 14.053 6.327 -8.038 1.00 95.25 379 GLY A N 1
ATOM 3013 C CA . GLY A 1 379 ? 15.416 6.464 -8.541 1.00 95.25 379 GLY A CA 1
ATOM 3014 C C . GLY A 1 379 ? 15.762 5.464 -9.640 1.00 95.25 379 GLY A C 1
ATOM 3015 O O . GLY A 1 379 ? 15.052 4.494 -9.890 1.00 95.25 379 GLY A O 1
ATOM 3016 N N . ALA A 1 380 ? 16.893 5.684 -10.308 1.00 90.50 380 ALA A N 1
ATOM 3017 C CA . ALA A 1 380 ? 17.355 4.821 -11.400 1.00 90.50 380 ALA A CA 1
ATOM 3018 C C . ALA A 1 380 ? 18.442 3.809 -10.991 1.00 90.50 380 ALA A C 1
ATOM 3020 O O . ALA A 1 380 ? 18.756 2.915 -11.779 1.00 90.50 380 ALA A O 1
ATOM 3021 N N . GLY A 1 381 ? 19.002 3.943 -9.782 1.00 89.06 381 GLY A N 1
ATOM 3022 C CA . GLY A 1 381 ? 20.045 3.079 -9.228 1.00 89.06 381 GLY A CA 1
ATOM 3023 C C . GLY A 1 381 ? 19.474 1.940 -8.377 1.00 89.06 381 GLY A C 1
ATOM 3024 O O . GLY A 1 381 ? 18.625 1.177 -8.848 1.00 89.06 381 GLY A O 1
ATOM 3025 N N . ASN A 1 382 ? 19.949 1.847 -7.131 1.00 91.12 382 ASN A N 1
ATOM 3026 C CA . ASN A 1 382 ? 19.635 0.807 -6.145 1.00 91.12 382 ASN A CA 1
ATOM 3027 C C . ASN A 1 382 ? 18.332 1.046 -5.362 1.00 91.12 382 ASN A C 1
ATOM 3029 O O . ASN A 1 382 ? 17.961 0.230 -4.520 1.00 91.12 382 ASN A O 1
ATOM 3033 N N . SER A 1 383 ? 17.620 2.133 -5.632 1.00 94.12 383 SER A N 1
ATOM 3034 C CA . SER A 1 383 ? 16.298 2.474 -5.075 1.00 94.12 383 SER A CA 1
ATOM 3035 C C . SER A 1 383 ? 15.288 1.313 -5.075 1.00 94.12 383 SER A C 1
ATOM 3037 O O . SER A 1 383 ? 14.538 1.148 -4.115 1.00 94.12 383 SER A O 1
ATOM 3039 N N . ASN A 1 384 ? 15.301 0.435 -6.081 1.00 92.44 384 ASN A N 1
ATOM 3040 C CA . ASN A 1 384 ? 14.455 -0.767 -6.088 1.00 92.44 384 ASN A CA 1
ATOM 3041 C C . ASN A 1 384 ? 14.801 -1.779 -4.988 1.00 92.44 384 ASN A C 1
ATOM 3043 O O . ASN A 1 384 ? 13.932 -2.521 -4.528 1.00 92.44 384 ASN A O 1
ATOM 3047 N N . LEU A 1 385 ? 16.075 -1.863 -4.600 1.00 93.44 385 LEU A N 1
ATOM 3048 C CA . LEU A 1 385 ? 16.519 -2.688 -3.479 1.00 93.44 385 LEU A CA 1
ATOM 3049 C C . LEU A 1 385 ? 16.049 -2.060 -2.168 1.00 93.44 385 LEU A C 1
ATOM 3051 O O . LEU A 1 385 ? 15.493 -2.768 -1.332 1.00 93.44 385 LEU A O 1
ATOM 3055 N N . TRP A 1 386 ? 16.154 -0.732 -2.049 1.00 96.75 386 TRP A N 1
ATOM 3056 C CA . TRP A 1 386 ? 15.663 0.007 -0.883 1.00 96.75 386 TRP A CA 1
ATOM 3057 C C . TRP A 1 386 ? 14.165 -0.196 -0.674 1.00 96.75 386 TRP A C 1
ATOM 3059 O O . TRP A 1 386 ? 13.743 -0.438 0.448 1.00 96.75 386 TRP A O 1
ATOM 3069 N N . ALA A 1 387 ? 13.355 -0.178 -1.737 1.00 97.19 387 ALA A N 1
ATOM 3070 C CA . ALA A 1 387 ? 11.916 -0.427 -1.632 1.00 97.19 387 ALA A CA 1
ATOM 3071 C C . ALA A 1 387 ? 11.598 -1.797 -1.004 1.00 97.19 387 ALA A C 1
ATOM 3073 O O . ALA A 1 387 ? 10.716 -1.909 -0.151 1.00 97.19 387 ALA A O 1
ATOM 3074 N N . LYS A 1 388 ? 12.347 -2.841 -1.378 1.00 93.31 388 LYS A N 1
ATOM 3075 C CA . LYS A 1 388 ? 12.187 -4.190 -0.811 1.00 93.31 388 LYS A CA 1
ATOM 3076 C C . LYS A 1 388 ? 12.663 -4.266 0.635 1.00 93.31 388 LYS A C 1
ATOM 3078 O O . LYS A 1 388 ? 11.991 -4.869 1.465 1.00 93.31 388 LYS A O 1
ATOM 3083 N N . GLU A 1 389 ? 13.804 -3.656 0.930 1.00 91.88 389 GLU A N 1
ATOM 3084 C CA . GLU A 1 389 ? 14.388 -3.636 2.271 1.00 91.88 389 GLU A CA 1
ATOM 3085 C C . GLU A 1 389 ? 13.509 -2.862 3.260 1.00 91.88 389 GLU A C 1
ATOM 3087 O O . GLU A 1 389 ? 13.236 -3.338 4.361 1.00 91.88 389 GLU A O 1
ATOM 3092 N N . ILE A 1 390 ? 12.967 -1.719 2.829 1.00 95.88 390 ILE A N 1
ATOM 3093 C CA . ILE A 1 390 ? 11.992 -0.939 3.589 1.00 95.88 390 ILE A CA 1
ATOM 3094 C C . ILE A 1 390 ? 10.756 -1.787 3.875 1.00 95.88 390 ILE A C 1
ATOM 3096 O O . ILE A 1 390 ? 10.366 -1.881 5.037 1.00 95.88 390 ILE A O 1
ATOM 3100 N N . LEU A 1 391 ? 10.170 -2.436 2.862 1.00 94.44 391 LEU A N 1
ATOM 3101 C CA . LEU A 1 391 ? 8.997 -3.293 3.053 1.00 94.44 391 LEU A CA 1
ATOM 3102 C C . LEU A 1 391 ? 9.264 -4.405 4.078 1.00 94.44 391 LEU A C 1
ATOM 3104 O O . LEU A 1 391 ? 8.442 -4.633 4.962 1.00 94.44 391 LEU A O 1
ATOM 3108 N N . GLU A 1 392 ? 10.419 -5.068 3.999 1.00 86.88 392 GLU A N 1
ATOM 3109 C CA . GLU A 1 392 ? 10.804 -6.102 4.964 1.00 86.88 392 GLU A CA 1
ATOM 3110 C C . GLU A 1 392 ? 10.961 -5.524 6.378 1.00 86.88 392 GLU A C 1
ATOM 3112 O O . GLU A 1 392 ? 10.488 -6.110 7.351 1.00 86.88 392 GLU A O 1
ATOM 3117 N N . SER A 1 393 ? 11.559 -4.334 6.491 1.00 86.00 393 SER A N 1
ATOM 3118 C CA . SER A 1 393 ? 11.779 -3.650 7.767 1.00 86.00 393 SER A CA 1
ATOM 3119 C C . SER A 1 393 ? 10.488 -3.239 8.482 1.00 86.00 393 SER A C 1
ATOM 3121 O O . SER A 1 393 ? 10.518 -3.015 9.695 1.00 86.00 393 SER A O 1
ATOM 3123 N N . LEU A 1 394 ? 9.372 -3.137 7.750 1.00 84.75 394 LEU A N 1
ATOM 3124 C CA . LEU A 1 394 ? 8.065 -2.809 8.312 1.00 84.75 394 LEU A CA 1
ATOM 3125 C C . LEU A 1 394 ? 7.448 -3.982 9.079 1.00 84.75 394 LEU A C 1
ATOM 3127 O O . LEU A 1 394 ? 6.576 -3.741 9.912 1.00 84.75 394 LEU A O 1
ATOM 3131 N N . LYS A 1 395 ? 7.887 -5.230 8.863 1.00 74.12 395 LYS A N 1
ATOM 3132 C CA . LYS A 1 395 ? 7.361 -6.394 9.593 1.00 74.12 395 LYS A CA 1
ATOM 3133 C C . LYS A 1 395 ? 7.594 -6.244 11.101 1.00 74.12 395 LYS A C 1
ATOM 3135 O O . LYS A 1 395 ? 8.695 -5.927 11.543 1.00 74.12 395 LYS A O 1
ATOM 3140 N N . GLY A 1 396 ? 6.550 -6.481 11.900 1.00 64.75 396 GLY A N 1
ATOM 3141 C CA . GLY A 1 396 ? 6.617 -6.387 13.367 1.00 64.75 396 GLY A CA 1
ATOM 3142 C C . GLY A 1 396 ? 6.644 -4.962 13.943 1.00 64.75 396 GLY A C 1
ATOM 3143 O O . GLY A 1 396 ? 6.952 -4.798 15.121 1.00 64.75 396 GLY A O 1
ATOM 3144 N N . ASN A 1 397 ? 6.331 -3.926 13.148 1.00 67.75 397 ASN A N 1
ATOM 3145 C CA . ASN A 1 397 ? 6.285 -2.534 13.622 1.00 67.75 397 ASN A CA 1
ATOM 3146 C C . ASN A 1 397 ? 4.923 -2.099 14.211 1.00 67.75 397 ASN A C 1
ATOM 3148 O O . ASN A 1 397 ? 4.729 -0.918 14.480 1.00 67.75 397 ASN A O 1
ATOM 3152 N N . ILE A 1 398 ? 3.970 -3.020 14.388 1.00 81.62 398 ILE A N 1
ATOM 3153 C CA . ILE A 1 398 ? 2.663 -2.726 14.992 1.00 81.62 398 ILE A CA 1
ATOM 3154 C C . ILE A 1 398 ? 2.646 -3.119 16.466 1.00 81.62 398 ILE A C 1
ATOM 3156 O O . ILE A 1 398 ? 3.256 -4.109 16.865 1.00 81.62 398 ILE A O 1
ATOM 3160 N N . SER A 1 399 ? 1.937 -2.347 17.280 1.00 89.88 399 SER A N 1
ATOM 3161 C CA . SER A 1 399 ? 1.785 -2.592 18.711 1.00 89.88 399 SER A CA 1
ATOM 3162 C C . SER A 1 399 ? 0.317 -2.676 19.116 1.00 89.88 399 SER A C 1
ATOM 3164 O O . SER A 1 399 ? -0.575 -2.190 18.417 1.00 89.88 399 SER A O 1
ATOM 3166 N N . PHE A 1 400 ? 0.039 -3.249 20.285 1.00 93.31 400 PHE A N 1
ATOM 3167 C CA . PHE A 1 400 ? -1.299 -3.172 20.870 1.00 93.31 400 PHE A CA 1
ATOM 3168 C C . PHE A 1 400 ? -1.716 -1.726 21.149 1.00 93.31 400 PHE A C 1
ATOM 3170 O O . PHE A 1 400 ? -2.902 -1.411 21.052 1.00 93.31 400 PHE A O 1
ATOM 3177 N N . LYS A 1 401 ? -0.768 -0.812 21.379 1.00 91.56 401 LYS A N 1
ATOM 3178 C CA . LYS A 1 401 ? -1.051 0.624 21.471 1.00 91.56 401 LYS A CA 1
ATOM 3179 C C . LYS A 1 401 ? -1.699 1.191 20.202 1.00 91.56 401 LYS A C 1
ATOM 3181 O O . LYS A 1 401 ? -2.554 2.070 20.302 1.00 91.56 401 LYS A O 1
ATOM 3186 N N . ASP A 1 402 ? -1.371 0.671 19.022 1.00 89.62 402 ASP A N 1
ATOM 3187 C CA . ASP A 1 402 ? -2.004 1.087 17.763 1.00 89.62 402 ASP A CA 1
ATOM 3188 C C . ASP A 1 402 ? -3.423 0.529 17.617 1.00 89.62 402 ASP A C 1
ATOM 3190 O O . ASP A 1 402 ? -4.286 1.164 17.003 1.00 89.62 402 ASP A O 1
ATOM 3194 N N . LEU A 1 403 ? -3.663 -0.640 18.215 1.00 91.44 403 LEU A N 1
ATOM 3195 C CA . LEU A 1 403 ? -4.887 -1.419 18.059 1.00 91.44 403 LEU A CA 1
ATOM 3196 C C . LEU A 1 403 ? -5.921 -1.210 19.169 1.00 91.44 403 LEU A C 1
ATOM 3198 O O . LEU A 1 403 ? -7.074 -1.578 18.962 1.00 91.44 403 LEU A O 1
ATOM 3202 N N . THR A 1 404 ? -5.545 -0.648 20.320 1.00 93.38 404 THR A N 1
ATOM 3203 C CA . THR A 1 404 ? -6.442 -0.424 21.464 1.00 93.38 404 THR A CA 1
ATOM 3204 C C . THR A 1 404 ? -6.927 1.018 21.570 1.00 93.38 404 THR A C 1
ATOM 3206 O O . THR A 1 404 ? -6.227 1.967 21.204 1.00 93.38 404 THR A O 1
ATOM 3209 N N . THR A 1 405 ? -8.125 1.212 22.127 1.00 94.19 405 THR A N 1
ATOM 3210 C CA . THR A 1 405 ? -8.675 2.559 22.349 1.00 94.19 405 THR A CA 1
ATOM 3211 C C . THR A 1 405 ? -8.014 3.276 23.530 1.00 94.19 405 THR A C 1
ATOM 3213 O O . THR A 1 405 ? -7.943 4.500 23.533 1.00 94.19 405 THR A O 1
ATOM 3216 N N . MET A 1 406 ? -7.459 2.538 24.503 1.00 94.31 406 MET A N 1
ATOM 3217 C CA . MET A 1 406 ? -6.650 3.106 25.598 1.00 94.31 406 MET A CA 1
ATOM 3218 C C . MET A 1 406 ? -5.251 3.564 25.169 1.00 94.31 406 MET A C 1
ATOM 3220 O O . MET A 1 406 ? -4.573 4.236 25.952 1.00 94.31 406 MET A O 1
ATOM 3224 N N . LYS A 1 407 ? -4.812 3.202 23.955 1.00 94.00 407 LYS A N 1
ATOM 3225 C CA . LYS A 1 407 ? -3.460 3.465 23.445 1.00 94.00 407 LYS A CA 1
ATOM 3226 C C . LYS A 1 407 ? -2.357 2.921 24.362 1.00 94.00 407 LYS A C 1
ATOM 3228 O O . LYS A 1 407 ? -1.375 3.615 24.631 1.00 94.00 407 LYS A O 1
ATOM 3233 N N . VAL A 1 408 ? -2.508 1.670 24.800 1.00 94.56 408 VAL A N 1
ATOM 3234 C CA . VAL A 1 408 ? -1.514 0.942 25.611 1.00 94.56 408 VAL A CA 1
ATOM 3235 C C . VAL A 1 408 ? -1.238 -0.448 25.049 1.00 94.56 408 VAL A C 1
ATOM 3237 O O . VAL A 1 408 ? -2.061 -0.993 24.306 1.00 94.56 408 VAL A O 1
ATOM 3240 N N . GLY A 1 409 ? -0.089 -1.012 25.417 1.00 94.62 409 GLY A N 1
ATOM 3241 C CA . GLY A 1 409 ? 0.310 -2.365 25.049 1.00 94.62 409 GLY A CA 1
ATOM 3242 C C . GLY A 1 409 ? 1.530 -2.438 24.124 1.00 94.62 409 GLY A C 1
ATOM 3243 O O . GLY A 1 409 ? 1.774 -1.533 23.320 1.00 94.62 409 GLY A O 1
ATOM 3244 N N . GLY A 1 410 ? 2.287 -3.532 24.256 1.00 91.88 410 GLY A N 1
ATOM 3245 C CA . GLY A 1 410 ? 3.590 -3.731 23.611 1.00 91.88 410 GLY A CA 1
ATOM 3246 C C . GLY A 1 410 ? 3.532 -4.084 22.124 1.00 91.88 410 GLY A C 1
ATOM 3247 O O . GLY A 1 410 ? 2.463 -4.119 21.503 1.00 91.88 410 GLY A O 1
ATOM 3248 N N . LYS A 1 411 ? 4.702 -4.323 21.526 1.00 90.19 411 LYS A N 1
ATOM 3249 C CA . LYS A 1 411 ? 4.838 -4.671 20.104 1.00 90.19 411 LYS A CA 1
ATOM 3250 C C . LYS A 1 411 ? 4.272 -6.052 19.814 1.00 90.19 411 LYS A C 1
ATOM 3252 O O . LYS A 1 411 ? 4.261 -6.941 20.658 1.00 90.19 411 LYS A O 1
ATOM 3257 N N . ILE A 1 412 ? 3.831 -6.242 18.581 1.00 89.56 412 ILE A N 1
ATOM 3258 C CA . ILE A 1 412 ? 3.238 -7.479 18.095 1.00 89.56 412 ILE A CA 1
ATOM 3259 C C . ILE A 1 412 ? 4.164 -8.064 17.037 1.00 89.56 412 ILE A C 1
ATOM 3261 O O . ILE A 1 412 ? 4.457 -7.420 16.030 1.00 89.56 412 ILE A O 1
ATOM 3265 N N . LYS A 1 413 ? 4.587 -9.315 17.233 1.00 86.25 413 LYS A N 1
ATOM 3266 C CA . LYS A 1 413 ? 5.468 -9.979 16.268 1.00 86.25 413 LYS A CA 1
ATOM 3267 C C . LYS A 1 413 ? 4.783 -10.259 14.933 1.00 86.25 413 LYS A C 1
ATOM 3269 O O . LYS A 1 413 ? 5.358 -9.981 13.884 1.00 86.25 413 LYS A O 1
ATOM 3274 N N . TYR A 1 414 ? 3.570 -10.811 14.970 1.00 84.69 414 TYR A N 1
ATOM 3275 C CA . TYR A 1 414 ? 2.765 -11.060 13.777 1.00 84.69 414 TYR A CA 1
ATOM 3276 C C . TYR A 1 414 ? 1.365 -10.485 13.967 1.00 84.69 414 TYR A C 1
ATOM 3278 O O . TYR A 1 414 ? 0.672 -10.834 14.918 1.00 84.69 414 TYR A O 1
ATOM 3286 N N . TYR A 1 415 ? 0.928 -9.637 13.043 1.00 89.50 415 TYR A N 1
ATOM 3287 C CA . TYR A 1 415 ? -0.429 -9.101 13.004 1.00 89.50 415 TYR A CA 1
ATOM 3288 C C . TYR A 1 415 ? -1.064 -9.436 11.665 1.00 89.50 415 TYR A C 1
ATOM 3290 O O . TYR A 1 415 ? -0.421 -9.315 10.621 1.00 89.50 415 TYR A O 1
ATOM 3298 N N . LYS A 1 416 ? -2.330 -9.851 11.682 1.00 89.56 416 LYS A N 1
ATOM 3299 C CA . LYS A 1 416 ? -3.058 -10.107 10.450 1.00 89.56 416 LYS A CA 1
ATOM 3300 C C . LYS A 1 416 ? -4.526 -9.723 10.535 1.00 89.56 416 LYS A C 1
ATOM 3302 O O . LYS A 1 416 ? -5.271 -10.205 11.387 1.00 89.56 416 LYS A O 1
ATOM 3307 N N . GLU A 1 417 ? -4.946 -8.904 9.580 1.00 92.06 417 GLU A N 1
ATOM 3308 C CA . GLU A 1 417 ? -6.356 -8.702 9.264 1.00 92.06 417 GLU A CA 1
ATOM 3309 C C . GLU A 1 417 ? -6.818 -9.804 8.311 1.00 92.06 417 GLU A C 1
ATOM 3311 O O . GLU A 1 417 ? -6.111 -10.129 7.356 1.00 92.06 417 GLU A O 1
ATOM 3316 N N . VAL A 1 418 ? -7.976 -10.398 8.595 1.00 92.94 418 VAL A N 1
ATOM 3317 C CA . VAL A 1 418 ? -8.578 -11.456 7.774 1.00 92.94 418 VAL A CA 1
ATOM 3318 C C . VAL A 1 418 ? -9.986 -11.053 7.372 1.00 92.94 418 VAL A C 1
ATOM 3320 O O . VAL A 1 418 ? -10.805 -10.709 8.225 1.00 92.94 418 VAL A O 1
ATOM 3323 N N . ASN A 1 419 ? -10.273 -11.057 6.074 1.00 92.25 419 ASN A N 1
ATOM 3324 C CA . ASN A 1 419 ? -11.552 -10.548 5.563 1.00 92.25 419 ASN A CA 1
ATOM 3325 C C . ASN A 1 419 ? -12.584 -11.647 5.279 1.00 92.25 419 ASN A C 1
ATOM 3327 O O . ASN A 1 419 ? -13.748 -11.345 5.040 1.00 92.25 419 ASN A O 1
ATOM 3331 N N . ASN A 1 420 ? -12.177 -12.916 5.324 1.00 92.31 420 ASN A N 1
ATOM 3332 C CA . ASN A 1 420 ? -13.052 -14.048 5.064 1.00 92.31 420 ASN A CA 1
ATOM 3333 C C . ASN A 1 420 ? -12.613 -15.302 5.841 1.00 92.31 420 ASN A C 1
ATOM 3335 O O . ASN A 1 420 ? -11.544 -15.364 6.456 1.00 92.31 420 ASN A O 1
ATOM 3339 N N . LYS A 1 421 ? -13.466 -16.328 5.803 1.00 94.12 421 LYS A N 1
ATOM 3340 C CA . LYS A 1 421 ? -13.273 -17.595 6.523 1.00 94.12 421 LYS A CA 1
ATOM 3341 C C . LYS A 1 421 ? -12.061 -18.397 6.042 1.00 94.12 421 LYS A C 1
ATOM 3343 O O . LYS A 1 421 ? -11.419 -19.054 6.855 1.00 94.12 421 LYS A O 1
ATOM 3348 N N . GLU A 1 422 ? -11.747 -18.359 4.752 1.00 94.12 422 GLU A N 1
ATOM 3349 C CA . GLU A 1 422 ? -10.637 -19.119 4.165 1.00 94.12 422 GLU A CA 1
ATOM 3350 C C . GLU A 1 422 ? -9.292 -18.537 4.606 1.00 94.12 422 GLU A C 1
ATOM 3352 O O . GLU A 1 422 ? -8.403 -19.268 5.052 1.00 94.12 422 GLU A O 1
ATOM 3357 N N . GLU A 1 423 ? -9.167 -17.209 4.562 1.00 92.50 423 GLU A N 1
ATOM 3358 C CA . GLU A 1 423 ? -7.989 -16.503 5.053 1.00 92.50 423 GLU A CA 1
ATOM 3359 C C . GLU A 1 423 ? -7.810 -16.717 6.557 1.00 92.50 423 GLU A C 1
ATOM 3361 O O . GLU A 1 423 ? -6.704 -17.028 6.999 1.00 92.50 423 GLU A O 1
ATOM 3366 N N . LEU A 1 424 ? -8.896 -16.650 7.336 1.00 95.94 424 LEU A N 1
ATOM 3367 C CA . LEU A 1 424 ? -8.868 -16.947 8.767 1.00 95.94 424 LEU A CA 1
ATOM 3368 C C . LEU A 1 424 ? -8.254 -18.329 9.048 1.00 95.94 424 LEU A C 1
ATOM 3370 O O . LEU A 1 424 ? -7.306 -18.442 9.828 1.00 95.94 424 LEU A O 1
ATOM 3374 N N . VAL A 1 425 ? -8.742 -19.376 8.376 1.00 96.81 425 VAL A N 1
ATOM 3375 C CA . VAL A 1 425 ? -8.221 -20.745 8.534 1.00 96.81 425 VAL A CA 1
ATOM 3376 C C . VAL A 1 425 ? -6.749 -20.828 8.125 1.00 96.81 425 VAL A C 1
ATOM 3378 O O . VAL A 1 425 ? -5.953 -21.480 8.805 1.00 96.81 425 VAL A O 1
ATOM 3381 N N . LYS A 1 426 ? -6.349 -20.143 7.048 1.00 94.25 426 LYS A N 1
ATOM 3382 C CA . LYS A 1 426 ? -4.948 -20.088 6.603 1.00 94.25 426 LYS A CA 1
ATOM 3383 C C . LYS A 1 426 ? -4.028 -19.509 7.683 1.00 94.25 426 LYS A C 1
ATOM 3385 O O . LYS A 1 426 ? -2.960 -20.070 7.925 1.00 94.25 426 LYS A O 1
ATOM 3390 N N . GLN A 1 427 ? -4.439 -18.431 8.350 1.00 94.25 427 GLN A N 1
ATOM 3391 C CA . GLN A 1 427 ? -3.634 -17.800 9.401 1.00 94.25 427 GLN A CA 1
ATOM 3392 C C . GLN A 1 427 ? -3.549 -18.648 10.670 1.00 94.25 427 GLN A C 1
ATOM 3394 O O . GLN A 1 427 ? -2.484 -18.758 11.274 1.00 94.25 427 GLN A O 1
ATOM 3399 N N . ILE A 1 428 ? -4.633 -19.332 11.035 1.00 95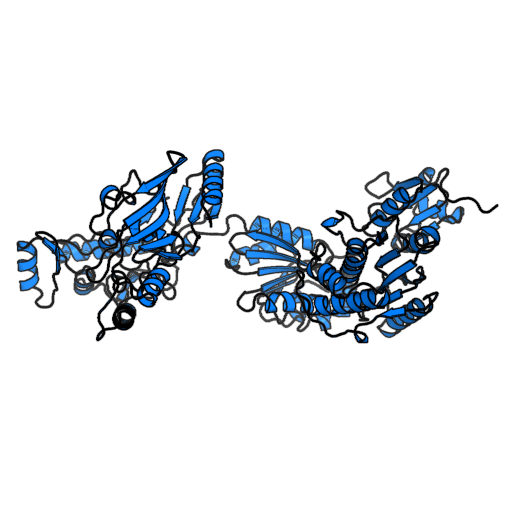.50 428 ILE A N 1
ATOM 3400 C CA . ILE A 1 428 ? -4.619 -20.265 12.167 1.00 95.50 428 ILE A CA 1
ATOM 3401 C C . ILE A 1 428 ? -3.677 -21.439 11.885 1.00 95.50 428 ILE A C 1
ATOM 3403 O O . ILE A 1 428 ? -2.883 -21.811 12.748 1.00 95.50 428 ILE A O 1
ATOM 3407 N N . LYS A 1 429 ? -3.693 -21.989 10.663 1.00 95.06 429 LYS A N 1
ATOM 3408 C CA . LYS A 1 429 ? -2.735 -23.024 10.243 1.00 95.06 429 LYS A CA 1
ATOM 3409 C C . LYS A 1 429 ? -1.292 -22.523 10.295 1.00 95.06 429 LYS A C 1
ATOM 3411 O O . LYS A 1 429 ? -0.418 -23.262 10.739 1.00 95.06 429 LYS A O 1
ATOM 3416 N N . PHE A 1 430 ? -1.041 -21.278 9.885 1.00 91.69 430 PHE A N 1
ATOM 3417 C CA . PHE A 1 430 ? 0.274 -20.646 10.019 1.00 91.69 430 PHE A CA 1
ATOM 3418 C C . PHE A 1 430 ? 0.719 -20.567 11.486 1.00 91.69 430 PHE A C 1
ATOM 3420 O O . PHE A 1 430 ? 1.830 -20.993 11.797 1.00 91.69 430 PHE A O 1
ATOM 3427 N N . ALA A 1 431 ? -0.141 -20.097 12.391 1.00 93.75 431 ALA A N 1
ATOM 3428 C CA . ALA A 1 431 ? 0.186 -20.028 13.812 1.00 93.75 431 ALA A CA 1
ATOM 3429 C C . ALA A 1 431 ? 0.459 -21.413 14.411 1.00 93.75 431 ALA A C 1
ATOM 3431 O O . ALA A 1 431 ? 1.485 -21.593 15.060 1.00 93.75 431 ALA A O 1
ATOM 3432 N N . LYS A 1 432 ? -0.387 -22.412 14.117 1.00 93.94 432 LYS A N 1
ATOM 3433 C CA . LYS A 1 432 ? -0.192 -23.804 14.562 1.00 93.94 432 LYS A CA 1
ATOM 3434 C C . LYS A 1 432 ? 1.127 -24.392 14.053 1.00 93.94 432 LYS A C 1
ATOM 3436 O O . LYS A 1 432 ? 1.866 -24.976 14.834 1.00 93.94 432 LYS A O 1
ATOM 3441 N N . LYS A 1 433 ? 1.452 -24.200 12.767 1.00 94.25 433 LYS A N 1
ATOM 3442 C CA . LYS A 1 433 ? 2.703 -24.690 12.156 1.00 94.25 433 LYS A CA 1
ATOM 3443 C C . LYS A 1 433 ? 3.953 -24.105 12.822 1.00 94.25 433 LYS A C 1
ATOM 3445 O O . LYS A 1 433 ? 4.974 -24.777 12.879 1.00 94.25 433 LYS A O 1
ATOM 3450 N N . ASN A 1 434 ? 3.873 -22.862 13.290 1.00 88.62 434 ASN A N 1
ATOM 3451 C CA . ASN A 1 434 ? 4.991 -22.149 13.908 1.00 88.62 434 ASN A CA 1
ATOM 3452 C C . ASN A 1 434 ? 4.906 -22.118 15.445 1.00 88.62 434 ASN A C 1
ATOM 3454 O O . ASN A 1 434 ? 5.649 -21.366 16.070 1.00 88.62 434 ASN A O 1
ATOM 3458 N N . SER A 1 435 ? 3.998 -22.893 16.050 1.00 94.88 435 SER A N 1
ATOM 3459 C CA . SER A 1 435 ? 3.767 -22.935 17.502 1.00 94.88 435 SER A CA 1
ATOM 3460 C C . SER A 1 435 ? 3.558 -21.550 18.135 1.00 94.88 435 SER A C 1
ATOM 3462 O O . SER A 1 435 ? 4.029 -21.280 19.238 1.00 94.88 435 SER A O 1
ATOM 3464 N N . LEU A 1 436 ? 2.866 -20.654 17.427 1.00 92.62 436 LEU A N 1
ATOM 3465 C CA . LEU A 1 436 ? 2.626 -19.283 17.874 1.00 92.62 436 LEU A CA 1
ATOM 3466 C C . LEU A 1 436 ? 1.346 -19.200 18.718 1.00 92.62 436 LEU A C 1
ATOM 3468 O O . LEU A 1 436 ? 0.310 -19.720 18.285 1.00 92.62 436 LEU A O 1
ATOM 3472 N N . PRO A 1 437 ? 1.359 -18.493 19.865 1.00 94.94 437 PRO A N 1
ATOM 3473 C CA . PRO A 1 437 ? 0.125 -18.146 20.555 1.00 94.94 437 PRO A CA 1
ATOM 3474 C C . PRO A 1 437 ? -0.724 -17.230 19.665 1.00 94.94 437 PRO A C 1
ATOM 3476 O O . PRO A 1 437 ? -0.195 -16.364 18.966 1.00 94.94 437 PRO A O 1
ATOM 3479 N N . ILE A 1 438 ? -2.042 -17.429 19.682 1.00 95.25 438 ILE A N 1
ATOM 3480 C CA . ILE A 1 438 ? -2.998 -16.613 18.926 1.00 95.25 438 ILE A CA 1
ATOM 3481 C C . ILE A 1 438 ? -3.706 -15.665 19.889 1.00 95.25 438 ILE A C 1
ATOM 3483 O O . ILE A 1 438 ? -4.191 -16.092 20.935 1.00 95.25 438 ILE A O 1
ATOM 3487 N N . PHE A 1 439 ? -3.815 -14.399 19.499 1.00 95.31 439 PHE A N 1
ATOM 3488 C CA . PHE A 1 439 ? -4.654 -13.414 20.166 1.00 95.31 439 PHE A CA 1
ATOM 3489 C C . PHE A 1 439 ? -5.643 -12.809 19.170 1.00 95.31 439 PHE A C 1
ATOM 3491 O O . PHE A 1 439 ? -5.276 -12.368 18.086 1.00 95.31 439 PHE A O 1
ATOM 3498 N N . ILE A 1 440 ? -6.915 -12.791 19.526 1.00 93.94 440 ILE A N 1
ATOM 3499 C CA . ILE A 1 440 ? -8.014 -12.279 18.718 1.00 93.94 440 ILE A CA 1
ATOM 3500 C C . ILE A 1 440 ? -8.348 -10.886 19.231 1.00 93.94 440 ILE A C 1
ATOM 3502 O O . ILE A 1 440 ? -8.660 -10.704 20.412 1.00 93.94 440 ILE A O 1
ATOM 3506 N N . ILE A 1 441 ? -8.326 -9.910 18.329 1.00 92.94 441 ILE A N 1
ATOM 3507 C CA . ILE A 1 441 ? -8.669 -8.528 18.647 1.00 92.94 441 ILE A CA 1
ATOM 3508 C C . ILE A 1 441 ? -9.835 -8.046 17.783 1.00 92.94 441 ILE A C 1
ATOM 3510 O O . ILE A 1 441 ? -9.885 -8.278 16.576 1.00 92.94 441 ILE A O 1
ATOM 3514 N N . GLY A 1 442 ? -10.803 -7.391 18.427 1.00 90.94 442 GLY A N 1
ATOM 3515 C CA . GLY A 1 442 ? -11.897 -6.686 17.759 1.00 90.94 442 GLY A CA 1
ATOM 3516 C C . GLY A 1 442 ? -11.518 -5.234 17.460 1.00 90.94 442 GLY A C 1
ATOM 3517 O O . GLY A 1 442 ? -10.465 -4.946 16.895 1.00 90.94 442 GLY A O 1
ATOM 3518 N N . GLY A 1 443 ? -12.367 -4.297 17.887 1.00 88.56 443 GLY A N 1
ATOM 3519 C CA . GLY A 1 443 ? -12.077 -2.857 17.819 1.00 88.56 443 GLY A CA 1
ATOM 3520 C C . GLY A 1 443 ? -11.051 -2.353 18.845 1.00 88.56 443 GLY A C 1
ATOM 3521 O O . GLY A 1 443 ? -10.740 -1.170 18.836 1.00 88.56 443 GLY A O 1
ATOM 3522 N N . GLY A 1 444 ? -10.564 -3.221 19.741 1.00 91.50 444 GLY A N 1
ATOM 3523 C CA . GLY A 1 444 ? -9.596 -2.869 20.788 1.00 91.50 444 GLY A CA 1
ATOM 3524 C C . GLY A 1 444 ? -10.140 -1.978 21.909 1.00 91.50 444 GLY A C 1
ATOM 3525 O O . GLY A 1 444 ? -9.364 -1.462 22.711 1.00 91.50 444 GLY A O 1
ATOM 3526 N N . SER A 1 445 ? -11.459 -1.798 21.962 1.00 89.19 445 SER A N 1
ATOM 3527 C CA . SER A 1 445 ? -12.173 -1.241 23.108 1.00 89.19 445 SER A CA 1
ATOM 3528 C C . SER A 1 445 ? -12.298 -2.274 24.224 1.00 89.19 445 SER A C 1
ATOM 3530 O O . SER A 1 445 ? -12.265 -3.475 23.950 1.00 89.19 445 SER A O 1
ATOM 3532 N N . ASP A 1 446 ? -12.517 -1.805 25.455 1.00 90.31 446 ASP A N 1
ATOM 3533 C CA . ASP A 1 446 ? -12.905 -2.652 26.594 1.00 90.31 446 ASP A CA 1
ATOM 3534 C C . ASP A 1 446 ? -11.868 -3.735 26.989 1.00 90.31 446 ASP A C 1
ATOM 3536 O O . ASP A 1 446 ? -12.148 -4.707 27.692 1.00 90.31 446 ASP A O 1
ATOM 3540 N N . ILE A 1 447 ? -10.621 -3.532 26.561 1.00 92.81 447 ILE A N 1
ATOM 3541 C CA . ILE A 1 447 ? -9.448 -4.306 26.966 1.00 92.81 447 ILE A CA 1
ATOM 3542 C C . ILE A 1 447 ? -8.356 -3.365 27.473 1.00 92.81 447 ILE A C 1
ATOM 3544 O O . ILE A 1 447 ? -8.204 -2.242 26.987 1.00 92.81 447 ILE A O 1
ATOM 3548 N N . LEU A 1 448 ? -7.574 -3.845 28.435 1.00 95.69 448 LEU A N 1
ATOM 3549 C CA . LEU A 1 448 ? -6.366 -3.196 28.927 1.00 95.69 448 LEU A CA 1
ATOM 3550 C C . LEU A 1 448 ? -5.209 -4.180 28.759 1.00 95.69 448 LEU A C 1
ATOM 3552 O O . LEU A 1 448 ? -5.145 -5.176 29.475 1.00 95.69 448 LEU A O 1
ATOM 3556 N N . VAL A 1 449 ? -4.341 -3.933 27.778 1.00 95.50 449 VAL A N 1
ATOM 3557 C CA . VAL A 1 449 ? -3.268 -4.861 27.389 1.00 95.50 449 VAL A CA 1
ATOM 3558 C C . VAL A 1 449 ? -1.948 -4.451 28.029 1.00 95.50 449 VAL A C 1
ATOM 3560 O O . VAL A 1 449 ? -1.626 -3.264 28.046 1.00 95.50 449 VAL A O 1
ATOM 3563 N N . SER A 1 450 ? -1.203 -5.421 28.561 1.00 94.88 450 SER A N 1
ATOM 3564 C CA . SER A 1 450 ? 0.131 -5.208 29.126 1.00 94.88 450 SER A CA 1
ATOM 3565 C C . SER A 1 450 ? 1.108 -4.636 28.101 1.00 94.88 450 SER A C 1
ATOM 3567 O O . SER A 1 450 ? 1.062 -4.974 26.919 1.00 94.88 450 SER A O 1
ATOM 3569 N N . ASP A 1 451 ? 2.048 -3.810 28.560 1.00 94.38 451 ASP A N 1
ATOM 3570 C CA . ASP A 1 451 ? 3.070 -3.189 27.702 1.00 94.38 451 ASP A CA 1
ATOM 3571 C C . ASP A 1 451 ? 4.184 -4.150 27.254 1.00 94.38 451 ASP A C 1
ATOM 3573 O O . ASP A 1 451 ? 5.092 -3.741 26.533 1.00 94.38 451 ASP A O 1
ATOM 3577 N N . ASN A 1 452 ? 4.113 -5.423 27.649 1.00 94.19 452 ASN A N 1
ATOM 3578 C CA . ASN A 1 452 ? 5.023 -6.461 27.176 1.00 94.19 452 ASN A CA 1
ATOM 3579 C C . ASN A 1 452 ? 4.808 -6.741 25.683 1.00 94.19 452 ASN A C 1
ATOM 3581 O O . ASN A 1 452 ? 3.677 -6.746 25.189 1.00 94.19 452 ASN A O 1
ATOM 3585 N N . ASP A 1 453 ? 5.901 -7.018 24.974 1.00 92.69 453 ASP A N 1
ATOM 3586 C CA . ASP A 1 453 ? 5.847 -7.444 23.579 1.00 92.69 453 ASP A CA 1
ATOM 3587 C C . ASP A 1 453 ? 5.225 -8.843 23.465 1.00 92.69 453 ASP A C 1
ATOM 3589 O O . ASP A 1 453 ? 5.609 -9.782 24.164 1.00 92.69 453 ASP A O 1
ATOM 3593 N N . PHE A 1 454 ? 4.299 -9.008 22.522 1.00 93.25 454 PHE A N 1
ATOM 3594 C CA . PHE A 1 454 ? 3.619 -10.268 22.268 1.00 93.25 454 PHE A CA 1
ATOM 3595 C C . PHE A 1 454 ? 4.269 -11.027 21.110 1.00 93.25 454 PHE A C 1
ATOM 3597 O O . PHE A 1 454 ? 4.120 -10.701 19.925 1.00 93.25 454 PHE A O 1
ATOM 3604 N N . ASN A 1 455 ? 4.970 -12.102 21.466 1.00 91.12 455 ASN A N 1
ATOM 3605 C CA . ASN A 1 455 ? 5.640 -13.021 20.546 1.00 91.12 455 ASN A CA 1
ATOM 3606 C C . ASN A 1 455 ? 4.657 -14.057 19.958 1.00 91.12 455 ASN A C 1
ATOM 3608 O O . ASN A 1 455 ? 4.869 -15.265 20.052 1.00 91.12 455 ASN A O 1
ATOM 3612 N N . GLY A 1 456 ? 3.561 -13.583 19.367 1.00 92.69 456 GLY A N 1
ATOM 3613 C CA . GLY A 1 456 ? 2.498 -14.413 18.803 1.00 92.69 456 GLY A CA 1
ATOM 3614 C C . GLY A 1 456 ? 1.859 -13.814 17.558 1.00 92.69 456 GLY A C 1
ATOM 3615 O O . GLY A 1 456 ? 2.354 -12.838 16.993 1.00 92.69 456 GLY A O 1
ATOM 3616 N N . LEU A 1 457 ? 0.755 -14.428 17.129 1.00 93.19 457 LEU A N 1
ATOM 3617 C CA . LEU A 1 457 ? -0.089 -13.944 16.044 1.00 93.19 457 LEU A CA 1
ATOM 3618 C C . LEU A 1 457 ? -1.330 -13.246 16.600 1.00 93.19 457 LEU A C 1
ATOM 3620 O O . LEU A 1 457 ? -2.189 -13.881 17.208 1.00 93.19 457 LEU A O 1
ATOM 3624 N N . VAL A 1 458 ? -1.463 -11.955 16.320 1.00 95.00 458 VAL A N 1
ATOM 3625 C CA . VAL A 1 458 ? -2.692 -11.195 1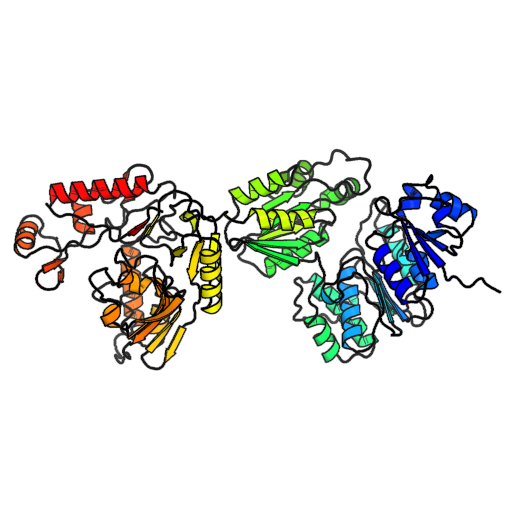6.544 1.00 95.00 458 VAL A CA 1
ATOM 3626 C C . VAL A 1 458 ? -3.551 -11.245 15.283 1.00 95.00 458 VAL A C 1
ATOM 3628 O O . VAL A 1 458 ? -3.094 -10.860 14.208 1.00 95.00 458 VAL A O 1
ATOM 3631 N N . ILE A 1 459 ? -4.797 -11.700 15.406 1.00 95.25 459 ILE A N 1
ATOM 3632 C CA . ILE A 1 459 ? -5.768 -11.775 14.310 1.00 95.25 459 ILE A CA 1
ATOM 3633 C C . ILE A 1 459 ? -6.903 -10.783 14.558 1.00 95.25 459 ILE A C 1
ATOM 3635 O O . ILE A 1 459 ? -7.527 -10.796 15.621 1.00 95.25 459 ILE A O 1
ATOM 3639 N N . LYS A 1 460 ? -7.228 -9.984 13.539 1.00 94.69 460 LYS A N 1
ATOM 3640 C CA . LYS A 1 460 ? -8.420 -9.132 13.503 1.00 94.69 460 LYS A CA 1
ATOM 3641 C C . LYS A 1 460 ? -9.315 -9.534 12.334 1.00 94.69 460 LYS A C 1
ATOM 3643 O O . LYS A 1 460 ? -8.900 -9.466 11.181 1.00 94.69 460 LYS A O 1
ATOM 3648 N N . TYR A 1 461 ? -10.548 -9.951 12.612 1.00 95.25 461 TYR A N 1
ATOM 3649 C CA . TYR A 1 461 ? -11.516 -10.249 11.552 1.00 95.25 461 TYR A CA 1
ATOM 3650 C C . TYR A 1 461 ? -12.140 -8.944 11.045 1.00 95.25 461 TYR A C 1
ATOM 3652 O O . TYR A 1 461 ? -12.764 -8.221 11.821 1.00 95.25 461 TYR A O 1
ATOM 3660 N N . VAL A 1 462 ? -11.969 -8.643 9.756 1.00 95.12 462 VAL A N 1
ATOM 3661 C CA . VAL A 1 462 ? -12.361 -7.364 9.135 1.00 95.12 462 VAL A CA 1
ATOM 3662 C C . VAL A 1 462 ? -13.448 -7.492 8.067 1.00 95.12 462 VAL A C 1
ATOM 3664 O O . VAL A 1 462 ? -13.816 -6.484 7.478 1.00 95.12 462 VAL A O 1
ATOM 3667 N N . GLY A 1 463 ? -13.991 -8.692 7.825 1.00 93.44 463 GLY A N 1
ATOM 3668 C CA . GLY A 1 463 ? -15.155 -8.845 6.941 1.00 93.44 463 GLY A CA 1
ATOM 3669 C C . GLY A 1 463 ? -16.327 -7.989 7.438 1.00 93.44 463 GLY A C 1
ATOM 3670 O O . GLY A 1 463 ? -16.657 -8.032 8.627 1.00 93.44 463 GLY A O 1
ATOM 3671 N N . ASP A 1 464 ? -16.917 -7.181 6.559 1.00 95.69 464 ASP A N 1
ATOM 3672 C CA . ASP A 1 464 ? -17.823 -6.082 6.916 1.00 95.69 464 ASP A CA 1
ATOM 3673 C C . ASP A 1 464 ? -19.175 -6.121 6.182 1.00 95.69 464 ASP A C 1
ATOM 3675 O O . ASP A 1 464 ? -19.908 -5.125 6.155 1.00 95.69 464 ASP A O 1
ATOM 3679 N N . SER A 1 465 ? -19.546 -7.269 5.609 1.00 96.69 465 SER A N 1
ATOM 3680 C CA . SER A 1 465 ? -20.829 -7.392 4.920 1.00 96.69 465 SER A CA 1
ATOM 3681 C C . SER A 1 465 ? -22.025 -7.341 5.881 1.00 96.69 465 SER A C 1
ATOM 3683 O O . SER A 1 465 ? -22.005 -7.883 6.992 1.00 96.69 465 SER A O 1
ATOM 3685 N N . ILE A 1 466 ? -23.103 -6.695 5.422 1.00 97.88 466 ILE A N 1
ATOM 3686 C CA . ILE A 1 466 ? -24.410 -6.650 6.087 1.00 97.88 466 ILE A CA 1
ATOM 3687 C C . ILE A 1 466 ? -25.475 -7.083 5.078 1.00 97.88 466 ILE A C 1
ATOM 3689 O O . ILE A 1 466 ? -25.603 -6.493 4.007 1.00 97.88 466 ILE A O 1
ATOM 3693 N N . LYS A 1 467 ? -26.273 -8.092 5.432 1.00 97.69 467 LYS A N 1
ATOM 3694 C CA . LYS A 1 467 ? -27.439 -8.541 4.665 1.00 97.69 467 LYS A CA 1
ATOM 3695 C C . LYS A 1 467 ? -28.691 -8.436 5.526 1.00 97.69 467 LYS A C 1
ATOM 3697 O O . LYS A 1 467 ? -28.718 -8.936 6.648 1.00 97.69 467 LYS A O 1
ATOM 3702 N N . VAL A 1 468 ? -29.736 -7.823 4.980 1.00 96.31 468 VAL A N 1
ATOM 3703 C CA . VAL A 1 468 ? -31.052 -7.713 5.620 1.00 96.31 468 VAL A CA 1
ATOM 3704 C C . VAL A 1 468 ? -32.019 -8.649 4.902 1.00 96.31 468 VAL A C 1
ATOM 3706 O O . VAL A 1 468 ? -32.115 -8.612 3.678 1.00 96.31 468 VAL A O 1
ATOM 3709 N N . ASP A 1 469 ? -32.701 -9.501 5.661 1.00 94.56 469 ASP A N 1
ATOM 3710 C CA . ASP A 1 469 ? -33.665 -10.488 5.174 1.00 94.56 469 ASP A CA 1
ATOM 3711 C C . ASP A 1 469 ? -34.908 -10.475 6.074 1.00 94.56 469 ASP A C 1
ATOM 3713 O O . ASP A 1 469 ? -34.917 -11.026 7.181 1.00 94.56 469 ASP A O 1
ATOM 3717 N N . GLY A 1 470 ? -35.945 -9.759 5.630 1.00 93.25 470 GLY A N 1
ATOM 3718 C CA . GLY A 1 470 ? -37.136 -9.490 6.430 1.00 93.25 470 GLY A CA 1
ATOM 3719 C C . GLY A 1 470 ? -36.777 -8.810 7.753 1.00 93.25 470 GLY A C 1
ATOM 3720 O O . GLY A 1 470 ? -36.257 -7.698 7.769 1.00 93.25 470 GLY A O 1
ATOM 3721 N N . SER A 1 471 ? -37.044 -9.493 8.869 1.00 95.00 471 SER A N 1
ATOM 3722 C CA . SER A 1 471 ? -36.727 -9.005 10.217 1.00 95.00 471 SER A CA 1
ATOM 3723 C C . SER A 1 471 ? -35.362 -9.474 10.743 1.00 95.00 471 SER A C 1
ATOM 3725 O O . SER A 1 471 ? -35.021 -9.221 11.898 1.00 95.00 471 SER A O 1
ATOM 3727 N N . LYS A 1 472 ? -34.574 -10.186 9.928 1.00 97.19 472 LYS A N 1
ATOM 3728 C CA . LYS A 1 472 ? -33.236 -10.659 10.295 1.00 97.19 472 LYS A CA 1
ATOM 3729 C C . LYS A 1 472 ? -32.162 -9.786 9.664 1.00 97.19 472 LYS A C 1
ATOM 3731 O O . LYS A 1 472 ? -32.214 -9.491 8.473 1.00 97.19 472 LYS A O 1
ATOM 3736 N N . ILE A 1 473 ? -31.141 -9.452 10.446 1.00 97.81 473 ILE A N 1
ATOM 3737 C CA . ILE A 1 473 ? -29.913 -8.833 9.944 1.00 97.81 473 ILE A CA 1
ATOM 3738 C C . ILE A 1 473 ? -28.759 -9.805 10.170 1.00 97.81 473 ILE A C 1
ATOM 3740 O O . ILE A 1 473 ? -28.532 -10.265 11.288 1.00 97.81 473 ILE A O 1
ATOM 3744 N N . ILE A 1 474 ? -28.040 -10.132 9.101 1.00 98.00 474 ILE A N 1
ATOM 3745 C CA . ILE A 1 474 ? -26.834 -10.957 9.111 1.00 98.00 474 ILE A CA 1
ATOM 3746 C C . ILE A 1 474 ? -25.660 -10.015 8.885 1.00 98.00 474 ILE A C 1
ATOM 3748 O O . ILE A 1 474 ? -25.573 -9.392 7.830 1.00 98.00 474 ILE A O 1
ATOM 3752 N N . ALA A 1 475 ? -24.766 -9.922 9.859 1.00 98.19 475 ALA A N 1
ATOM 3753 C CA . ALA A 1 475 ? -23.579 -9.086 9.766 1.00 98.19 475 ALA A CA 1
ATOM 3754 C C . ALA A 1 475 ? -22.316 -9.909 10.007 1.00 98.19 475 ALA A C 1
ATOM 3756 O O . ALA A 1 475 ? -22.294 -10.824 10.839 1.00 98.19 475 ALA A O 1
ATOM 3757 N N . GLU A 1 476 ? -21.257 -9.588 9.278 1.00 98.19 476 GLU A N 1
ATOM 3758 C CA . GLU A 1 476 ? -19.926 -10.099 9.578 1.00 98.19 476 GLU A CA 1
ATOM 3759 C C . GLU A 1 476 ? -19.310 -9.434 10.812 1.00 98.19 476 GLU A C 1
ATOM 3761 O O . GLU A 1 476 ? -19.684 -8.340 11.230 1.00 98.19 476 GLU A O 1
ATOM 3766 N N . ALA A 1 477 ? -18.357 -10.125 11.430 1.00 96.81 477 ALA A N 1
ATOM 3767 C CA . ALA A 1 477 ? -17.769 -9.731 12.703 1.00 96.81 477 ALA A CA 1
ATOM 3768 C C . ALA A 1 477 ? -16.956 -8.426 12.656 1.00 96.81 477 ALA A C 1
ATOM 3770 O O . ALA A 1 477 ? -16.791 -7.792 13.702 1.00 96.81 477 ALA A O 1
ATOM 3771 N N . GLY A 1 478 ? -16.463 -8.030 11.481 1.00 96.31 478 GLY A N 1
ATOM 3772 C CA . GLY A 1 478 ? -15.710 -6.794 11.271 1.00 96.31 478 GLY A CA 1
ATOM 3773 C C . GLY A 1 478 ? -16.585 -5.555 11.069 1.00 96.31 478 GLY A C 1
ATOM 3774 O O . GLY A 1 478 ? -16.071 -4.443 11.162 1.00 96.31 478 GLY A O 1
ATOM 3775 N N . VAL A 1 479 ? -17.901 -5.715 10.865 1.00 97.38 479 VAL A N 1
ATOM 3776 C CA . VAL A 1 479 ? -18.851 -4.594 10.777 1.00 97.38 479 VAL A CA 1
ATOM 3777 C C . VAL A 1 479 ? -18.715 -3.700 12.012 1.00 97.38 479 VAL A C 1
ATOM 3779 O O . VAL A 1 479 ? -18.788 -4.185 13.144 1.00 97.38 479 VAL A O 1
ATOM 3782 N N . ILE A 1 480 ? -18.554 -2.389 11.810 1.00 94.81 480 ILE A N 1
ATOM 3783 C CA . ILE A 1 480 ? -18.613 -1.399 12.896 1.00 94.81 480 ILE A CA 1
ATOM 3784 C C . ILE A 1 480 ? -20.003 -1.467 13.530 1.00 94.81 480 ILE A C 1
ATOM 3786 O O . ILE A 1 480 ? -21.006 -1.351 12.827 1.00 94.81 480 ILE A O 1
ATOM 3790 N N . TRP A 1 481 ? -20.067 -1.637 14.851 1.00 95.38 481 TRP A N 1
ATOM 3791 C CA . TRP A 1 481 ? -21.329 -1.861 15.558 1.00 95.38 481 TRP A CA 1
ATOM 3792 C C . TRP A 1 481 ? -22.369 -0.779 15.247 1.00 95.38 481 TRP A C 1
ATOM 3794 O O . TRP A 1 481 ? -23.492 -1.086 14.857 1.00 95.38 481 TRP A O 1
ATOM 3804 N N . ASP A 1 482 ? -21.983 0.492 15.333 1.00 94.88 482 ASP A N 1
ATOM 3805 C CA . ASP A 1 482 ? -22.925 1.589 15.125 1.00 94.88 482 ASP A CA 1
ATOM 3806 C C . ASP A 1 482 ? -23.436 1.703 13.675 1.00 94.88 482 ASP A C 1
ATOM 3808 O O . ASP A 1 482 ? -24.577 2.104 13.458 1.00 94.88 482 ASP A O 1
ATOM 3812 N N . LYS A 1 483 ? -22.653 1.244 12.686 1.00 96.62 483 LYS A N 1
ATOM 3813 C CA . LYS A 1 483 ? -23.096 1.123 11.285 1.00 96.62 483 LYS A CA 1
ATOM 3814 C C . LYS A 1 483 ? -24.198 0.068 11.140 1.00 96.62 483 LYS A C 1
ATOM 3816 O O . LYS A 1 483 ? -25.123 0.236 10.344 1.00 96.62 483 LYS A O 1
ATOM 3821 N N . LEU A 1 484 ? -24.133 -1.016 11.920 1.00 97.69 484 LEU A N 1
ATOM 3822 C CA . LEU A 1 484 ? -25.206 -2.013 11.972 1.00 97.69 484 LEU A CA 1
ATOM 3823 C C . LEU A 1 484 ? -26.486 -1.415 12.570 1.00 97.69 484 LEU A C 1
ATOM 3825 O O . LEU A 1 484 ? -27.571 -1.637 12.030 1.00 97.69 484 LEU A O 1
ATOM 3829 N N . VAL A 1 485 ? -26.357 -0.637 13.651 1.00 97.44 485 VAL A N 1
ATOM 3830 C CA . VAL A 1 485 ? -27.490 0.052 14.291 1.00 97.44 485 VAL A CA 1
ATOM 3831 C C . VAL A 1 485 ? -28.134 1.050 13.327 1.00 97.44 485 VAL A C 1
ATOM 3833 O O . VAL A 1 485 ? -29.349 1.025 13.146 1.00 97.44 485 VAL A O 1
ATOM 3836 N N . GLU A 1 486 ? -27.336 1.874 12.647 1.00 96.81 486 GLU A N 1
ATOM 3837 C CA . GLU A 1 486 ? -27.811 2.790 11.604 1.00 96.81 486 GLU A CA 1
ATOM 3838 C C . GLU A 1 486 ? -28.547 2.046 10.484 1.00 96.81 486 GLU A C 1
ATOM 3840 O O . GLU A 1 486 ? -29.657 2.423 10.107 1.00 96.81 486 GLU A O 1
ATOM 3845 N N . THR A 1 487 ? -27.972 0.941 9.997 1.00 96.69 487 THR A N 1
ATOM 3846 C CA . THR A 1 487 ? -28.600 0.112 8.961 1.00 96.69 487 THR A CA 1
ATOM 3847 C C . THR A 1 487 ? -29.962 -0.401 9.427 1.00 96.69 487 THR A C 1
ATOM 3849 O O . THR A 1 487 ? -30.937 -0.304 8.685 1.00 96.69 487 THR A O 1
ATOM 3852 N N . SER A 1 488 ? -30.060 -0.886 10.666 1.00 96.56 488 SER A N 1
ATOM 3853 C CA . SER A 1 488 ? -31.320 -1.338 11.265 1.00 96.56 488 SER A CA 1
ATOM 3854 C C . SER A 1 488 ? -32.380 -0.240 11.301 1.00 96.56 488 SER A C 1
ATOM 3856 O O . SER A 1 488 ? -33.494 -0.435 10.811 1.00 96.56 488 SER A O 1
ATOM 3858 N N . VAL A 1 489 ? -32.014 0.934 11.821 1.00 95.00 489 VAL A N 1
ATOM 3859 C CA . VAL A 1 489 ? -32.904 2.097 11.924 1.00 95.00 489 VAL A CA 1
ATOM 3860 C C . VAL A 1 489 ? -33.368 2.550 10.538 1.00 95.00 489 VAL A C 1
ATOM 3862 O O . VAL A 1 489 ? -34.563 2.743 10.333 1.00 95.00 489 VAL A O 1
ATOM 3865 N N . SER A 1 490 ? -32.465 2.611 9.552 1.00 94.00 490 SER A N 1
ATOM 3866 C CA . SER A 1 490 ? -32.795 2.988 8.166 1.00 94.00 490 SER A CA 1
ATOM 3867 C C . SER A 1 490 ? -33.764 2.019 7.474 1.00 94.00 490 SER A C 1
ATOM 3869 O O . SER A 1 490 ? -34.443 2.383 6.515 1.00 94.00 490 SER A O 1
ATOM 3871 N N . LYS A 1 491 ? -33.832 0.771 7.953 1.00 94.12 491 LYS A N 1
ATOM 3872 C CA . LYS A 1 491 ? -34.741 -0.271 7.460 1.00 94.12 491 LYS A CA 1
ATOM 3873 C C . LYS A 1 491 ? -36.006 -0.409 8.311 1.00 94.12 491 LYS A C 1
ATOM 3875 O O . LYS A 1 491 ? -36.766 -1.348 8.087 1.00 94.12 491 LYS A O 1
ATOM 3880 N N . ASN A 1 492 ? -36.248 0.513 9.248 1.00 93.50 492 ASN A N 1
ATOM 3881 C CA . ASN A 1 492 ? -37.363 0.466 10.198 1.00 93.50 492 ASN A CA 1
ATOM 3882 C C . ASN A 1 492 ? -37.415 -0.856 10.984 1.00 93.50 492 ASN A C 1
ATOM 3884 O O . ASN A 1 492 ? -38.482 -1.440 11.187 1.00 93.50 492 ASN A O 1
ATOM 3888 N N . LEU A 1 493 ? -36.248 -1.350 11.399 1.00 95.12 493 LEU A N 1
ATOM 3889 C CA . LEU A 1 493 ? -36.115 -2.518 12.262 1.00 95.12 493 LEU A CA 1
ATOM 3890 C C . LEU A 1 493 ? -35.748 -2.056 13.678 1.00 95.12 493 LEU A C 1
ATOM 3892 O O . LEU A 1 493 ? -34.671 -1.491 13.883 1.00 95.12 493 LEU A O 1
ATOM 3896 N N . GLN A 1 494 ? -36.652 -2.290 14.632 1.00 94.31 494 GLN A N 1
ATOM 3897 C CA . GLN A 1 494 ? -36.492 -1.921 16.042 1.00 94.31 494 GLN A CA 1
ATOM 3898 C C . GLN A 1 494 ? -35.769 -3.005 16.842 1.00 94.31 494 GLN A C 1
ATOM 3900 O O . GLN A 1 494 ? -35.822 -4.195 16.505 1.00 94.31 494 GLN A O 1
ATOM 3905 N N . GLY A 1 495 ? -35.151 -2.586 17.942 1.00 93.12 495 GLY A N 1
ATOM 3906 C CA . GLY A 1 495 ? -34.377 -3.438 18.830 1.00 93.12 495 GLY A CA 1
ATOM 3907 C C . GLY A 1 495 ? -32.874 -3.272 18.653 1.00 93.12 495 GLY A C 1
ATOM 3908 O O . GLY A 1 495 ? -32.137 -4.195 18.968 1.00 93.12 495 GLY A O 1
ATOM 3909 N N . LEU A 1 496 ? -32.378 -2.127 18.176 1.00 95.50 496 LEU A N 1
ATOM 3910 C CA . LEU A 1 496 ? -30.942 -1.782 18.162 1.00 95.50 496 LEU A CA 1
ATOM 3911 C C . LEU A 1 496 ? -30.660 -0.312 18.499 1.00 95.50 496 LEU A C 1
ATOM 3913 O O . LEU A 1 496 ? -29.553 0.019 18.911 1.00 95.50 496 LEU A O 1
ATOM 3917 N N . GLU A 1 497 ? -31.647 0.562 18.352 1.00 94.06 497 GLU A N 1
ATOM 3918 C CA . GLU A 1 497 ? -31.576 2.012 18.497 1.00 94.06 497 GLU A CA 1
ATOM 3919 C C . GLU A 1 497 ? -30.964 2.475 19.829 1.00 94.06 497 GLU A C 1
ATOM 3921 O O . GLU A 1 497 ? -30.113 3.368 19.826 1.00 94.06 497 GLU A O 1
ATOM 3926 N N . CYS A 1 498 ? -31.285 1.820 20.950 1.00 93.69 498 CYS A N 1
ATOM 3927 C CA . CYS A 1 498 ? -30.710 2.134 22.264 1.00 93.69 498 CYS A CA 1
ATOM 3928 C C . CYS A 1 498 ? -29.223 1.758 22.389 1.00 93.69 498 CYS A C 1
ATOM 3930 O O . CYS A 1 498 ? -28.541 2.209 23.307 1.00 93.69 498 CYS A O 1
ATOM 3932 N N . LEU A 1 499 ? -28.692 0.964 21.458 1.00 94.62 499 LEU A N 1
ATOM 3933 C CA . LEU A 1 499 ? -27.285 0.559 21.394 1.00 94.62 499 LEU A CA 1
ATOM 3934 C C . LEU A 1 499 ? -26.465 1.432 20.428 1.00 94.62 499 LEU A C 1
ATOM 3936 O O . LEU A 1 499 ? -25.331 1.079 20.093 1.00 94.62 499 LEU A O 1
ATOM 3940 N N . SER A 1 500 ? -27.021 2.566 19.989 1.00 94.94 500 SER A N 1
ATOM 3941 C CA . SER A 1 500 ? -26.337 3.546 19.137 1.00 94.94 500 SER A CA 1
ATOM 3942 C C . SER A 1 500 ? -25.093 4.128 19.816 1.00 94.94 500 SER A C 1
ATOM 3944 O O . SER A 1 500 ? -25.078 4.384 21.019 1.00 94.94 500 SER A O 1
ATOM 3946 N N . GLY A 1 501 ? -24.040 4.366 19.040 1.00 89.38 501 GLY A N 1
ATOM 3947 C CA . GLY A 1 501 ? -22.797 5.005 19.467 1.00 89.38 501 GLY A CA 1
ATOM 3948 C C . GLY A 1 501 ? -21.935 4.162 20.410 1.00 89.38 501 GLY A C 1
ATOM 3949 O O . GLY A 1 501 ? -21.077 4.716 21.102 1.00 89.38 501 GLY A O 1
ATOM 3950 N N . ILE A 1 502 ? -22.177 2.852 20.522 1.00 89.12 502 ILE A N 1
ATOM 3951 C CA . ILE A 1 502 ? -21.273 1.938 21.235 1.00 89.12 502 ILE A CA 1
ATOM 3952 C C . ILE A 1 502 ? -20.055 1.669 20.334 1.00 89.12 502 ILE A C 1
ATOM 3954 O O . ILE A 1 502 ? -20.239 1.203 19.206 1.00 89.12 502 ILE A O 1
ATOM 3958 N N . PRO A 1 503 ? -18.823 1.959 20.795 1.00 87.62 503 PRO A N 1
ATOM 3959 C CA . PRO A 1 503 ? -17.623 1.675 20.019 1.00 87.62 503 PRO A CA 1
ATOM 3960 C C . PRO A 1 503 ? -17.382 0.163 19.922 1.00 87.62 503 PRO A C 1
ATOM 3962 O O . PRO A 1 503 ? -17.700 -0.589 20.843 1.00 87.62 503 PRO A O 1
ATOM 3965 N N . GLY A 1 504 ? -16.790 -0.276 18.812 1.00 90.12 504 GLY A N 1
ATOM 3966 C CA . GLY A 1 504 ? -16.413 -1.671 18.589 1.00 90.12 504 GLY A CA 1
ATOM 3967 C C . GLY A 1 504 ? -17.031 -2.277 17.331 1.00 90.12 504 GLY A C 1
ATOM 3968 O O . GLY A 1 504 ? -17.631 -1.590 16.501 1.00 90.12 504 GLY A O 1
ATOM 3969 N N . THR A 1 505 ? -16.853 -3.589 17.179 1.00 94.94 505 THR A N 1
ATOM 3970 C CA . THR A 1 505 ? -17.341 -4.347 16.023 1.00 94.94 505 THR A CA 1
ATOM 3971 C C . THR A 1 505 ? -18.423 -5.345 16.419 1.00 94.94 505 THR A C 1
ATOM 3973 O O . THR A 1 505 ? -18.538 -5.751 17.579 1.00 94.94 505 THR A O 1
ATOM 3976 N N . VAL A 1 506 ? -19.206 -5.788 15.439 1.00 96.94 506 VAL A N 1
ATOM 3977 C CA . VAL A 1 506 ? -20.279 -6.767 15.634 1.00 96.94 506 VAL A CA 1
ATOM 3978 C C . VAL A 1 506 ? -19.762 -8.073 16.231 1.00 96.94 506 VAL A C 1
ATOM 3980 O O . VAL A 1 506 ? -20.431 -8.644 17.086 1.00 96.94 506 VAL A O 1
ATOM 3983 N N . GLY A 1 507 ? -18.561 -8.525 15.866 1.00 95.50 507 GLY A N 1
ATOM 3984 C CA . GLY A 1 507 ? -17.962 -9.740 16.423 1.00 95.50 507 GLY A CA 1
ATOM 3985 C C . GLY A 1 507 ? -17.622 -9.642 17.910 1.00 95.50 507 GLY A C 1
ATOM 3986 O O . GLY A 1 507 ? -17.647 -10.653 18.601 1.00 95.50 507 GLY A O 1
ATOM 3987 N N . ALA A 1 508 ? -17.350 -8.436 18.417 1.00 93.38 508 ALA A N 1
ATOM 3988 C CA . ALA A 1 508 ? -17.086 -8.210 19.837 1.00 93.38 508 ALA A CA 1
ATOM 3989 C C . ALA A 1 508 ? -18.379 -8.143 20.671 1.00 93.38 508 ALA A C 1
ATOM 3991 O O . ALA A 1 508 ? -18.360 -8.447 21.863 1.00 93.38 508 ALA A O 1
ATOM 3992 N N . SER A 1 509 ? -19.513 -7.796 20.049 1.00 95.00 509 SER A N 1
ATOM 3993 C CA . SER A 1 509 ? -20.798 -7.622 20.740 1.00 95.00 509 SER A CA 1
ATOM 3994 C C . SER A 1 509 ? -21.236 -8.819 21.611 1.00 95.00 509 SER A C 1
ATOM 3996 O O . SER A 1 509 ? -21.691 -8.587 22.738 1.00 95.00 509 SER A O 1
ATOM 3998 N N . PRO A 1 510 ? -21.064 -10.096 21.192 1.00 95.88 510 PRO A N 1
ATOM 3999 C CA . PRO A 1 510 ? -21.480 -11.248 21.987 1.00 95.88 510 PRO A CA 1
ATOM 4000 C C . PRO A 1 510 ? -20.490 -11.594 23.096 1.00 95.88 510 PRO A C 1
ATOM 4002 O O . PRO A 1 510 ? -20.851 -12.305 24.024 1.00 95.88 510 PRO A O 1
ATOM 4005 N N . ILE A 1 511 ? -19.255 -11.089 23.053 1.00 93.88 511 ILE A N 1
ATOM 4006 C CA . ILE A 1 511 ? -18.249 -11.396 24.077 1.00 93.88 511 ILE A CA 1
ATOM 4007 C C . ILE A 1 511 ? -18.721 -10.878 25.439 1.00 93.88 511 ILE A C 1
ATOM 4009 O O . ILE A 1 511 ? -18.747 -11.617 26.420 1.00 93.88 511 ILE A O 1
ATOM 4013 N N . GLN A 1 512 ? -19.183 -9.633 25.477 1.00 90.19 512 GLN A N 1
ATOM 4014 C CA . GLN A 1 512 ? -19.636 -8.951 26.688 1.00 90.19 512 GLN A CA 1
ATOM 4015 C C . GLN A 1 512 ? -21.156 -9.005 26.893 1.00 90.19 512 GLN A C 1
ATOM 4017 O O . GLN A 1 512 ? -21.616 -8.510 27.910 1.00 90.19 512 GLN A O 1
ATOM 4022 N N . ASN A 1 513 ? -21.952 -9.546 25.960 1.00 94.56 513 ASN A N 1
ATOM 4023 C CA . ASN A 1 513 ? -23.397 -9.267 25.906 1.00 94.56 513 ASN A CA 1
ATOM 4024 C C . ASN A 1 513 ? -23.656 -7.754 26.019 1.00 94.56 513 ASN A C 1
ATOM 4026 O O . ASN A 1 513 ? -24.152 -7.262 27.034 1.00 94.56 513 ASN A O 1
ATOM 4030 N N . ILE A 1 514 ? -23.221 -6.997 25.007 1.00 93.06 514 ILE A N 1
ATOM 4031 C CA . ILE A 1 514 ? -23.316 -5.535 25.055 1.00 93.06 514 ILE A CA 1
ATOM 4032 C C . ILE A 1 514 ? -24.744 -5.079 25.368 1.00 93.06 514 ILE A C 1
ATOM 4034 O O . ILE A 1 514 ? -25.724 -5.648 24.886 1.00 93.06 514 ILE A O 1
ATOM 4038 N N . GLY A 1 515 ? -24.848 -4.023 26.164 1.00 91.31 515 GLY A N 1
ATOM 4039 C CA . GLY A 1 515 ? -26.125 -3.432 26.515 1.00 91.31 515 GLY A CA 1
ATOM 4040 C C . GLY A 1 515 ? -26.009 -1.970 26.911 1.00 91.31 515 GLY A C 1
ATOM 4041 O O . GLY A 1 515 ? -24.965 -1.511 27.388 1.00 91.31 515 GLY A O 1
ATOM 4042 N N . ALA A 1 516 ? -27.093 -1.234 26.703 1.00 88.75 516 ALA A N 1
ATOM 4043 C CA . ALA A 1 516 ? -27.261 0.149 27.120 1.00 88.75 516 ALA A CA 1
ATOM 4044 C C . ALA A 1 516 ? -28.757 0.484 27.190 1.00 88.75 516 ALA A C 1
ATOM 4046 O O . ALA A 1 516 ? -29.559 -0.078 26.451 1.00 88.75 516 ALA A O 1
ATOM 4047 N N . TYR A 1 517 ? -29.123 1.394 28.098 1.00 87.75 517 TYR A N 1
ATOM 4048 C CA . TYR A 1 517 ? -30.486 1.932 28.233 1.00 87.75 517 TYR A CA 1
ATOM 4049 C C . TYR A 1 517 ? -31.601 0.867 28.283 1.00 87.75 517 TYR A C 1
ATOM 4051 O O . TYR A 1 517 ? -32.664 1.043 27.705 1.00 87.75 517 TYR A O 1
ATOM 4059 N N . GLY A 1 518 ? -31.357 -0.241 28.993 1.00 84.19 518 GLY A N 1
ATOM 4060 C CA . GLY A 1 518 ? -32.348 -1.306 29.202 1.00 84.19 518 GLY A CA 1
ATOM 4061 C C . GLY A 1 518 ? -32.421 -2.358 28.094 1.00 84.19 518 GLY A C 1
ATOM 4062 O O . GLY A 1 518 ? -33.197 -3.296 28.223 1.00 84.19 518 GLY A O 1
ATOM 4063 N N . GLN A 1 519 ? -31.599 -2.240 27.053 1.00 91.19 519 GLN A N 1
ATOM 4064 C CA . GLN A 1 519 ? -31.537 -3.194 25.954 1.00 91.19 519 GLN A CA 1
ATOM 4065 C C . GLN A 1 519 ? -30.204 -3.952 25.964 1.00 91.19 519 GLN A C 1
ATOM 4067 O O . GLN A 1 519 ? -29.153 -3.346 26.195 1.00 91.19 519 GLN A O 1
ATOM 4072 N N . GLU A 1 520 ? -30.229 -5.259 25.696 1.00 94.56 520 GLU A N 1
ATOM 4073 C CA . GLU A 1 520 ? -29.037 -6.111 25.615 1.00 94.56 520 GLU A CA 1
ATOM 4074 C C . GLU A 1 520 ? -29.026 -6.939 24.318 1.00 94.56 520 GLU A C 1
ATOM 4076 O O . GLU A 1 520 ? -30.066 -7.274 23.748 1.00 94.56 520 GLU A O 1
ATOM 4081 N N . LEU A 1 521 ? -27.835 -7.318 23.844 1.00 96.25 521 LEU A N 1
ATOM 4082 C CA . LEU A 1 521 ? -27.687 -8.146 22.642 1.00 96.25 521 LEU A CA 1
ATOM 4083 C C . LEU A 1 521 ? -28.441 -9.480 22.756 1.00 96.25 521 LEU A C 1
ATOM 4085 O O . LEU A 1 521 ? -29.021 -9.952 21.775 1.00 96.25 521 LEU A O 1
ATOM 4089 N N . LYS A 1 522 ? -28.442 -10.099 23.943 1.00 96.06 522 LYS A N 1
ATOM 4090 C CA . LYS A 1 522 ? -29.124 -11.379 24.194 1.00 96.06 522 LYS A CA 1
ATOM 4091 C C . LYS A 1 522 ? -30.613 -11.357 23.825 1.00 96.06 522 LYS A C 1
ATOM 4093 O O . LYS A 1 522 ? -31.185 -12.419 23.582 1.00 96.06 522 LYS A O 1
ATOM 4098 N N . ASP A 1 523 ? -31.251 -10.188 23.806 1.00 94.88 523 ASP A N 1
ATOM 4099 C CA . ASP A 1 523 ? -32.690 -10.058 23.559 1.00 94.88 523 ASP A CA 1
ATOM 4100 C C . ASP A 1 523 ? -33.028 -10.170 22.068 1.00 94.88 523 ASP A C 1
ATOM 4102 O O . ASP A 1 523 ? -34.130 -10.574 21.705 1.00 94.88 523 ASP A O 1
ATOM 4106 N N . ILE A 1 524 ? -32.042 -9.910 21.207 1.00 96.06 524 ILE A N 1
ATOM 4107 C CA . ILE A 1 524 ? -32.182 -9.869 19.746 1.00 96.06 524 ILE A CA 1
ATOM 4108 C C . ILE A 1 524 ? -31.293 -10.885 19.019 1.00 96.06 524 ILE A C 1
ATOM 4110 O O . ILE A 1 524 ? -31.412 -11.053 17.803 1.00 96.06 524 ILE A O 1
ATOM 4114 N N . LEU A 1 525 ? -30.383 -11.572 19.717 1.00 97.88 525 LEU A N 1
ATOM 4115 C CA . LEU A 1 525 ? -29.524 -12.576 19.094 1.00 97.88 525 LEU A CA 1
ATOM 4116 C C . LEU A 1 525 ? -30.356 -13.767 18.597 1.00 97.88 525 LEU A C 1
ATOM 4118 O O . LEU A 1 525 ? -30.995 -14.467 19.380 1.00 97.88 525 LEU A O 1
ATOM 4122 N N . PHE A 1 526 ? -30.269 -14.057 17.296 1.00 97.50 526 PHE A N 1
ATOM 4123 C CA . PHE A 1 526 ? -30.824 -15.280 16.717 1.00 97.50 526 PHE A CA 1
ATOM 4124 C C . PHE A 1 526 ? -29.795 -16.416 16.731 1.00 97.50 526 PHE A C 1
ATOM 4126 O O . PHE A 1 526 ? -30.066 -17.504 17.239 1.00 97.50 526 PHE A O 1
ATOM 4133 N N . LYS A 1 527 ? -28.605 -16.163 16.174 1.00 98.25 527 LYS A N 1
ATOM 4134 C CA . LYS A 1 527 ? -27.456 -17.081 16.186 1.00 98.25 527 LYS A CA 1
ATOM 4135 C C . LYS A 1 527 ? -26.164 -16.341 15.853 1.00 98.25 527 LYS A C 1
ATOM 4137 O O . LYS A 1 527 ? -26.204 -15.260 15.275 1.00 98.25 527 LYS A O 1
ATOM 4142 N N . LEU A 1 528 ? -25.023 -16.960 16.118 1.00 98.19 528 LEU A N 1
ATOM 4143 C CA . LEU A 1 528 ? -23.720 -16.532 15.612 1.00 98.19 528 LEU A CA 1
ATOM 4144 C C . LEU A 1 528 ? -22.917 -17.730 15.106 1.00 98.19 528 LEU A C 1
ATOM 4146 O O . LEU A 1 528 ? -23.192 -18.872 15.464 1.00 98.19 528 LEU A O 1
ATOM 4150 N N . THR A 1 529 ? -21.940 -17.474 14.242 1.00 98.19 529 THR A N 1
ATOM 4151 C CA . THR A 1 529 ? -20.966 -18.473 13.784 1.00 98.19 529 THR A CA 1
ATOM 4152 C C . THR A 1 529 ? -19.589 -18.078 14.284 1.00 98.19 529 THR A C 1
ATOM 4154 O O . THR A 1 529 ? -19.181 -16.929 14.107 1.00 98.19 529 THR A O 1
ATOM 4157 N N . ALA A 1 530 ? -18.876 -19.027 14.882 1.00 97.81 530 ALA A N 1
ATOM 4158 C CA . ALA A 1 530 ? -17.512 -18.837 15.345 1.00 97.81 530 ALA A CA 1
ATOM 4159 C C . ALA A 1 530 ? -16.616 -20.001 14.920 1.00 97.81 530 ALA A C 1
ATOM 4161 O O . ALA A 1 530 ? -17.071 -21.137 14.806 1.00 97.81 530 ALA A O 1
ATOM 4162 N N . TYR A 1 531 ? -15.340 -19.723 14.692 1.00 97.75 531 TYR A N 1
ATOM 4163 C CA . TYR A 1 531 ? -14.323 -20.741 14.487 1.00 97.75 531 TYR A CA 1
ATOM 4164 C C . TYR A 1 531 ? -13.745 -21.183 15.834 1.00 97.75 531 TYR A C 1
ATOM 4166 O O . TYR A 1 531 ? -13.264 -20.346 16.596 1.00 97.75 531 TYR A O 1
ATOM 4174 N N . ASP A 1 532 ? -13.791 -22.479 16.131 1.00 97.00 532 ASP A N 1
ATOM 4175 C CA . ASP A 1 532 ? -13.152 -23.080 17.302 1.00 97.00 532 ASP A CA 1
ATOM 4176 C C . ASP A 1 532 ? -11.705 -23.440 16.961 1.00 97.00 532 ASP A C 1
ATOM 4178 O O . ASP A 1 532 ? -11.447 -24.409 16.243 1.00 97.00 532 ASP A O 1
ATOM 4182 N N . ILE A 1 533 ? -10.755 -22.665 17.492 1.00 95.12 533 ILE A N 1
ATOM 4183 C CA . ILE A 1 533 ? -9.323 -22.841 17.211 1.00 95.12 533 ILE A CA 1
ATOM 4184 C C . ILE A 1 533 ? -8.841 -24.233 17.638 1.00 95.12 533 ILE A C 1
ATOM 4186 O O . ILE A 1 533 ? -8.029 -24.849 16.938 1.00 95.12 533 ILE A O 1
ATOM 4190 N N . LYS A 1 534 ? -9.352 -24.746 18.766 1.00 91.88 534 LYS A N 1
ATOM 4191 C CA . LYS A 1 534 ? -8.936 -26.035 19.333 1.00 91.88 534 LYS A CA 1
ATOM 4192 C C . LYS A 1 534 ? -9.392 -27.193 18.452 1.00 91.88 534 LYS A C 1
ATOM 4194 O O . LYS A 1 534 ? -8.608 -28.096 18.187 1.00 91.88 534 LYS A O 1
ATOM 4199 N N . ASN A 1 535 ? -10.643 -27.149 17.998 1.00 94.94 535 ASN A N 1
ATOM 4200 C CA . ASN A 1 535 ? -11.264 -28.235 17.233 1.00 94.94 535 ASN A CA 1
ATOM 4201 C C . ASN A 1 535 ? -11.195 -28.047 15.706 1.00 94.94 535 ASN A C 1
ATOM 4203 O O . ASN A 1 535 ? -11.740 -28.870 14.977 1.00 94.94 535 ASN A O 1
ATOM 4207 N N . ASP A 1 536 ? -10.559 -26.972 15.232 1.00 95.12 536 ASP A N 1
ATOM 4208 C CA . ASP A 1 536 ? -10.331 -26.656 13.813 1.00 95.12 536 ASP A CA 1
ATOM 4209 C C . ASP A 1 536 ? -11.613 -26.601 12.958 1.00 95.12 536 ASP A C 1
ATOM 4211 O O . ASP A 1 536 ? -11.611 -26.955 11.780 1.00 95.12 536 ASP A O 1
ATOM 4215 N N . LYS A 1 537 ? -12.737 -26.158 13.538 1.00 97.38 537 LYS A N 1
ATOM 4216 C CA . LYS A 1 537 ? -14.049 -26.178 12.871 1.00 97.38 537 LYS A CA 1
ATOM 4217 C C . LYS A 1 537 ? -14.902 -24.957 13.176 1.00 97.38 537 LYS A C 1
ATOM 4219 O O . LYS A 1 537 ? -14.813 -24.365 14.250 1.00 97.38 537 LYS A O 1
ATOM 4224 N N . PHE A 1 538 ? -15.798 -24.628 12.250 1.00 97.94 538 PHE A N 1
ATOM 4225 C CA . PHE A 1 538 ? -16.854 -23.650 12.496 1.00 97.94 538 PHE A CA 1
ATOM 4226 C C . PHE A 1 538 ? -17.983 -24.266 13.326 1.00 97.94 538 PHE A C 1
ATOM 4228 O O . PHE A 1 538 ? -18.425 -25.385 13.070 1.00 97.94 538 PHE A O 1
ATOM 4235 N N . ILE A 1 539 ? -18.460 -23.510 1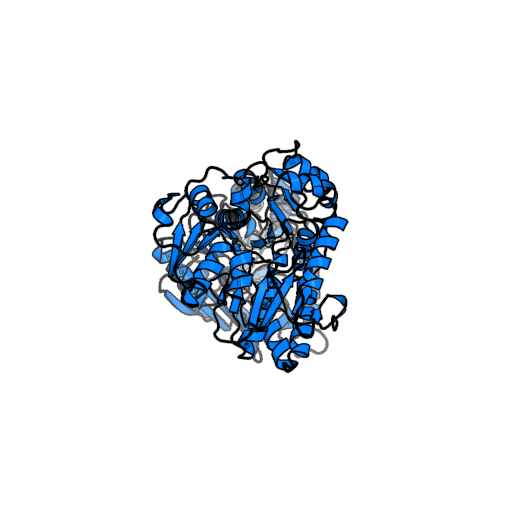4.308 1.00 97.94 539 ILE A N 1
ATOM 4236 C CA . ILE A 1 539 ? -19.556 -23.865 15.206 1.00 97.94 539 ILE A CA 1
ATOM 4237 C C . ILE A 1 539 ? -20.599 -22.749 15.150 1.00 97.94 539 ILE A C 1
ATOM 4239 O O . ILE A 1 539 ? -20.266 -21.563 15.089 1.00 97.94 539 ILE A O 1
ATOM 4243 N N . VAL A 1 540 ? -21.873 -23.135 15.167 1.00 98.31 540 VAL A N 1
ATOM 4244 C CA . VAL A 1 540 ? -22.999 -22.206 15.284 1.00 98.31 540 VAL A CA 1
ATOM 4245 C C . VAL A 1 540 ? -23.474 -22.205 16.730 1.00 98.31 540 VAL A C 1
ATOM 4247 O O . VAL A 1 540 ? -23.772 -23.264 17.270 1.00 98.31 540 VAL A O 1
ATOM 4250 N N . PHE A 1 541 ? -23.574 -21.020 17.325 1.00 98.38 541 PHE A N 1
ATOM 4251 C CA . PHE A 1 541 ? -24.136 -20.817 18.657 1.00 98.38 541 PHE A CA 1
ATOM 4252 C C . PHE A 1 541 ? -25.501 -20.145 18.526 1.00 98.38 541 PHE A C 1
ATOM 4254 O O . PHE A 1 541 ? -25.634 -19.119 17.852 1.00 98.38 541 PHE A O 1
ATOM 4261 N N . LYS A 1 542 ? -26.518 -20.706 19.174 1.00 96.94 542 LYS A N 1
ATOM 4262 C CA . LYS A 1 542 ? -27.793 -20.035 19.442 1.00 96.94 542 LYS A CA 1
ATOM 4263 C C . LYS A 1 542 ? -27.685 -19.221 20.736 1.00 96.94 542 LYS A C 1
ATOM 4265 O O . LYS A 1 542 ? -26.666 -19.256 21.427 1.00 96.94 542 LYS A O 1
ATOM 4270 N N . LYS A 1 543 ? -28.746 -18.480 21.069 1.00 93.75 543 LYS A N 1
ATOM 4271 C CA . LYS A 1 543 ? -28.832 -17.665 22.293 1.00 93.75 543 LYS A CA 1
ATOM 4272 C C . LYS A 1 543 ? -28.444 -18.445 23.556 1.00 93.75 543 LYS A C 1
ATOM 4274 O O . LYS A 1 543 ? -27.571 -17.993 24.292 1.00 93.75 543 LYS A O 1
ATOM 4279 N N . ASP A 1 544 ? -29.034 -19.618 23.766 1.00 95.19 544 ASP A N 1
ATOM 4280 C CA . ASP A 1 544 ? -28.817 -20.398 24.993 1.00 95.19 544 ASP A CA 1
ATOM 4281 C C . ASP A 1 544 ? -27.395 -20.978 25.069 1.00 95.19 544 ASP A C 1
ATOM 4283 O O . ASP A 1 544 ? -26.787 -21.009 26.142 1.00 95.19 544 ASP A O 1
ATOM 4287 N N . ASP A 1 545 ? -26.801 -21.323 23.919 1.00 96.81 545 ASP A N 1
ATOM 4288 C CA . ASP A 1 545 ? -25.412 -21.793 23.830 1.00 96.81 545 ASP A CA 1
ATOM 4289 C C . ASP A 1 545 ? -24.409 -20.713 24.267 1.00 96.81 545 ASP A C 1
ATOM 4291 O O . ASP A 1 545 ? -23.338 -21.023 24.793 1.00 96.81 545 ASP A O 1
ATOM 4295 N N . CYS A 1 546 ? -24.754 -19.433 24.075 1.00 96.62 546 CYS A N 1
ATOM 4296 C CA . CYS A 1 546 ? -23.905 -18.298 24.441 1.00 96.62 546 CYS A CA 1
ATOM 4297 C C . CYS A 1 546 ? -23.858 -18.045 25.956 1.00 96.62 546 CYS A C 1
ATOM 4299 O O . CYS A 1 546 ? -22.944 -17.358 26.417 1.00 96.62 546 CYS A O 1
ATOM 4301 N N . ARG A 1 547 ? -24.810 -18.595 26.732 1.00 96.19 547 ARG A N 1
ATOM 4302 C CA . ARG A 1 547 ? -24.895 -18.481 28.203 1.00 96.19 547 ARG A CA 1
ATOM 4303 C C . ARG A 1 547 ? -24.715 -17.042 28.705 1.00 96.19 547 ARG A C 1
ATOM 4305 O O . ARG A 1 547 ? -23.843 -16.772 29.532 1.00 96.19 547 ARG A O 1
ATOM 4312 N N . PHE A 1 548 ? -25.496 -16.115 28.152 1.00 96.00 548 PHE A N 1
ATOM 4313 C CA . PHE A 1 548 ? -25.387 -14.696 28.484 1.00 96.00 548 PHE A CA 1
ATOM 4314 C C . PHE A 1 548 ? -25.775 -14.388 29.930 1.00 96.00 548 PHE A C 1
ATOM 4316 O O . PHE A 1 548 ? -26.762 -14.907 30.445 1.00 96.00 548 PHE A O 1
ATOM 4323 N N . GLY A 1 549 ? -25.022 -13.475 30.538 1.00 92.25 549 GLY A N 1
ATOM 4324 C CA . GLY A 1 549 ? -25.321 -12.842 31.819 1.00 92.25 549 GLY A CA 1
ATOM 4325 C C . GLY A 1 549 ? -25.106 -11.329 31.747 1.00 92.25 549 GLY A C 1
ATOM 4326 O O . GLY A 1 549 ? -24.928 -10.758 30.667 1.00 92.25 549 GLY A O 1
ATOM 4327 N N . TYR A 1 550 ? -25.105 -10.662 32.902 1.00 91.44 550 TYR A N 1
ATOM 4328 C CA . TYR A 1 550 ? -24.809 -9.231 32.963 1.00 91.44 550 TYR A CA 1
ATOM 4329 C C . TYR A 1 550 ? -23.324 -8.969 32.674 1.00 91.44 550 TYR A C 1
ATOM 4331 O O . TYR A 1 550 ? -22.466 -9.288 33.497 1.00 91.44 550 TYR A O 1
ATOM 4339 N N . ARG A 1 551 ? -23.031 -8.376 31.507 1.00 90.69 551 ARG A N 1
ATOM 4340 C CA . ARG A 1 551 ? -21.665 -8.151 30.991 1.00 90.69 551 ARG A CA 1
ATOM 4341 C C . ARG A 1 551 ? -20.831 -9.434 30.818 1.00 90.69 551 ARG A C 1
ATOM 4343 O O . ARG A 1 551 ? -19.599 -9.402 30.899 1.00 90.69 551 ARG A O 1
ATOM 4350 N N . GLU A 1 552 ? -21.499 -10.571 30.617 1.00 91.25 552 GLU A N 1
ATOM 4351 C CA . GLU A 1 552 ? -20.890 -11.905 30.621 1.00 91.25 552 GLU A CA 1
ATOM 4352 C C . GLU A 1 552 ? -21.443 -12.818 29.519 1.00 91.25 552 GLU A C 1
ATOM 4354 O O . GLU A 1 552 ? -22.600 -12.708 29.104 1.00 91.25 552 GLU A O 1
ATOM 4359 N N . SER A 1 553 ? -20.608 -13.760 29.074 1.00 95.44 553 SER A N 1
ATOM 4360 C CA . SER A 1 553 ? -20.957 -14.808 28.108 1.00 95.44 553 SER A CA 1
ATOM 4361 C C . SER A 1 553 ? -20.038 -16.027 28.253 1.00 95.44 553 SER A C 1
ATOM 4363 O O . SER A 1 553 ? -19.010 -15.986 28.936 1.00 95.44 553 SER A O 1
ATOM 4365 N N . ILE A 1 554 ? -20.351 -17.117 27.546 1.00 95.44 554 ILE A N 1
ATOM 4366 C CA . ILE A 1 554 ? -19.474 -18.291 27.443 1.00 95.44 554 ILE A CA 1
ATOM 4367 C C . ILE A 1 554 ? -18.088 -17.955 26.871 1.00 95.44 554 ILE A C 1
ATOM 4369 O O . ILE A 1 554 ? -17.128 -18.653 27.199 1.00 95.44 554 ILE A O 1
ATOM 4373 N N . PHE A 1 555 ? -17.975 -16.896 26.060 1.00 94.19 555 PHE A N 1
ATOM 4374 C CA . PHE A 1 555 ? -16.746 -16.497 25.371 1.00 94.19 555 PHE A CA 1
ATOM 4375 C C . PHE A 1 555 ? -15.752 -15.770 26.290 1.00 94.19 555 PHE A C 1
ATOM 4377 O O . PHE A 1 555 ? -14.557 -15.800 26.018 1.00 94.19 555 PHE A O 1
ATOM 4384 N N . LYS A 1 556 ? -16.223 -15.158 27.389 1.00 88.31 556 LYS A N 1
ATOM 4385 C CA . LYS A 1 556 ? -15.368 -14.505 28.404 1.00 88.31 556 LYS A CA 1
ATOM 4386 C C . LYS A 1 556 ? -14.857 -15.454 29.484 1.00 88.31 556 LYS A C 1
ATOM 4388 O O . LYS A 1 556 ? -13.920 -15.113 30.203 1.00 88.31 556 LYS A O 1
ATOM 4393 N N . LYS A 1 557 ? -15.453 -16.643 29.620 1.00 88.06 557 LYS A N 1
ATOM 4394 C CA . LYS A 1 557 ? -15.020 -17.622 30.627 1.00 88.06 557 LYS A CA 1
ATOM 4395 C C . LYS A 1 557 ? -13.558 -17.997 30.405 1.00 88.06 557 LYS A C 1
ATOM 4397 O O . LYS A 1 557 ? -13.150 -18.203 29.267 1.00 88.06 557 LYS A O 1
ATOM 4402 N N . LYS A 1 558 ? -12.799 -18.146 31.494 1.00 85.00 558 LYS A N 1
ATOM 4403 C CA . LYS A 1 558 ? -11.348 -18.404 31.477 1.00 85.00 558 LYS A CA 1
ATOM 4404 C C . LYS A 1 558 ? -10.934 -19.506 30.488 1.00 85.00 558 LYS A C 1
ATOM 4406 O O . LYS A 1 558 ? -10.014 -19.289 29.712 1.00 85.00 558 LYS A O 1
ATOM 4411 N N . ASP A 1 559 ? -11.672 -20.616 30.436 1.00 86.44 559 ASP A N 1
ATOM 4412 C CA . ASP A 1 559 ? -11.361 -21.768 29.568 1.00 86.44 559 ASP A CA 1
ATOM 4413 C C . ASP A 1 559 ? -11.726 -21.574 28.080 1.00 86.44 559 ASP A C 1
ATOM 4415 O O . ASP A 1 559 ? -11.389 -22.403 27.233 1.00 86.44 559 ASP A O 1
ATOM 4419 N N . ASN A 1 560 ? -12.449 -20.501 27.751 1.00 90.56 560 ASN A N 1
ATOM 4420 C CA . ASN A 1 560 ? -12.919 -20.183 26.399 1.00 90.56 560 ASN A CA 1
ATOM 4421 C C . ASN A 1 560 ? -12.441 -18.817 25.889 1.00 90.56 560 ASN A C 1
ATOM 4423 O O . ASN A 1 560 ? -12.612 -18.525 24.703 1.00 90.56 560 ASN A O 1
ATOM 4427 N N . SER A 1 561 ? -11.852 -17.986 26.751 1.00 87.81 561 SER A N 1
ATOM 4428 C CA . SER A 1 561 ? -11.247 -16.720 26.347 1.00 87.81 561 SER A CA 1
ATOM 4429 C C . SER A 1 561 ? -10.211 -16.992 25.260 1.00 87.81 561 SER A C 1
ATOM 4431 O O . SER A 1 561 ? -9.393 -17.900 25.389 1.00 87.81 561 SER A O 1
ATOM 4433 N N . GLN A 1 562 ? -10.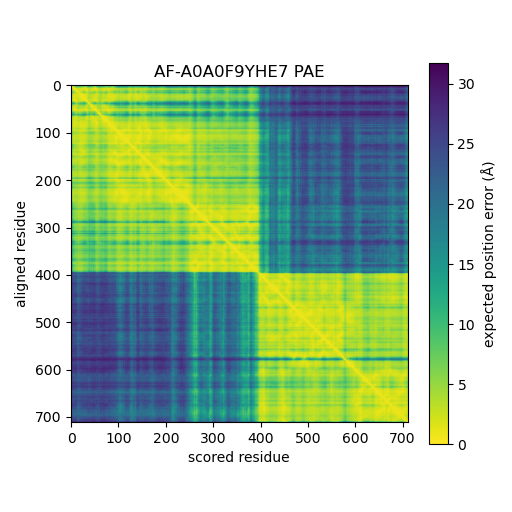274 -16.231 24.167 1.00 91.81 562 GLN A N 1
ATOM 4434 C CA . GLN A 1 562 ? -9.392 -16.379 23.002 1.00 91.81 562 GLN A CA 1
ATOM 4435 C C . GLN A 1 562 ? -9.503 -17.718 22.237 1.00 91.81 562 GLN A C 1
ATOM 4437 O O . GLN A 1 562 ? -8.715 -17.977 21.333 1.00 91.81 562 GLN A O 1
ATOM 4442 N N . LYS A 1 563 ? -10.500 -18.566 22.534 1.00 94.06 563 LYS A N 1
ATOM 4443 C CA . LYS A 1 563 ? -10.712 -19.861 21.855 1.00 94.06 563 LYS A CA 1
ATOM 4444 C C . LYS A 1 563 ? -11.556 -19.764 20.583 1.00 94.06 563 LYS A C 1
ATOM 4446 O O . LYS A 1 563 ? -11.364 -20.552 19.654 1.00 94.06 563 LYS A O 1
ATOM 4451 N N . PHE A 1 564 ? -12.529 -18.854 20.569 1.00 95.94 564 PHE A N 1
ATOM 4452 C CA . PHE A 1 564 ? -13.541 -18.755 19.519 1.00 95.94 564 PHE A CA 1
ATOM 4453 C C . PHE A 1 564 ? -13.412 -17.444 18.744 1.00 95.94 564 PHE A C 1
ATOM 4455 O O . PHE A 1 564 ? -13.496 -16.368 19.332 1.00 95.94 564 PHE A O 1
ATOM 4462 N N . ILE A 1 565 ? -13.278 -17.531 17.419 1.00 96.25 565 ILE A N 1
ATOM 4463 C CA . ILE A 1 565 ? -13.260 -16.363 16.525 1.00 96.25 565 ILE A CA 1
ATOM 4464 C C . ILE A 1 565 ? -14.634 -16.221 15.887 1.00 96.25 565 ILE A C 1
ATOM 4466 O O . ILE A 1 565 ? -14.968 -16.960 14.962 1.00 96.25 565 ILE A O 1
ATOM 4470 N N . ILE A 1 566 ? -15.445 -15.292 16.389 1.00 97.25 566 ILE A N 1
ATOM 4471 C CA . ILE A 1 566 ? -16.762 -14.991 15.815 1.00 97.25 566 ILE A CA 1
ATOM 4472 C C . ILE A 1 566 ? -16.554 -14.388 14.421 1.00 97.25 566 ILE A C 1
ATOM 4474 O O . ILE A 1 566 ? -15.806 -13.426 14.281 1.00 97.25 566 ILE A O 1
ATOM 4478 N N . THR A 1 567 ? -17.211 -14.940 13.397 1.00 97.44 567 THR A N 1
ATOM 4479 C CA . THR A 1 567 ? -17.137 -14.434 12.010 1.00 97.44 567 THR A CA 1
ATOM 4480 C C . THR A 1 567 ? -18.434 -13.785 11.553 1.00 97.44 567 THR A C 1
ATOM 4482 O O . THR A 1 567 ? -18.412 -12.888 10.718 1.00 97.44 567 THR A O 1
ATOM 4485 N N . ASN A 1 568 ? -19.577 -14.228 12.085 1.00 97.50 568 ASN A N 1
ATOM 4486 C CA . ASN A 1 568 ? -20.894 -13.720 11.710 1.00 97.50 568 ASN A CA 1
ATOM 4487 C C . ASN A 1 568 ? -21.834 -13.708 12.911 1.00 97.50 568 ASN A C 1
ATOM 4489 O O . ASN A 1 568 ? -21.859 -14.661 13.691 1.00 97.50 568 ASN A O 1
ATOM 4493 N N . VAL A 1 569 ? -22.681 -12.687 12.984 1.00 98.31 569 VAL A N 1
ATOM 4494 C CA . VAL A 1 569 ? -23.783 -12.578 13.942 1.00 98.31 569 VAL A CA 1
ATOM 4495 C C . VAL A 1 569 ? -25.079 -12.374 13.162 1.00 98.31 569 VAL A C 1
ATOM 4497 O O . VAL A 1 569 ? -25.136 -11.614 12.199 1.00 98.31 569 VAL A O 1
ATOM 4500 N N . THR A 1 570 ? -26.128 -13.094 13.544 1.00 98.44 570 THR A N 1
ATOM 4501 C CA . THR A 1 570 ? -27.480 -12.922 13.015 1.00 98.44 570 THR A CA 1
ATOM 4502 C C . THR A 1 570 ? -28.389 -12.438 14.130 1.00 98.44 570 THR A C 1
ATOM 4504 O O . THR A 1 570 ? -28.553 -13.118 15.146 1.00 98.44 570 THR A O 1
ATOM 4507 N N . LEU A 1 571 ? -29.006 -11.283 13.913 1.00 98.25 571 LEU A N 1
ATOM 4508 C CA . LEU A 1 571 ? -29.962 -10.667 14.823 1.00 98.25 571 LEU A CA 1
ATOM 4509 C C . LEU A 1 571 ? -31.373 -10.843 14.270 1.00 98.25 571 LEU A C 1
ATOM 4511 O O . LEU A 1 571 ? -31.571 -10.774 13.057 1.00 98.25 571 LEU A O 1
ATOM 4515 N N . LYS A 1 572 ? -32.344 -11.084 15.149 1.00 97.31 572 LYS A N 1
ATOM 4516 C CA . LYS A 1 572 ? -33.772 -11.084 14.832 1.00 97.31 572 LYS A CA 1
ATOM 4517 C C . LYS A 1 572 ? -34.396 -9.870 15.504 1.00 97.31 572 LYS A C 1
ATOM 4519 O O . LYS A 1 572 ? -34.497 -9.809 16.723 1.00 97.31 572 LYS A O 1
ATOM 4524 N N . LEU A 1 573 ? -34.809 -8.932 14.673 1.00 95.81 573 LEU A N 1
ATOM 4525 C CA . LEU A 1 573 ? -35.405 -7.663 15.050 1.00 95.81 573 LEU A CA 1
ATOM 4526 C C . LEU A 1 573 ? -36.905 -7.690 14.765 1.00 95.81 573 LEU A C 1
ATOM 4528 O O . LEU A 1 573 ? -37.437 -8.674 14.233 1.00 95.81 573 LEU A O 1
ATOM 4532 N N . GLN A 1 574 ? -37.586 -6.612 15.129 1.00 93.12 574 GLN A N 1
ATOM 4533 C CA . GLN A 1 574 ? -39.013 -6.439 14.875 1.00 93.12 574 GLN A CA 1
ATOM 4534 C C . GLN A 1 574 ? -39.224 -5.296 13.883 1.00 93.12 574 GLN A C 1
ATOM 4536 O O . GLN A 1 574 ? -38.465 -4.331 13.867 1.00 93.12 574 GLN A O 1
ATOM 4541 N N . LYS A 1 575 ? -40.245 -5.407 13.030 1.00 89.88 575 LYS A N 1
ATOM 4542 C CA . LYS A 1 575 ? -40.613 -4.315 12.129 1.00 89.88 575 LYS A CA 1
ATOM 4543 C C . LYS A 1 575 ? -41.269 -3.209 12.947 1.00 89.88 575 LYS A C 1
ATOM 4545 O O . LYS A 1 575 ? -42.177 -3.486 13.723 1.00 89.88 575 LYS A O 1
ATOM 4550 N N . TYR A 1 576 ? -40.802 -1.985 12.764 1.00 85.44 576 TYR A N 1
ATOM 4551 C CA . TYR A 1 576 ? -41.357 -0.813 13.417 1.00 85.44 576 TYR A CA 1
ATOM 4552 C C . TYR A 1 576 ? -42.559 -0.286 12.623 1.00 85.44 576 TYR A C 1
ATOM 4554 O O . TYR A 1 576 ? -42.471 -0.148 11.401 1.00 85.44 576 TYR A O 1
ATOM 4562 N N . VAL A 1 577 ? -43.687 -0.065 13.303 1.00 81.00 577 VAL A N 1
ATOM 4563 C CA . VAL A 1 577 ? -44.992 0.257 12.679 1.00 81.00 577 VAL A CA 1
ATOM 4564 C C . VAL A 1 577 ? -45.599 1.557 13.228 1.00 81.00 577 VAL A C 1
ATOM 4566 O O . VAL A 1 577 ? -46.618 2.011 12.726 1.00 81.00 577 VAL A O 1
ATOM 4569 N N . ASP A 1 578 ? -44.976 2.178 14.228 1.00 75.62 578 ASP A N 1
ATOM 4570 C CA . ASP A 1 578 ? -45.456 3.434 14.809 1.00 75.62 578 ASP A CA 1
ATOM 4571 C C . ASP A 1 578 ? -45.275 4.596 13.813 1.00 75.62 578 ASP A C 1
ATOM 4573 O O . ASP A 1 578 ? -44.209 4.757 13.207 1.00 75.62 578 ASP A O 1
ATOM 4577 N N . THR A 1 579 ? -46.342 5.367 13.605 1.00 67.25 579 THR A N 1
ATOM 4578 C CA . THR A 1 579 ? -46.387 6.504 12.678 1.00 67.25 579 THR A CA 1
ATOM 4579 C C . THR A 1 579 ? -45.930 7.815 13.309 1.00 67.25 579 THR A C 1
ATOM 4581 O O . THR A 1 579 ? -45.495 8.709 12.579 1.00 67.25 579 THR A O 1
ATOM 4584 N N . ASP A 1 580 ? -45.989 7.928 14.636 1.00 69.44 580 ASP A N 1
ATOM 4585 C CA . ASP A 1 580 ? -45.848 9.198 15.352 1.00 69.44 580 ASP A CA 1
ATOM 4586 C C . ASP A 1 580 ? -44.412 9.413 15.846 1.00 69.44 580 ASP A C 1
ATOM 4588 O O . ASP A 1 580 ? -43.894 10.534 15.836 1.00 69.44 580 ASP A O 1
ATOM 4592 N N . LEU A 1 581 ? -43.716 8.335 16.214 1.00 78.31 581 LEU A N 1
ATOM 4593 C CA . LEU A 1 581 ? -42.313 8.369 16.621 1.00 78.31 581 LEU A CA 1
ATOM 4594 C C . LEU A 1 581 ? -41.437 7.707 15.555 1.00 78.31 581 LEU A C 1
ATOM 4596 O O . LEU A 1 581 ? -41.703 6.599 15.140 1.00 78.31 581 LEU A O 1
ATOM 4600 N N . LYS A 1 582 ? -40.350 8.341 15.097 1.00 88.12 582 LYS A N 1
ATOM 4601 C CA . LYS A 1 582 ? -39.394 7.695 14.172 1.00 88.12 582 LYS A CA 1
ATOM 4602 C C . LYS A 1 582 ? -38.254 7.054 14.962 1.00 88.12 582 LYS A C 1
ATOM 4604 O O . LYS A 1 582 ? -37.651 7.730 15.794 1.00 88.12 582 LYS A O 1
ATOM 4609 N N . LEU A 1 583 ? -37.850 5.821 14.630 1.00 91.44 583 LEU A N 1
ATOM 4610 C CA . LEU A 1 583 ? -36.643 5.188 15.207 1.00 91.44 583 LEU A CA 1
ATOM 4611 C C . LEU A 1 583 ? -35.395 6.075 15.087 1.00 91.44 583 LEU A C 1
ATOM 4613 O O . LEU A 1 583 ? -34.541 6.087 15.973 1.00 91.44 583 LEU A O 1
ATOM 4617 N N . GLN A 1 584 ? -35.311 6.861 14.009 1.00 92.81 584 GLN A N 1
ATOM 4618 C CA . GLN A 1 584 ? -34.240 7.834 13.820 1.00 92.81 584 GLN A CA 1
ATOM 4619 C C . GLN A 1 584 ? -34.189 8.878 14.944 1.00 92.81 584 GLN A C 1
ATOM 4621 O O . GLN A 1 584 ? -33.100 9.258 15.365 1.00 92.81 584 GLN A O 1
ATOM 4626 N N . ASN A 1 585 ? -35.339 9.306 15.472 1.00 93.19 585 ASN A N 1
ATOM 4627 C CA . ASN A 1 585 ? -35.399 10.268 16.572 1.00 93.19 585 ASN A CA 1
ATOM 4628 C C . ASN A 1 585 ? -34.857 9.648 17.865 1.00 93.19 585 ASN A C 1
ATOM 4630 O O . ASN A 1 585 ? -34.069 10.288 18.556 1.00 93.19 585 ASN A O 1
ATOM 4634 N N . ILE A 1 586 ? -35.202 8.384 18.145 1.00 92.19 586 ILE A N 1
ATOM 4635 C CA . ILE A 1 586 ? -34.669 7.644 19.300 1.00 92.19 586 ILE A CA 1
ATOM 4636 C C . ILE A 1 586 ? -33.146 7.534 19.191 1.00 92.19 586 ILE A C 1
ATOM 4638 O O . ILE A 1 586 ? -32.427 7.889 20.123 1.00 92.19 586 ILE A O 1
ATOM 4642 N N . ARG A 1 587 ? -32.637 7.104 18.030 1.00 94.56 587 ARG A N 1
ATOM 4643 C CA . ARG A 1 587 ? -31.194 7.025 17.768 1.00 94.56 587 ARG A CA 1
ATOM 4644 C C . ARG A 1 587 ? -30.500 8.372 17.975 1.00 94.56 587 ARG A C 1
ATOM 4646 O O . ARG A 1 587 ? -29.476 8.417 18.654 1.00 94.56 587 ARG A O 1
ATOM 4653 N N . ASN A 1 588 ? -31.044 9.452 17.416 1.00 94.62 588 ASN A N 1
ATOM 4654 C CA . ASN A 1 588 ? -30.468 10.793 17.541 1.00 94.62 588 ASN A CA 1
ATOM 4655 C C . ASN A 1 588 ? -30.389 11.238 19.008 1.00 94.62 588 ASN A C 1
ATOM 4657 O O . ASN A 1 588 ? -29.357 11.753 19.436 1.00 94.62 588 ASN A O 1
ATOM 4661 N N . GLU A 1 589 ? -31.436 10.981 19.792 1.00 94.81 589 GLU A N 1
ATOM 4662 C CA . GLU A 1 589 ? -31.460 11.313 21.215 1.00 94.81 589 GLU A CA 1
ATOM 4663 C C . GLU A 1 589 ? -30.445 10.485 22.017 1.00 94.81 589 GLU A C 1
ATOM 4665 O O . GLU A 1 589 ? -29.710 11.025 22.843 1.00 94.81 589 GLU A O 1
ATOM 4670 N N . ILE A 1 590 ? -30.314 9.187 21.724 1.00 94.06 590 ILE A N 1
ATOM 4671 C CA . ILE A 1 590 ? -29.291 8.334 22.343 1.00 94.06 590 ILE A CA 1
ATOM 4672 C C . ILE A 1 590 ? -27.883 8.843 22.018 1.00 94.06 590 ILE A C 1
ATOM 4674 O O . ILE A 1 590 ? -27.050 8.952 22.919 1.00 94.06 590 ILE A O 1
ATOM 4678 N N . LEU A 1 591 ? -27.605 9.186 20.757 1.00 93.44 591 LEU A N 1
ATOM 4679 C CA . LEU A 1 591 ? -26.310 9.739 20.351 1.00 93.44 591 LEU A CA 1
ATOM 4680 C C . LEU A 1 591 ? -26.017 11.067 21.063 1.00 93.44 591 LEU A C 1
ATOM 4682 O O . LEU A 1 591 ? -24.910 11.238 21.580 1.00 93.44 591 LEU A O 1
ATOM 4686 N N . ARG A 1 592 ? -27.014 11.957 21.174 1.00 94.31 592 ARG A N 1
ATOM 4687 C CA . ARG A 1 592 ? -26.906 13.221 21.916 1.00 94.31 592 ARG A CA 1
ATOM 4688 C C . ARG A 1 592 ? -26.543 12.971 23.380 1.00 94.31 592 ARG A C 1
ATOM 4690 O O . ARG A 1 592 ? -25.477 13.399 23.823 1.00 94.31 592 ARG A O 1
ATOM 4697 N N . VAL A 1 593 ? -27.349 12.180 24.094 1.00 91.12 593 VAL A N 1
ATOM 4698 C CA . VAL A 1 593 ? -27.138 11.847 25.517 1.00 91.12 593 VAL A CA 1
ATOM 4699 C C . VAL A 1 593 ? -25.785 11.170 25.754 1.00 91.12 593 VAL A C 1
ATOM 4701 O O . VAL A 1 593 ? -25.147 11.394 26.785 1.00 91.12 593 VAL A O 1
ATOM 4704 N N . ARG A 1 594 ? -25.331 10.318 24.829 1.00 89.75 594 ARG A N 1
ATOM 4705 C CA . ARG A 1 594 ? -24.017 9.671 24.927 1.00 89.75 594 ARG A CA 1
ATOM 4706 C C . ARG A 1 594 ? -22.884 10.665 24.735 1.00 89.75 594 ARG A C 1
ATOM 4708 O O . ARG A 1 594 ? -21.944 10.618 25.516 1.00 89.75 594 ARG A O 1
ATOM 4715 N N . SER A 1 595 ? -22.978 11.558 23.752 1.00 88.44 595 SER A N 1
ATOM 4716 C CA . SER A 1 595 ? -21.940 12.560 23.477 1.00 88.44 595 SER A CA 1
ATOM 4717 C C . SER A 1 595 ? -21.747 13.557 24.629 1.00 88.44 595 SER A C 1
ATOM 4719 O O . SER A 1 595 ? -20.621 13.958 24.917 1.00 88.44 595 SER A O 1
ATOM 4721 N N . GLU A 1 596 ? -22.824 13.885 25.348 1.00 88.62 596 GLU A N 1
ATOM 4722 C CA . GLU A 1 596 ? -22.789 14.734 26.546 1.00 88.62 596 GLU A CA 1
ATOM 4723 C C . GLU A 1 596 ? -22.103 14.050 27.736 1.00 88.62 596 GLU A C 1
ATOM 4725 O O . GLU A 1 596 ? -21.455 14.709 28.548 1.00 88.62 596 GLU A O 1
ATOM 4730 N N . LYS A 1 597 ? -22.234 12.723 27.851 1.00 85.12 597 LYS A N 1
ATOM 4731 C CA . LYS A 1 597 ? -21.736 11.957 29.003 1.00 85.12 597 LYS A CA 1
ATOM 4732 C C . LYS A 1 597 ? -20.370 11.323 28.773 1.00 85.12 597 LYS A C 1
ATOM 4734 O O . LYS A 1 597 ? -19.604 11.188 29.716 1.00 85.12 597 LYS A O 1
ATOM 4739 N N . LEU A 1 598 ? -20.077 10.859 27.566 1.00 86.88 598 LEU A N 1
ATOM 4740 C CA . LEU A 1 598 ? -18.944 9.978 27.295 1.00 86.88 598 LEU A CA 1
ATOM 4741 C C . LEU A 1 598 ? -17.858 10.706 26.506 1.00 86.88 598 LEU A C 1
ATOM 4743 O O . LEU A 1 598 ? -18.136 11.465 25.578 1.00 86.88 598 LEU A O 1
ATOM 4747 N N . GLU A 1 599 ? -16.603 10.437 26.859 1.00 87.75 599 GLU A N 1
ATOM 4748 C CA . GLU A 1 599 ? -15.468 10.877 26.053 1.00 87.75 599 GLU A CA 1
ATOM 4749 C C . GLU A 1 599 ? -15.336 10.019 24.803 1.00 87.75 599 GLU A C 1
ATOM 4751 O O . GLU A 1 599 ? -15.416 8.791 24.868 1.00 87.75 599 GLU A O 1
ATOM 4756 N N . ASN A 1 600 ? -15.088 10.663 23.663 1.00 87.12 600 ASN A N 1
ATOM 4757 C CA . ASN A 1 600 ? -14.832 9.945 22.425 1.00 87.12 600 ASN A CA 1
ATOM 4758 C C . ASN A 1 600 ? -13.421 9.316 22.480 1.00 87.12 600 ASN A C 1
ATOM 4760 O O . ASN A 1 600 ? -12.448 10.073 22.545 1.00 87.12 600 ASN A O 1
ATOM 4764 N N . PRO A 1 601 ? -13.288 7.974 22.430 1.00 88.12 601 PRO A N 1
ATOM 4765 C CA . PRO A 1 601 ? -11.990 7.293 22.458 1.00 88.12 601 PRO A CA 1
ATOM 4766 C C . PRO A 1 601 ? -11.071 7.642 21.283 1.00 88.12 601 PRO A C 1
ATOM 4768 O O . PRO A 1 601 ? -9.855 7.523 21.421 1.00 88.12 601 PRO A O 1
ATOM 4771 N N . ASP A 1 602 ? -11.622 8.111 20.161 1.00 83.38 602 ASP A N 1
ATOM 4772 C CA . ASP A 1 602 ? -10.832 8.551 19.007 1.00 83.38 602 ASP A CA 1
ATOM 4773 C C . ASP A 1 602 ? -10.156 9.913 19.240 1.00 83.38 602 ASP A C 1
ATOM 4775 O O . ASP A 1 602 ? -9.194 10.253 18.551 1.00 83.38 602 ASP A O 1
ATOM 4779 N N . ILE A 1 603 ? -10.650 10.695 20.209 1.00 87.94 603 ILE A N 1
ATOM 4780 C CA . ILE A 1 603 ? -10.110 12.012 20.580 1.00 87.94 603 ILE A CA 1
ATOM 4781 C C . ILE A 1 603 ? -9.266 11.896 21.851 1.00 87.94 603 ILE A C 1
ATOM 4783 O O . ILE A 1 603 ? -8.132 12.364 21.891 1.00 87.94 603 ILE A O 1
ATOM 4787 N N . ILE A 1 604 ? -9.824 11.275 22.893 1.00 92.75 604 ILE A N 1
ATOM 4788 C CA . ILE A 1 604 ? -9.179 11.090 24.193 1.00 92.75 604 ILE A CA 1
ATOM 4789 C C . ILE A 1 604 ? -9.137 9.588 24.481 1.00 92.75 604 ILE A C 1
ATOM 4791 O O . ILE A 1 604 ? -10.196 9.017 24.758 1.00 92.75 604 ILE A O 1
ATOM 4795 N N . PRO A 1 605 ? -7.951 8.948 24.470 1.00 95.38 605 PRO A N 1
ATOM 4796 C CA . PRO A 1 605 ? -7.827 7.509 24.676 1.00 95.38 605 PRO A CA 1
ATOM 4797 C C . PRO A 1 605 ? -8.538 7.039 25.947 1.00 95.38 605 PRO A C 1
ATOM 4799 O O . PRO A 1 605 ? -8.236 7.503 27.051 1.00 95.38 605 PRO A O 1
ATOM 4802 N N . ASN A 1 606 ? -9.512 6.144 25.787 1.00 94.81 606 ASN A N 1
ATOM 4803 C CA . ASN A 1 606 ? -10.303 5.571 26.873 1.00 94.81 606 ASN A CA 1
ATOM 4804 C C . ASN A 1 606 ? -10.866 4.188 26.480 1.00 94.81 606 ASN A C 1
ATOM 4806 O O . ASN A 1 606 ? -10.958 3.864 25.295 1.00 94.81 606 ASN A O 1
ATOM 4810 N N . ALA A 1 607 ? -11.251 3.361 27.454 1.00 91.50 607 ALA A N 1
ATOM 4811 C CA . ALA A 1 607 ? -11.816 2.025 27.214 1.00 91.50 607 ALA A CA 1
ATOM 4812 C C . ALA A 1 607 ? -13.356 2.003 27.205 1.00 91.50 607 ALA A C 1
ATOM 4814 O O . ALA A 1 607 ? -13.951 0.930 27.164 1.00 91.50 607 ALA A O 1
ATOM 4815 N N . GLY A 1 608 ? -14.013 3.164 27.263 1.00 90.12 608 GLY A N 1
ATOM 4816 C CA . GLY A 1 608 ? -15.424 3.265 27.614 1.00 90.12 608 GLY A CA 1
ATOM 4817 C C . GLY A 1 608 ? -15.645 3.155 29.125 1.00 90.12 608 GLY A C 1
ATOM 4818 O O . GLY A 1 608 ? -14.863 3.685 29.917 1.00 90.12 608 GLY A O 1
ATOM 4819 N N . SER A 1 609 ? -16.746 2.514 29.529 1.00 91.38 609 SER A N 1
ATOM 4820 C CA . SER A 1 609 ? -17.067 2.327 30.952 1.00 91.38 609 SER A CA 1
ATOM 4821 C C . SER A 1 609 ? -16.056 1.385 31.589 1.00 91.38 609 SER A C 1
ATOM 4823 O O . SER A 1 609 ? -15.964 0.231 31.193 1.00 91.38 609 SER A O 1
ATOM 4825 N N . PHE A 1 610 ? -15.296 1.870 32.570 1.00 95.38 610 PHE A N 1
ATOM 4826 C CA . PHE A 1 610 ? -14.202 1.079 33.125 1.00 95.38 610 PHE A CA 1
ATOM 4827 C C . PHE A 1 610 ? -14.680 0.010 34.115 1.00 95.38 610 PHE A C 1
ATOM 4829 O O . PHE A 1 610 ? -14.111 -1.077 34.177 1.00 95.38 610 PHE A O 1
ATOM 4836 N N . PHE A 1 611 ? -15.742 0.300 34.874 1.00 96.12 611 PHE A N 1
ATOM 4837 C CA . PHE A 1 611 ? -16.299 -0.584 35.899 1.00 96.12 611 PHE A CA 1
ATOM 4838 C C . PHE A 1 611 ? -17.736 -0.992 35.578 1.00 96.12 611 PHE A C 1
ATOM 4840 O O . PHE A 1 611 ? -18.523 -0.195 35.062 1.00 96.12 611 PHE A O 1
ATOM 4847 N N . LYS A 1 612 ? -18.111 -2.207 35.983 1.00 94.19 612 LYS A N 1
ATOM 4848 C CA . LYS A 1 612 ? -19.507 -2.647 35.994 1.00 94.19 612 LYS A CA 1
ATOM 4849 C C . LYS A 1 612 ? -20.276 -1.883 37.072 1.00 94.19 612 LYS A C 1
ATOM 4851 O O . LYS A 1 612 ? -19.741 -1.568 38.133 1.00 94.19 612 LYS A O 1
ATOM 4856 N N . ASN A 1 613 ? -21.571 -1.659 36.847 1.00 94.94 613 ASN A N 1
ATOM 4857 C CA . ASN A 1 613 ? -22.453 -1.204 37.927 1.00 94.94 613 ASN A CA 1
ATOM 4858 C C . ASN A 1 613 ? -22.592 -2.302 39.001 1.00 94.94 613 ASN A C 1
ATOM 4860 O O . ASN A 1 613 ? -23.071 -3.387 38.650 1.00 94.94 613 ASN A O 1
ATOM 4864 N N . PRO A 1 614 ? -22.213 -2.049 40.270 1.00 96.06 614 PRO A N 1
ATOM 4865 C CA . PRO A 1 614 ? -22.331 -3.032 41.340 1.00 96.06 614 PRO A CA 1
ATOM 4866 C C . PRO A 1 614 ? -23.793 -3.367 41.647 1.00 96.06 614 PRO A C 1
ATOM 4868 O O . PRO A 1 614 ? -24.689 -2.527 41.512 1.00 96.06 614 PRO A O 1
ATOM 4871 N N . ILE A 1 615 ? -24.016 -4.607 42.076 1.00 95.25 615 ILE A N 1
ATOM 4872 C CA . ILE A 1 615 ? -25.325 -5.141 42.459 1.00 95.25 615 ILE A CA 1
ATOM 4873 C C . ILE A 1 615 ? -25.389 -5.205 43.985 1.00 95.25 615 ILE A C 1
ATOM 4875 O O . ILE A 1 615 ? -24.480 -5.728 44.626 1.00 95.25 615 ILE A O 1
ATOM 4879 N N . VAL A 1 616 ? -26.462 -4.675 44.568 1.00 95.38 616 VAL A N 1
ATOM 4880 C CA . VAL A 1 616 ? -26.691 -4.665 46.016 1.00 95.38 616 VAL A CA 1
ATOM 4881 C C . VAL A 1 616 ? -28.070 -5.210 46.376 1.00 95.38 616 VAL A C 1
ATOM 4883 O O . VAL A 1 616 ? -29.012 -5.144 45.585 1.00 95.38 616 VAL A O 1
ATOM 4886 N N . ASN A 1 617 ? -28.203 -5.708 47.604 1.00 95.81 617 ASN A N 1
ATOM 4887 C CA . ASN A 1 617 ? -29.484 -6.138 48.161 1.00 95.81 617 ASN A CA 1
ATOM 4888 C C . ASN A 1 617 ? -30.321 -4.950 48.686 1.00 95.81 617 ASN A C 1
ATOM 4890 O O . ASN A 1 617 ? -29.864 -3.804 48.748 1.00 95.81 617 ASN A O 1
ATOM 4894 N N . LEU A 1 618 ? -31.563 -5.233 49.092 1.00 94.19 618 LEU A N 1
ATOM 4895 C CA . LEU A 1 618 ? -32.496 -4.226 49.609 1.00 94.19 618 LEU A CA 1
ATOM 4896 C C . LEU A 1 618 ? -31.986 -3.523 50.879 1.00 94.19 618 LEU A C 1
ATOM 4898 O O . LEU A 1 618 ? -32.164 -2.315 51.019 1.00 94.19 618 LEU A O 1
ATOM 4902 N N . SER A 1 619 ? -31.320 -4.253 51.779 1.00 94.56 619 SER A N 1
ATOM 4903 C CA . SER A 1 619 ? -30.766 -3.686 53.017 1.00 94.56 619 SER A CA 1
ATOM 4904 C C . SER A 1 619 ? -29.743 -2.588 52.713 1.00 94.56 619 SER A C 1
ATOM 4906 O O . SER A 1 619 ? -29.880 -1.451 53.167 1.00 94.56 619 SER A O 1
ATOM 4908 N N . LYS A 1 620 ? -28.781 -2.887 51.832 1.00 94.94 620 LYS A N 1
ATOM 4909 C CA . LYS A 1 620 ? -27.745 -1.934 51.430 1.00 94.94 620 LYS A CA 1
ATOM 4910 C C . LYS A 1 620 ? -28.307 -0.756 50.633 1.00 94.94 620 LYS A C 1
ATOM 4912 O O . LYS A 1 620 ? -27.851 0.372 50.802 1.00 94.94 620 LYS A O 1
ATOM 4917 N N . LYS A 1 621 ? -29.329 -0.984 49.799 1.00 94.38 621 LYS A N 1
ATOM 4918 C CA . LYS A 1 621 ? -30.076 0.100 49.142 1.00 94.38 621 LYS A CA 1
ATOM 4919 C C . LYS A 1 621 ? -30.665 1.064 50.177 1.00 94.38 621 LYS A C 1
ATOM 4921 O O . LYS A 1 621 ? -30.454 2.268 50.066 1.00 94.38 621 LYS A O 1
ATOM 4926 N N . ASN A 1 622 ? -31.360 0.545 51.186 1.00 94.25 622 ASN A N 1
ATOM 4927 C CA . ASN A 1 622 ? -32.000 1.364 52.216 1.00 94.25 622 ASN A CA 1
ATOM 4928 C C . ASN A 1 622 ? -30.979 2.145 53.058 1.00 94.25 622 ASN A C 1
ATOM 4930 O O . ASN A 1 622 ? -31.235 3.295 53.407 1.00 94.25 622 ASN A O 1
ATOM 4934 N N . GLU A 1 623 ? -29.819 1.551 53.353 1.00 94.94 623 GLU A N 1
ATOM 4935 C CA . GLU A 1 623 ? -28.691 2.239 53.997 1.00 94.94 623 GLU A CA 1
ATOM 4936 C C . GLU A 1 623 ? -28.227 3.448 53.168 1.00 94.94 623 GLU A C 1
ATOM 4938 O O . GLU A 1 623 ? -28.151 4.567 53.673 1.00 94.94 623 GLU A O 1
ATOM 4943 N N . LEU A 1 624 ? -27.982 3.246 51.871 1.00 94.19 624 LEU A N 1
ATOM 4944 C CA . LEU A 1 624 ? -27.457 4.291 50.994 1.00 94.19 624 LEU A CA 1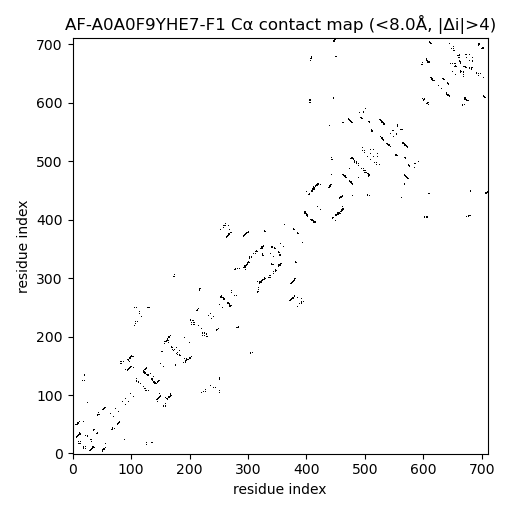
ATOM 4945 C C . LEU A 1 624 ? -28.458 5.414 50.717 1.00 94.19 624 LEU A C 1
ATOM 4947 O O . LEU A 1 624 ? -28.046 6.569 50.661 1.00 94.19 624 LEU A O 1
ATOM 4951 N N . VAL A 1 625 ? -29.753 5.110 50.585 1.00 94.12 625 VAL A N 1
ATOM 4952 C CA . VAL A 1 625 ? -30.802 6.132 50.387 1.00 94.12 625 VAL A CA 1
ATOM 4953 C C . VAL A 1 625 ? -30.875 7.098 51.573 1.00 94.12 625 VAL A C 1
ATOM 4955 O O . VAL A 1 625 ? -31.106 8.290 51.376 1.00 94.12 625 VAL A O 1
ATOM 4958 N N . LYS A 1 626 ? -30.637 6.617 52.804 1.00 93.69 626 LYS A N 1
ATOM 4959 C CA . LYS A 1 626 ? -30.599 7.479 53.998 1.00 93.69 626 LYS A CA 1
ATOM 4960 C C . LYS A 1 626 ? -29.452 8.488 53.941 1.00 93.69 626 LYS A C 1
ATOM 4962 O O . LYS A 1 626 ? -29.620 9.622 54.377 1.00 93.69 626 LYS A O 1
ATOM 4967 N N . MET A 1 627 ? -28.302 8.076 53.409 1.00 92.44 627 MET A N 1
ATOM 4968 C CA . MET A 1 627 ? -27.097 8.908 53.330 1.00 92.44 627 MET A CA 1
ATOM 4969 C C . MET A 1 627 ? -27.070 9.805 52.086 1.00 92.44 627 MET A C 1
ATOM 4971 O O . MET A 1 627 ? -26.498 10.890 52.120 1.00 92.44 627 MET A O 1
ATOM 4975 N N . TYR A 1 628 ? -27.681 9.358 50.988 1.00 93.19 628 TYR A N 1
ATOM 4976 C CA . TYR A 1 628 ? -27.595 9.993 49.678 1.00 93.19 628 TYR A CA 1
ATOM 4977 C C . TYR A 1 628 ? -28.964 10.008 48.996 1.00 93.19 628 TYR A C 1
ATOM 4979 O O . TYR A 1 628 ? -29.358 9.045 48.343 1.00 93.19 628 TYR A O 1
ATOM 4987 N N . LYS A 1 629 ? -29.699 11.115 49.123 1.00 90.00 629 LYS A N 1
ATOM 4988 C CA . LYS A 1 629 ? -31.077 11.217 48.607 1.00 90.00 629 LYS A CA 1
ATOM 4989 C C . LYS A 1 629 ? -31.167 11.204 47.073 1.00 90.00 629 LYS A C 1
ATOM 4991 O O . LYS A 1 629 ? -32.204 10.841 46.533 1.00 90.00 629 LYS A O 1
ATOM 4996 N N . ASP A 1 630 ? -30.098 11.590 46.379 1.00 93.94 630 ASP A N 1
ATOM 4997 C CA . ASP A 1 630 ? -29.996 11.689 44.917 1.00 93.94 630 ASP A CA 1
ATOM 4998 C C . ASP A 1 630 ? -29.539 10.389 44.227 1.00 93.94 630 ASP A C 1
ATOM 5000 O O . ASP A 1 630 ? -29.504 10.320 42.993 1.00 93.94 630 ASP A O 1
ATOM 5004 N N . ILE A 1 631 ? -29.194 9.342 44.988 1.00 94.25 631 ILE A N 1
ATOM 5005 C CA . ILE A 1 631 ? -28.689 8.091 44.415 1.00 94.25 631 ILE A CA 1
ATOM 5006 C C . ILE A 1 631 ? -29.796 7.311 43.692 1.00 94.25 631 ILE A C 1
ATOM 5008 O O . ILE A 1 631 ? -30.870 7.036 44.227 1.00 94.25 631 ILE A O 1
ATOM 5012 N N . LYS A 1 632 ? -29.513 6.918 42.447 1.00 93.25 632 LYS A N 1
ATOM 5013 C CA . LYS A 1 632 ? -30.425 6.121 41.616 1.00 93.25 632 LYS A CA 1
ATOM 5014 C C . LYS A 1 632 ? -30.144 4.630 41.769 1.00 93.25 632 LYS A C 1
ATOM 5016 O O . LYS A 1 632 ? -28.989 4.217 41.850 1.00 93.25 632 LYS A O 1
ATOM 5021 N N . PHE A 1 633 ? -31.203 3.830 41.711 1.00 93.56 633 PHE A N 1
ATOM 5022 C CA . PHE A 1 633 ? -31.136 2.372 41.664 1.00 93.56 633 PHE A CA 1
ATOM 5023 C C . PHE A 1 633 ? -31.952 1.855 40.490 1.00 93.56 633 PHE A C 1
ATOM 5025 O O . PHE A 1 633 ? -33.033 2.373 40.215 1.00 93.56 633 PHE A O 1
ATOM 5032 N N . TYR A 1 634 ? -31.465 0.796 39.855 1.00 91.44 634 TYR A N 1
ATOM 5033 C CA . TYR A 1 634 ? -32.191 0.091 38.804 1.00 91.44 634 TYR A CA 1
ATOM 5034 C C . TYR A 1 634 ? -32.441 -1.344 39.248 1.00 91.44 634 TYR A C 1
ATOM 5036 O O . TYR A 1 634 ? -31.505 -2.028 39.663 1.00 91.44 634 TYR A O 1
ATOM 5044 N N . SER A 1 635 ? -33.692 -1.793 39.188 1.00 89.94 635 SER A N 1
ATOM 5045 C CA . SER A 1 635 ? -34.051 -3.169 39.535 1.00 89.94 635 SER A CA 1
ATOM 5046 C C . SER A 1 635 ? -33.292 -4.162 38.655 1.00 89.94 635 SER A C 1
ATOM 5048 O O . SER A 1 635 ? -33.137 -3.952 37.450 1.00 89.94 635 SER A O 1
ATOM 5050 N N . PHE A 1 636 ? -32.800 -5.238 39.259 1.00 87.44 636 PHE A N 1
ATOM 5051 C CA . PHE A 1 636 ? -32.122 -6.316 38.558 1.00 87.44 636 PHE A CA 1
ATOM 5052 C C . PHE A 1 636 ? -32.363 -7.628 39.295 1.00 87.44 636 PHE A C 1
ATOM 5054 O O . PHE A 1 636 ? -31.796 -7.842 40.367 1.00 87.44 636 PHE A O 1
ATOM 5061 N N . GLU A 1 637 ? -33.207 -8.487 38.719 1.00 87.50 637 GLU A N 1
ATOM 5062 C CA . GLU A 1 637 ? -33.678 -9.713 39.375 1.00 87.50 637 GLU A CA 1
ATOM 5063 C C . GLU A 1 637 ? -34.209 -9.385 40.787 1.00 87.50 637 GLU A C 1
ATOM 5065 O O . GLU A 1 637 ? -34.999 -8.454 40.943 1.00 87.50 637 GLU A O 1
ATOM 5070 N N . ASN A 1 638 ? -33.734 -10.082 41.822 1.00 90.00 638 ASN A N 1
ATOM 5071 C CA . ASN A 1 638 ? -34.094 -9.839 43.224 1.00 90.00 638 ASN A CA 1
ATOM 5072 C C . ASN A 1 638 ? -33.173 -8.811 43.922 1.00 90.00 638 ASN A C 1
ATOM 5074 O O . ASN A 1 638 ? -33.080 -8.782 45.148 1.00 90.00 638 ASN A O 1
ATOM 5078 N N . SER A 1 639 ? -32.429 -8.007 43.158 1.00 94.50 639 SER A N 1
ATOM 5079 C CA . SER A 1 639 ? -31.418 -7.055 43.641 1.00 94.50 639 SER A CA 1
ATOM 5080 C C . SER A 1 639 ? -31.513 -5.698 42.925 1.00 94.50 639 SER A C 1
ATOM 5082 O O . SER A 1 639 ? -32.420 -5.443 42.130 1.00 94.50 639 SER A O 1
ATOM 5084 N N . PHE A 1 640 ? -30.578 -4.789 43.216 1.00 94.56 640 PHE A N 1
ATOM 5085 C CA . PHE A 1 640 ? -30.534 -3.447 42.635 1.00 94.56 640 PHE A CA 1
ATOM 5086 C C . PHE A 1 640 ? -29.140 -3.104 42.111 1.00 94.56 640 PHE A C 1
ATOM 5088 O O . PHE A 1 640 ? -28.151 -3.230 42.828 1.00 94.56 640 PHE A O 1
ATOM 5095 N N . LYS A 1 641 ? -29.060 -2.611 40.874 1.00 94.44 641 LYS A N 1
ATOM 5096 C CA . LYS A 1 641 ? -27.841 -2.035 40.296 1.00 94.44 641 LYS A CA 1
ATOM 5097 C C . LYS A 1 641 ? -27.682 -0.584 40.734 1.00 94.44 641 LYS A C 1
ATOM 5099 O O . LYS A 1 641 ? -28.622 0.206 40.610 1.00 94.44 641 LYS A O 1
ATOM 5104 N N . ILE A 1 642 ? -26.477 -0.230 41.169 1.00 95.25 642 ILE A N 1
ATOM 5105 C CA . ILE A 1 642 ? -26.082 1.146 41.493 1.00 95.25 642 ILE A CA 1
ATOM 5106 C C . ILE A 1 642 ? -25.149 1.669 40.397 1.00 95.25 642 ILE A C 1
ATOM 5108 O O . ILE A 1 642 ? -24.222 0.954 40.023 1.00 95.25 642 ILE A O 1
ATOM 5112 N N . PRO A 1 643 ? -25.325 2.903 39.891 1.00 94.69 643 PRO A N 1
ATOM 5113 C CA . PRO A 1 643 ? -24.361 3.509 38.980 1.00 94.69 643 PRO A CA 1
ATOM 5114 C C . PRO A 1 643 ? -22.958 3.578 39.604 1.00 94.69 643 PRO A C 1
ATOM 5116 O O . PRO A 1 643 ? -22.737 4.341 40.543 1.00 94.69 643 PRO A O 1
ATOM 5119 N N . ALA A 1 644 ? -21.985 2.845 39.057 1.00 96.44 644 ALA A N 1
ATOM 5120 C CA . ALA A 1 644 ? -20.601 2.896 39.539 1.00 96.44 644 ALA A CA 1
ATOM 5121 C C . ALA A 1 644 ? -20.027 4.317 39.433 1.00 96.44 644 ALA A C 1
ATOM 5123 O O . ALA A 1 644 ? -19.400 4.802 40.369 1.00 96.44 644 ALA A O 1
ATOM 5124 N N . GLY A 1 645 ? -20.341 5.036 38.348 1.00 95.75 645 GLY A N 1
ATOM 5125 C CA . GLY A 1 645 ? -19.939 6.435 38.173 1.00 95.75 645 GLY A CA 1
ATOM 5126 C C . GLY A 1 645 ? -20.403 7.353 39.311 1.00 95.75 645 GLY A C 1
ATOM 5127 O O . GLY A 1 645 ? -19.652 8.231 39.717 1.00 95.75 645 GLY A O 1
ATOM 5128 N N . TYR A 1 646 ? -21.585 7.113 39.890 1.00 96.44 646 TYR A N 1
ATOM 5129 C CA . TYR A 1 646 ? -22.066 7.889 41.037 1.00 96.44 646 TYR A CA 1
ATOM 5130 C C . TYR A 1 646 ? -21.202 7.651 42.281 1.00 96.44 646 TYR A C 1
ATOM 5132 O O . TYR A 1 646 ? -20.818 8.599 42.962 1.00 96.44 646 TYR A O 1
ATOM 5140 N N . LEU A 1 647 ? -20.858 6.389 42.562 1.00 97.62 647 LEU A N 1
ATOM 5141 C CA . LEU A 1 647 ? -20.006 6.034 43.699 1.00 97.62 647 LEU A CA 1
ATOM 5142 C C . LEU A 1 647 ? -18.601 6.628 43.550 1.00 97.62 647 LEU A C 1
ATOM 5144 O O . LEU A 1 647 ? -18.073 7.192 44.505 1.00 97.62 647 LEU A O 1
ATOM 5148 N N . ILE A 1 648 ? -18.028 6.561 42.345 1.00 98.06 648 ILE A N 1
ATOM 5149 C CA . ILE A 1 648 ? -16.707 7.122 42.027 1.00 98.06 648 ILE A CA 1
ATOM 5150 C C . ILE A 1 648 ? -16.726 8.653 42.172 1.00 98.06 648 ILE A C 1
ATOM 5152 O O . ILE A 1 648 ? -15.833 9.237 42.786 1.00 98.06 648 ILE A O 1
ATOM 5156 N N . GLU A 1 649 ? -17.773 9.317 41.676 1.00 96.94 649 GLU A N 1
ATOM 5157 C CA . GLU A 1 649 ? -17.938 10.767 41.812 1.00 96.94 649 GLU A CA 1
ATOM 5158 C C . GLU A 1 649 ? -18.071 11.185 43.281 1.00 96.94 649 GLU A C 1
ATOM 5160 O O . GLU A 1 649 ? -17.357 12.078 43.731 1.00 96.94 649 GLU A O 1
ATOM 5165 N N . LYS A 1 650 ? -18.902 10.495 44.073 1.00 96.62 650 LYS A N 1
ATOM 5166 C CA . LYS A 1 650 ? -19.051 10.781 45.509 1.00 96.62 650 LYS A CA 1
ATOM 5167 C C . LYS A 1 650 ? -17.825 10.374 46.331 1.00 96.62 650 LYS A C 1
ATOM 5169 O O . LYS A 1 650 ? -17.623 10.931 47.408 1.00 96.62 650 LYS A O 1
ATOM 5174 N N . ALA A 1 651 ? -16.987 9.454 45.855 1.00 97.00 651 ALA A N 1
ATOM 5175 C CA . ALA A 1 651 ? -15.650 9.207 46.403 1.00 97.00 651 ALA A CA 1
ATOM 5176 C C . ALA A 1 651 ? -14.639 10.315 46.028 1.00 97.00 651 ALA A C 1
ATOM 5178 O O . ALA A 1 651 ? -13.514 10.314 46.515 1.00 97.00 651 ALA A O 1
ATOM 5179 N N . GLY A 1 652 ? -15.049 11.300 45.221 1.00 97.31 652 GLY A N 1
ATOM 5180 C CA . GLY A 1 652 ? -14.258 12.478 44.882 1.00 97.31 652 GLY A CA 1
ATOM 5181 C C . GLY A 1 652 ? -13.250 12.232 43.767 1.00 97.31 652 GLY A C 1
ATOM 5182 O O . GLY A 1 652 ? -12.231 12.908 43.739 1.00 97.31 652 GLY A O 1
ATOM 5183 N N . TRP A 1 653 ? -13.480 11.252 42.890 1.00 98.25 653 TRP A N 1
ATOM 5184 C CA . TRP A 1 653 ? -12.519 10.866 41.851 1.00 98.25 653 TRP A CA 1
ATOM 5185 C C . TRP A 1 653 ? -12.742 11.529 40.490 1.00 98.25 653 TRP A C 1
ATOM 5187 O O . TRP A 1 653 ? -11.830 11.528 39.671 1.00 98.25 653 TRP A O 1
ATOM 5197 N N . LYS A 1 654 ? -13.909 12.130 40.229 1.00 97.38 654 LYS A N 1
ATOM 5198 C CA . LYS A 1 654 ? -14.193 12.800 38.948 1.00 97.38 654 LYS A CA 1
ATOM 5199 C C . LYS A 1 654 ? -13.184 13.921 38.672 1.00 97.38 654 LYS A C 1
ATOM 5201 O O . LYS A 1 654 ? -12.942 14.750 39.544 1.00 97.38 654 LYS A O 1
ATOM 5206 N N . GLY A 1 655 ? -12.587 13.915 37.480 1.00 96.88 655 GLY A N 1
ATOM 5207 C CA . GLY A 1 655 ? -11.545 14.866 37.074 1.00 96.88 655 GLY A CA 1
ATOM 5208 C C . GLY A 1 655 ? -10.173 14.680 37.741 1.00 96.88 655 GLY A C 1
ATOM 5209 O O . GLY A 1 655 ? -9.216 15.355 37.360 1.00 96.88 655 GLY A O 1
ATOM 5210 N N . LYS A 1 656 ? -10.014 13.764 38.713 1.00 98.00 656 LYS A N 1
ATOM 5211 C CA . LYS A 1 656 ? -8.710 13.534 39.357 1.00 98.00 656 LYS A CA 1
ATOM 5212 C C . LYS A 1 656 ? -7.728 12.864 38.400 1.00 98.00 656 LYS A C 1
ATOM 5214 O O . LYS A 1 656 ? -8.066 11.907 37.698 1.00 98.00 656 LYS A O 1
ATOM 5219 N N . ARG A 1 657 ? -6.484 13.343 38.431 1.00 97.50 657 ARG A N 1
ATOM 5220 C CA . ARG A 1 657 ? -5.341 12.802 37.687 1.00 97.50 657 ARG A CA 1
ATOM 5221 C C . ARG A 1 657 ? -4.401 12.052 38.629 1.00 97.50 657 ARG A C 1
ATOM 5223 O O . ARG A 1 657 ? -4.097 12.541 39.712 1.00 97.50 657 ARG A O 1
ATOM 5230 N N . LEU A 1 658 ? -3.899 10.912 38.166 1.00 97.50 658 LEU A N 1
ATOM 5231 C CA . LEU A 1 658 ? -2.832 10.143 38.795 1.00 97.50 658 LEU A CA 1
ATOM 5232 C C . LEU A 1 658 ? -1.735 9.904 37.749 1.00 97.50 658 LEU A C 1
ATOM 5234 O O . LEU A 1 658 ? -1.870 9.065 36.861 1.00 97.50 658 LEU A O 1
ATOM 5238 N N . GLY A 1 659 ? -0.662 10.695 37.809 1.00 95.81 659 GLY A N 1
ATOM 5239 C CA . GLY A 1 659 ? 0.404 10.658 36.803 1.00 95.81 659 GLY A CA 1
ATOM 5240 C C . GLY A 1 659 ? -0.107 10.961 35.385 1.00 95.81 659 GLY A C 1
ATOM 5241 O O . GLY A 1 659 ? -0.657 12.033 35.117 1.00 95.81 659 GLY A O 1
ATOM 5242 N N . ASN A 1 660 ? 0.077 10.011 34.466 1.00 96.38 660 ASN A N 1
ATOM 5243 C CA . ASN A 1 660 ? -0.280 10.154 33.048 1.00 96.38 660 ASN A CA 1
ATOM 5244 C C . ASN A 1 660 ? -1.751 9.839 32.730 1.00 96.38 660 ASN A C 1
ATOM 5246 O O . ASN A 1 660 ? -2.182 10.007 31.591 1.00 96.38 660 ASN A O 1
ATOM 5250 N N . VAL A 1 661 ? -2.522 9.364 33.709 1.00 98.06 661 VAL A N 1
ATOM 5251 C CA . VAL A 1 661 ? -3.914 8.938 33.522 1.00 98.06 661 VAL A CA 1
ATOM 5252 C C . VAL A 1 661 ? -4.845 9.749 34.408 1.00 98.06 661 VAL A C 1
ATOM 5254 O O . VAL A 1 661 ? -4.439 10.275 35.446 1.00 98.06 661 VAL A O 1
ATOM 5257 N N . LYS A 1 662 ? -6.108 9.881 34.008 1.00 97.56 662 LYS A N 1
ATOM 5258 C CA . LYS A 1 662 ? -7.106 10.609 34.802 1.00 97.56 662 LYS A CA 1
ATOM 5259 C C . LYS A 1 662 ? -8.500 10.024 34.658 1.00 97.56 662 LYS A C 1
ATOM 5261 O O . LYS A 1 662 ? -8.831 9.425 33.634 1.00 97.56 662 LYS A O 1
ATOM 5266 N N . VAL A 1 663 ? -9.344 10.275 35.647 1.00 98.06 663 VAL A N 1
ATOM 5267 C CA . VAL A 1 663 ? -10.793 10.104 35.517 1.00 98.06 663 VAL A CA 1
ATOM 5268 C C . VAL A 1 663 ? -11.344 11.259 34.679 1.00 98.06 663 VAL A C 1
ATOM 5270 O O . VAL A 1 663 ? -10.952 12.407 34.880 1.00 98.06 663 VAL A O 1
ATOM 5273 N N . SER A 1 664 ? -12.237 10.975 33.731 1.00 96.56 664 SER A N 1
ATOM 5274 C CA . SER A 1 664 ? -12.842 11.995 32.866 1.00 96.56 664 SER A CA 1
ATOM 5275 C C . SER A 1 664 ? -13.573 13.074 33.671 1.00 96.56 664 SER A C 1
ATOM 5277 O O . SER A 1 664 ? -14.241 12.793 34.670 1.00 96.56 664 SER A O 1
ATOM 5279 N N . ASP A 1 665 ? -13.492 14.309 33.174 1.00 93.62 665 ASP A N 1
ATOM 5280 C CA . ASP A 1 665 ? -14.237 15.454 33.697 1.00 93.62 665 ASP A CA 1
ATOM 5281 C C . ASP A 1 665 ? -15.739 15.349 33.378 1.00 93.62 665 ASP A C 1
ATOM 5283 O O . ASP A 1 665 ? -16.577 15.797 34.160 1.00 93.62 665 ASP A O 1
ATOM 5287 N N . LYS A 1 666 ? -16.104 14.693 32.264 1.00 93.25 666 LYS A N 1
ATOM 5288 C CA . LYS A 1 666 ? -17.504 14.494 31.857 1.00 93.25 666 LYS A CA 1
ATOM 5289 C C . LYS A 1 666 ? -18.203 13.448 32.717 1.00 93.25 666 LYS A C 1
ATOM 5291 O O . LYS A 1 666 ? -19.298 13.690 33.229 1.00 93.25 666 LYS A O 1
ATOM 5296 N N . HIS A 1 667 ? -17.577 12.285 32.908 1.00 94.75 667 HIS A N 1
ATOM 5297 C CA . HIS A 1 667 ? -18.219 11.167 33.599 1.00 94.75 667 HIS A CA 1
ATOM 5298 C C . HIS A 1 667 ? -17.229 10.267 34.338 1.00 94.75 667 HIS A C 1
ATOM 5300 O O . HIS A 1 667 ? -16.335 9.666 33.745 1.00 94.75 667 HIS A O 1
ATOM 5306 N N . ALA A 1 668 ? -17.464 10.088 35.640 1.00 96.31 668 ALA A N 1
ATOM 5307 C CA . ALA A 1 668 ? -16.539 9.429 36.562 1.00 96.31 668 ALA A CA 1
ATOM 5308 C C . ALA A 1 668 ? -16.291 7.932 36.286 1.00 96.31 668 ALA A C 1
ATOM 5310 O O . ALA A 1 668 ? -15.358 7.347 36.820 1.00 96.31 668 ALA A O 1
ATOM 5311 N N . LEU A 1 669 ? -17.116 7.300 35.447 1.00 94.31 669 LEU A N 1
ATOM 5312 C CA . LEU A 1 669 ? -16.924 5.905 35.030 1.00 94.31 669 LEU A CA 1
ATOM 5313 C C . LEU A 1 669 ? -15.851 5.727 33.941 1.00 94.31 669 LEU A C 1
ATOM 5315 O O . LEU A 1 669 ? -15.486 4.595 33.631 1.00 94.31 669 LEU A O 1
ATOM 5319 N N . ILE A 1 670 ? -15.391 6.819 33.328 1.00 95.75 670 ILE A N 1
ATOM 5320 C CA . ILE A 1 670 ? -14.469 6.784 32.194 1.00 95.75 670 ILE A CA 1
ATOM 5321 C C . ILE A 1 670 ? -13.069 7.129 32.684 1.00 95.75 670 ILE A C 1
ATOM 5323 O O . ILE A 1 670 ? -12.809 8.261 33.096 1.00 95.75 670 ILE A O 1
ATOM 5327 N N . LEU A 1 671 ? -12.163 6.155 32.618 1.00 97.44 671 LEU A N 1
ATOM 5328 C CA . LEU A 1 671 ? -10.735 6.386 32.820 1.00 97.44 671 LEU A CA 1
ATOM 5329 C C . LEU A 1 671 ? -10.094 6.721 31.477 1.00 97.44 671 LEU A C 1
ATOM 5331 O O . LEU A 1 671 ? -10.385 6.089 30.463 1.00 97.44 671 LEU A O 1
ATOM 5335 N N . THR A 1 672 ? -9.232 7.729 31.474 1.00 97.31 672 THR A N 1
ATOM 5336 C CA . THR A 1 672 ? -8.636 8.298 30.266 1.00 97.31 672 THR A CA 1
ATOM 5337 C C . THR A 1 672 ? -7.116 8.302 30.354 1.00 97.31 672 THR A C 1
ATOM 5339 O O . THR A 1 672 ? -6.541 8.440 31.437 1.00 97.31 672 THR A O 1
ATOM 5342 N N . ASN A 1 673 ? -6.472 8.183 29.196 1.00 97.25 673 ASN A N 1
ATOM 5343 C CA . ASN A 1 673 ? -5.036 8.343 28.985 1.00 97.25 673 ASN A CA 1
ATOM 5344 C C . ASN A 1 673 ? -4.821 9.523 28.016 1.00 97.25 673 ASN A C 1
ATOM 5346 O O . ASN A 1 673 ? -4.567 9.299 26.831 1.00 97.25 673 ASN A O 1
ATOM 5350 N N . PRO A 1 674 ? -5.007 10.780 28.468 1.00 93.62 674 PRO A N 1
ATOM 5351 C CA . PRO A 1 674 ? -5.233 11.919 27.574 1.00 93.62 674 PRO A CA 1
ATOM 5352 C C . PRO A 1 674 ? -4.060 12.195 26.639 1.00 93.62 674 PRO A C 1
ATOM 5354 O O . PRO A 1 674 ? -4.257 12.500 25.468 1.00 93.62 674 PRO A O 1
ATOM 5357 N N . GLU A 1 675 ? -2.836 12.047 27.148 1.00 91.19 675 GLU A N 1
ATOM 5358 C CA . GLU A 1 675 ? -1.615 12.241 26.368 1.00 91.19 675 GLU A CA 1
ATOM 5359 C C . GLU A 1 675 ? -1.130 10.958 25.670 1.00 91.19 675 GLU A C 1
ATOM 5361 O O . GLU A 1 675 ? -0.106 10.986 24.986 1.00 91.19 675 GLU A O 1
ATOM 5366 N N . GLY A 1 676 ? -1.797 9.814 25.870 1.00 88.56 676 GLY A N 1
ATOM 5367 C CA . GLY A 1 676 ? -1.336 8.515 25.365 1.00 88.56 676 GLY A CA 1
ATOM 5368 C C . GLY A 1 676 ? 0.014 8.068 25.950 1.00 88.56 676 GLY A C 1
ATOM 5369 O O . GLY A 1 676 ? 0.739 7.302 25.307 1.00 88.56 676 GLY A O 1
ATOM 5370 N N . LYS A 1 677 ? 0.389 8.594 27.124 1.00 93.00 677 LYS A N 1
ATOM 5371 C CA . LYS A 1 677 ? 1.666 8.333 27.818 1.00 93.00 677 LYS A CA 1
ATOM 5372 C C . LYS A 1 677 ? 1.529 7.369 28.994 1.00 93.00 677 LYS A C 1
ATOM 5374 O O . LYS A 1 677 ? 2.538 6.849 29.455 1.00 93.00 677 LYS A O 1
ATOM 5379 N N . GLY A 1 678 ? 0.307 7.154 29.476 1.00 94.75 678 GLY A N 1
ATOM 5380 C CA . GLY A 1 678 ? 0.015 6.167 30.503 1.00 94.75 678 GLY A CA 1
ATOM 5381 C C . GLY A 1 678 ? 0.240 4.756 29.983 1.00 94.75 678 GLY A C 1
ATOM 5382 O O . GLY A 1 678 ? -0.064 4.476 28.822 1.00 94.75 678 GLY A O 1
ATOM 5383 N N . ASN A 1 679 ? 0.776 3.899 30.843 1.00 95.62 679 ASN A N 1
ATOM 5384 C CA . ASN A 1 679 ? 0.993 2.477 30.589 1.00 95.62 679 ASN A CA 1
ATOM 5385 C C . ASN A 1 679 ? -0.071 1.615 31.309 1.00 95.62 679 ASN A C 1
ATOM 5387 O O . ASN A 1 679 ? -0.942 2.136 32.015 1.00 95.62 679 ASN A O 1
ATOM 5391 N N . PHE A 1 680 ? -0.018 0.294 31.136 1.00 96.94 680 PHE A N 1
ATOM 5392 C CA . PHE A 1 680 ? -0.923 -0.662 31.783 1.00 96.94 680 PHE A CA 1
ATOM 5393 C C . PHE A 1 680 ? -0.984 -0.474 33.307 1.00 96.94 680 PHE A C 1
ATOM 5395 O O . PHE A 1 680 ? -2.070 -0.431 33.890 1.00 96.94 680 PHE A O 1
ATOM 5402 N N . ASN A 1 681 ? 0.176 -0.329 33.954 1.00 96.81 681 ASN A N 1
ATOM 5403 C CA . ASN A 1 681 ? 0.277 -0.201 35.406 1.00 96.81 681 ASN A CA 1
ATOM 5404 C C . ASN A 1 681 ? -0.269 1.136 35.912 1.00 96.81 681 ASN A C 1
ATOM 5406 O O . ASN A 1 681 ? -0.896 1.151 36.967 1.00 96.81 681 ASN A O 1
ATOM 5410 N N . ASP A 1 682 ? -0.098 2.230 35.165 1.00 97.62 682 ASP A N 1
ATOM 5411 C CA . ASP A 1 682 ? -0.671 3.535 35.515 1.00 97.62 682 ASP A CA 1
ATOM 5412 C C . ASP A 1 682 ? -2.204 3.452 35.582 1.00 97.62 682 ASP A C 1
ATOM 5414 O O . ASP A 1 682 ? -2.824 3.871 36.562 1.00 97.62 682 ASP A O 1
ATOM 5418 N N . ILE A 1 683 ? -2.821 2.855 34.555 1.00 97.75 683 ILE A N 1
ATOM 5419 C CA . ILE A 1 683 ? -4.280 2.712 34.454 1.00 97.75 683 ILE A CA 1
ATOM 5420 C C . ILE A 1 683 ? -4.797 1.751 35.526 1.00 97.75 683 ILE A C 1
ATOM 5422 O O . ILE A 1 683 ? -5.786 2.048 36.200 1.00 97.75 683 ILE A O 1
ATOM 5426 N N . LYS A 1 684 ? -4.113 0.616 35.715 1.00 97.50 684 LYS A N 1
ATOM 5427 C CA . LYS A 1 684 ? -4.462 -0.360 36.749 1.00 97.50 684 LYS A CA 1
ATOM 5428 C C . LYS A 1 684 ? -4.368 0.257 38.146 1.00 97.50 684 LYS A C 1
ATOM 5430 O O . LYS A 1 684 ? -5.286 0.076 38.939 1.00 97.50 684 LYS A O 1
ATOM 5435 N N . LYS A 1 685 ? -3.311 1.021 38.436 1.00 97.94 685 LYS A N 1
ATOM 5436 C CA . LYS A 1 685 ? -3.134 1.707 39.722 1.00 97.94 685 LYS A CA 1
ATOM 5437 C C . LYS A 1 685 ? -4.266 2.698 39.986 1.00 97.94 685 LYS A C 1
ATOM 5439 O O . LYS A 1 685 ? -4.843 2.667 41.068 1.00 97.94 685 LYS A O 1
ATOM 5444 N N . LEU A 1 686 ? -4.631 3.518 38.995 1.00 98.31 686 LEU A N 1
ATOM 5445 C CA . LEU A 1 686 ? -5.773 4.430 39.113 1.00 98.31 686 LEU A CA 1
ATOM 5446 C C . LEU A 1 686 ? -7.069 3.664 39.428 1.00 98.31 686 LEU A C 1
ATOM 5448 O O . LEU A 1 686 ? -7.828 4.061 40.309 1.00 98.31 686 LEU A O 1
ATOM 5452 N N . ALA A 1 687 ? -7.315 2.549 38.738 1.00 98.06 687 ALA A N 1
ATOM 5453 C CA . ALA A 1 687 ? -8.494 1.727 38.981 1.00 98.06 687 ALA A CA 1
ATOM 5454 C C . ALA A 1 687 ? -8.508 1.080 40.379 1.00 98.06 687 ALA A C 1
ATOM 5456 O O . ALA A 1 687 ? -9.565 1.014 41.016 1.00 98.06 687 ALA A O 1
ATOM 5457 N N . ASP A 1 688 ? -7.352 0.625 40.865 1.00 97.81 688 ASP A N 1
ATOM 5458 C CA . ASP A 1 688 ? -7.198 0.023 42.191 1.00 97.81 688 ASP A CA 1
ATOM 5459 C C . ASP A 1 688 ? -7.431 1.063 43.306 1.00 97.81 688 ASP A C 1
ATOM 5461 O O . ASP A 1 688 ? -8.164 0.785 44.255 1.00 97.81 688 ASP A O 1
ATOM 5465 N N . GLU A 1 689 ? -6.890 2.282 43.172 1.00 98.31 689 GLU A N 1
ATOM 5466 C CA . GLU A 1 689 ? -7.116 3.383 44.126 1.00 98.31 689 GLU A CA 1
ATOM 5467 C C . GLU A 1 689 ? -8.600 3.777 44.195 1.00 98.31 689 GLU A C 1
ATOM 5469 O O . GLU A 1 689 ? -9.175 3.848 45.284 1.00 98.31 689 GLU A O 1
ATOM 5474 N N . ILE A 1 690 ? -9.263 3.914 43.040 1.00 98.44 690 ILE A N 1
ATOM 5475 C CA . ILE A 1 690 ? -10.710 4.169 42.967 1.00 98.44 690 ILE A CA 1
ATOM 5476 C C . ILE A 1 690 ? -11.500 3.056 43.665 1.00 98.44 690 ILE A C 1
ATOM 5478 O O . ILE A 1 690 ? -12.429 3.327 44.430 1.00 98.44 690 ILE A O 1
ATOM 5482 N N . THR A 1 691 ? -11.145 1.796 43.403 1.00 98.00 691 THR A N 1
ATOM 5483 C CA . THR A 1 691 ? -11.837 0.637 43.981 1.00 98.00 691 THR A CA 1
ATOM 5484 C C . THR A 1 691 ? -11.694 0.612 45.502 1.00 98.00 691 THR A C 1
ATOM 5486 O O . THR A 1 691 ? -12.686 0.385 46.200 1.00 98.00 691 THR A O 1
ATOM 5489 N N . ASN A 1 692 ? -10.494 0.887 46.020 1.00 98.00 692 ASN A N 1
ATOM 5490 C CA . ASN A 1 692 ? -10.221 0.933 47.454 1.00 98.00 692 ASN A CA 1
ATOM 5491 C C . ASN A 1 692 ? -10.994 2.057 48.148 1.00 98.00 692 ASN A C 1
ATOM 5493 O O . ASN A 1 692 ? -11.629 1.813 49.172 1.00 98.00 692 ASN A O 1
ATOM 5497 N N . ASP A 1 693 ? -11.019 3.259 47.578 1.00 98.19 693 ASP A N 1
ATOM 5498 C CA . ASP A 1 693 ? -11.729 4.395 48.172 1.00 98.19 693 ASP A CA 1
ATOM 5499 C C . ASP A 1 693 ? -13.247 4.215 48.152 1.00 98.19 693 ASP A C 1
ATOM 5501 O O . ASP A 1 693 ? -13.930 4.502 49.141 1.00 98.19 693 ASP A O 1
ATOM 5505 N N . VAL A 1 694 ? -13.792 3.684 47.054 1.00 98.06 694 VAL A N 1
ATOM 5506 C CA . VAL A 1 694 ? -15.219 3.351 46.971 1.00 98.06 694 VAL A CA 1
ATOM 5507 C C . VAL A 1 694 ? -15.569 2.252 47.975 1.00 98.06 694 VAL A C 1
ATOM 5509 O O . VAL A 1 694 ? -16.580 2.361 48.675 1.00 98.06 694 VAL A O 1
ATOM 5512 N N . TYR A 1 695 ? -14.717 1.237 48.135 1.00 97.81 695 TYR A N 1
ATOM 5513 C CA . TYR A 1 695 ? -14.918 0.222 49.164 1.00 97.81 695 TYR A CA 1
ATOM 5514 C C . TYR A 1 695 ? -14.848 0.818 50.572 1.00 97.81 695 TYR A C 1
ATOM 5516 O O . TYR A 1 695 ? -15.738 0.577 51.383 1.00 97.81 695 TYR A O 1
ATOM 5524 N N . ASN A 1 696 ? -13.849 1.644 50.871 1.00 97.56 696 ASN A N 1
ATOM 5525 C CA . ASN A 1 696 ? -13.686 2.251 52.187 1.00 97.56 696 ASN A CA 1
ATOM 5526 C C . ASN A 1 696 ? -14.892 3.110 52.569 1.00 97.56 696 ASN A C 1
ATOM 5528 O O . ASN A 1 696 ? -15.385 2.979 53.694 1.00 97.56 696 ASN A O 1
ATOM 5532 N N . LYS A 1 697 ? -15.398 3.905 51.618 1.00 96.69 697 LYS A N 1
ATOM 5533 C CA . LYS A 1 697 ? -16.502 4.847 51.817 1.00 96.69 697 LYS A CA 1
ATOM 5534 C C . LYS A 1 697 ? -17.885 4.197 51.822 1.00 96.69 697 LYS A C 1
ATOM 5536 O O . LYS A 1 697 ? -18.721 4.574 52.636 1.00 96.69 697 LYS A O 1
ATOM 5541 N N . PHE A 1 698 ? -18.146 3.246 50.925 1.00 96.12 698 PHE A N 1
ATOM 5542 C CA . PHE A 1 698 ? -19.491 2.688 50.724 1.00 96.12 698 PHE A CA 1
ATOM 5543 C C . PHE A 1 698 ? -19.626 1.227 51.151 1.00 96.12 698 PHE A C 1
ATOM 5545 O O . PHE A 1 698 ? -20.742 0.712 51.193 1.00 96.12 698 PHE A O 1
ATOM 5552 N N . LYS A 1 699 ? -18.519 0.539 51.452 1.00 96.12 699 LYS A N 1
ATOM 5553 C CA . LYS A 1 699 ? -18.462 -0.924 51.633 1.00 96.12 699 LYS A CA 1
ATOM 5554 C C . LYS A 1 699 ? -19.023 -1.673 50.420 1.00 96.12 699 LYS A C 1
ATOM 5556 O O . LYS A 1 699 ? -19.716 -2.677 50.555 1.00 96.12 699 LYS A O 1
ATOM 5561 N N . ILE A 1 700 ? -18.745 -1.148 49.225 1.00 96.56 700 ILE A N 1
ATOM 5562 C CA . ILE A 1 700 ? -19.126 -1.731 47.936 1.00 96.56 700 ILE A CA 1
ATOM 5563 C C . ILE A 1 700 ? -17.859 -1.918 47.118 1.00 96.56 700 ILE A C 1
ATOM 5565 O O . ILE A 1 700 ? -17.110 -0.970 46.904 1.00 96.56 700 ILE A O 1
ATOM 5569 N N . LYS A 1 701 ? -17.627 -3.145 46.657 1.00 95.81 701 LYS A N 1
ATOM 5570 C CA . LYS A 1 701 ? -16.504 -3.461 45.779 1.00 95.81 701 LYS A CA 1
ATOM 5571 C C . LYS A 1 701 ? -16.882 -3.137 44.335 1.00 95.81 701 LYS A C 1
ATOM 5573 O O . LYS A 1 701 ? -17.930 -3.574 43.863 1.00 95.81 701 LYS A O 1
ATOM 5578 N N . LEU A 1 702 ? -16.035 -2.373 43.648 1.00 97.44 702 LEU A N 1
ATOM 5579 C CA . LEU A 1 702 ? -16.139 -2.195 42.202 1.00 97.44 702 LEU A CA 1
ATOM 5580 C C . LEU A 1 702 ? -15.432 -3.339 41.480 1.00 97.44 702 LEU A C 1
ATOM 5582 O O . LEU A 1 702 ? -14.403 -3.840 41.932 1.00 97.44 702 LEU A O 1
ATOM 5586 N N . GLU A 1 703 ? -15.990 -3.727 40.340 1.00 95.31 703 GLU A N 1
ATOM 5587 C CA . GLU A 1 703 ? -15.418 -4.737 39.456 1.00 95.31 703 GLU A CA 1
ATOM 5588 C C . GLU A 1 703 ? -15.154 -4.109 38.086 1.00 95.31 703 GLU A C 1
ATOM 5590 O O . GLU A 1 703 ? -16.070 -3.491 37.527 1.00 95.31 703 GLU A O 1
ATOM 5595 N N . PRO A 1 704 ? -13.938 -4.240 37.527 1.00 94.12 704 PRO A N 1
ATOM 5596 C CA . PRO A 1 704 ? -13.663 -3.798 36.167 1.00 94.12 704 PRO A CA 1
ATOM 5597 C C . PRO A 1 704 ? -14.587 -4.480 35.144 1.00 94.12 704 PRO A C 1
ATOM 5599 O O . PRO A 1 704 ? -14.816 -5.690 35.190 1.00 94.12 704 PRO A O 1
ATOM 5602 N N . GLU A 1 705 ? -15.133 -3.691 34.219 1.00 91.56 705 GLU A N 1
ATOM 5603 C CA . GLU A 1 705 ? -15.781 -4.186 32.994 1.00 91.56 705 GLU A CA 1
ATOM 5604 C C . GLU A 1 705 ? -14.721 -4.518 31.935 1.00 91.56 705 GLU A C 1
ATOM 5606 O O . GLU A 1 705 ? -14.821 -5.555 31.268 1.00 91.56 705 GLU A O 1
ATOM 5611 N N . VAL A 1 706 ? -13.676 -3.684 31.893 1.00 92.25 706 VAL A N 1
ATOM 5612 C CA . VAL A 1 706 ? -12.501 -3.816 31.031 1.00 92.25 706 VAL A CA 1
ATOM 5613 C C . VAL A 1 706 ? -11.736 -5.090 31.361 1.00 92.25 706 VAL A C 1
ATOM 5615 O O . VAL A 1 706 ? -11.381 -5.347 32.514 1.00 92.25 706 VAL A O 1
ATOM 5618 N N . GLN A 1 707 ? -11.424 -5.878 30.335 1.00 91.00 707 GLN A N 1
ATOM 5619 C CA . GLN A 1 707 ? -10.655 -7.104 30.505 1.00 91.00 707 GLN A CA 1
ATOM 5620 C C . GLN A 1 707 ? -9.153 -6.805 30.544 1.00 91.00 707 GLN A C 1
ATOM 5622 O O . GLN A 1 707 ? -8.587 -6.271 29.590 1.00 91.00 707 GLN A O 1
ATOM 5627 N N . TYR A 1 708 ? -8.489 -7.192 31.633 1.00 93.44 708 TYR A N 1
ATOM 5628 C CA . TYR A 1 708 ? -7.033 -7.100 31.733 1.00 93.44 708 TYR A CA 1
ATOM 5629 C C . TYR A 1 708 ? -6.391 -8.258 30.968 1.00 93.44 708 TYR A C 1
ATOM 5631 O O . TYR A 1 708 ? -6.694 -9.427 31.215 1.00 93.44 708 TYR A O 1
ATOM 5639 N N . ILE A 1 709 ? -5.513 -7.922 30.029 1.00 90.81 709 ILE A N 1
ATOM 5640 C CA . ILE A 1 709 ? -4.813 -8.858 29.157 1.00 90.81 709 ILE A CA 1
ATOM 5641 C C . ILE A 1 709 ? -3.329 -8.815 29.525 1.00 90.81 709 ILE A C 1
ATOM 5643 O O . ILE A 1 709 ? -2.614 -7.905 29.113 1.00 90.81 709 ILE A O 1
ATOM 5647 N N . ASN A 1 710 ? -2.890 -9.801 30.308 1.00 83.94 710 ASN A N 1
ATOM 5648 C CA . ASN A 1 710 ? -1.484 -10.023 30.646 1.00 83.94 710 ASN A CA 1
ATOM 5649 C C . ASN A 1 710 ? -0.947 -11.124 29.728 1.00 83.94 710 ASN A C 1
ATOM 5651 O O . ASN A 1 710 ? -1.205 -12.304 29.986 1.00 83.94 710 ASN A O 1
ATOM 5655 N N . ILE A 1 711 ? -0.281 -10.734 28.642 1.00 81.81 711 ILE A N 1
ATOM 5656 C CA . ILE A 1 711 ? 0.254 -11.638 27.610 1.00 81.81 711 ILE A CA 1
ATOM 5657 C C . ILE A 1 711 ? 1.713 -11.346 27.294 1.00 81.81 711 ILE A C 1
ATOM 5659 O O . ILE A 1 711 ? 2.187 -10.241 27.652 1.00 81.81 711 ILE A O 1
#

Radius of gyration: 34.47 Å; Cα contacts (8 Å, |Δi|>4): 1480; chains: 1; bounding box: 89×52×106 Å